Protein AF-0000000065974850 (afdb_homodimer)

Secondary structure (DSSP, 8-state):
-----EEEEEEE-TTS-HHHHHHHHHHHHHHTT--EEEEESS-SSHHHHHHHHHHHSS-GGGS-HHHHHHHHHHHHHHHIIIIIHHHHHTT-EEEEES-HHHHIIIIIIITT--HHHHHHHHHHHHTS---SEEEEEE--HHHHHHHHHHHHTTT----HHHHTS-HHHHHHHHHHHHHHHHH-TTSEEEEE-SS-HHHHHHHHHHHHHHHHTTS--/-----EEEEEEE-TTS-HHHHHHHHHHHHHHTT--EEEEESS-SSHHHHHHHHHHHSS-GGGS-HHHHHHHHHHHHHHHIIIIIHHHHHTT-EEEEES-HHHHIIIIIIITT--HHHHHHHHHHHHTS---SEEEEEE--HHHHHHHHHHHHTTT--TTHHHHTS-HHHHHHHHHHHHHHHHH-TTSEEEEE-SS-HHHHHHHHHHHHHHHHTTS--

Sequence (434 aa):
MGAQGFFLAVEGIDGSGKSGIVRSLAAHLGAEGRDVLVTREPGGTPEGEAIRGLVLAGADEAWDPMAELLLMTAARVQHVRRVIAPALAQGRVVISDRYAGSTLAYQGTGRGLSEAFIRTLHAEATGDLWPDLTLVLDLEAGIGLARSRRRLTGETLDEGRFESLDLAFHERIRAAFLAQAARDPGRHAVIDASGTPEEVQARACAALAPFLAQAPVMGAQGFFLAVEGIDGSGKSGIVRSLAAHLGAEGRDVLVTREPGGTPEGEAIRGLVLAGADEAWDPMAELLLMTAARVQHVRRVIAPALAQGRVVISDRYAGSTLAYQGTGRGLSEAFIRTLHAEATGDLWPDLTLVLDLEAGIGLARSRRRLTGETLDEGRFESLDLAFHERIRAAFLAQAARDPGRHAVIDASGTPEEVQARACAALAPFLAQAPV

Structure (mmCIF, N/CA/C/O backbone):
data_AF-0000000065974850-model_v1
#
loop_
_entity.id
_entity.type
_entity.pdbx_description
1 polymer 'Thymidylate kinase'
#
loop_
_atom_site.group_PDB
_atom_site.id
_atom_site.type_symbol
_atom_site.label_atom_id
_atom_site.label_alt_id
_atom_site.label_comp_id
_atom_site.label_asym_id
_atom_site.label_entity_id
_atom_site.label_seq_id
_atom_site.pdbx_PDB_ins_code
_atom_site.Cartn_x
_atom_site.Cartn_y
_atom_site.Cartn_z
_atom_site.occupancy
_atom_site.B_iso_or_equiv
_atom_site.auth_seq_id
_atom_site.auth_comp_id
_atom_site.auth_asym_id
_atom_site.auth_atom_id
_atom_site.pdbx_PDB_model_num
ATOM 1 N N . MET A 1 1 ? -27.281 23.719 11.734 1 38.75 1 MET A N 1
ATOM 2 C CA . MET A 1 1 ? -26.406 23.188 10.695 1 38.75 1 MET A CA 1
ATOM 3 C C . MET A 1 1 ? -25 22.969 11.219 1 38.75 1 MET A C 1
ATOM 5 O O . MET A 1 1 ? -24.344 23.906 11.688 1 38.75 1 MET A O 1
ATOM 9 N N . GLY A 1 2 ? -24.641 21.875 11.844 1 49.72 2 GLY A N 1
ATOM 10 C CA . GLY A 1 2 ? -23.484 21.719 12.727 1 49.72 2 GLY A CA 1
ATOM 11 C C . GLY A 1 2 ? -22.188 22.141 12.086 1 49.72 2 GLY A C 1
ATOM 12 O O . GLY A 1 2 ? -22.109 22.312 10.867 1 49.72 2 GLY A O 1
ATOM 13 N N . ALA A 1 3 ? -21.297 22.781 12.875 1 62.34 3 ALA A N 1
ATOM 14 C CA . ALA A 1 3 ? -20.062 23.391 12.375 1 62.34 3 ALA A CA 1
ATOM 15 C C . ALA A 1 3 ? -19.312 22.438 11.469 1 62.34 3 ALA A C 1
ATOM 17 O O . ALA A 1 3 ? -19.312 21.219 11.695 1 62.34 3 ALA A O 1
ATOM 18 N N . GLN A 1 4 ? -19.172 22.734 10.219 1 79.62 4 GLN A N 1
ATOM 19 C CA . GLN A 1 4 ? -18.391 21.953 9.266 1 79.62 4 GLN A CA 1
ATOM 20 C C . GLN A 1 4 ? -16.969 21.719 9.781 1 79.62 4 GLN A C 1
ATOM 22 O O . GLN A 1 4 ? -16.344 22.625 10.344 1 79.62 4 GLN A O 1
ATOM 27 N N . GLY A 1 5 ? -16.5 20.438 9.844 1 91.06 5 GLY A N 1
ATOM 28 C CA . GLY A 1 5 ? -15.148 20.125 10.266 1 91.06 5 GLY A CA 1
ATOM 29 C C . GLY A 1 5 ? -14.094 20.812 9.414 1 91.06 5 GLY A C 1
ATOM 30 O O . GLY A 1 5 ? -14.375 21.25 8.297 1 91.06 5 GLY A O 1
ATOM 31 N N . PHE A 1 6 ? -12.984 21.125 10.055 1 93.88 6 PHE A N 1
ATOM 32 C CA . PHE A 1 6 ? -11.867 21.781 9.383 1 93.88 6 PHE A CA 1
ATOM 33 C C . PHE A 1 6 ? -10.602 20.938 9.484 1 93.88 6 PHE A C 1
ATOM 35 O O . PHE A 1 6 ? -10.195 20.562 10.578 1 93.88 6 PHE A O 1
ATOM 42 N N . PHE A 1 7 ? -9.992 20.625 8.367 1 97 7 PHE A N 1
ATOM 43 C CA . PHE A 1 7 ? -8.828 19.75 8.32 1 97 7 PHE A CA 1
ATOM 44 C C . PHE A 1 7 ? -7.559 20.547 8.047 1 97 7 PHE A C 1
ATOM 46 O O . PHE A 1 7 ? -7.414 21.141 6.973 1 97 7 PHE A O 1
ATOM 53 N N . LEU A 1 8 ? -6.602 20.484 8.992 1 97.19 8 LEU A N 1
ATOM 54 C CA . LEU A 1 8 ? -5.324 21.188 8.914 1 97.19 8 LEU A CA 1
ATOM 55 C C . LEU A 1 8 ? -4.164 20.188 8.883 1 97.19 8 LEU A C 1
ATOM 57 O O . LEU A 1 8 ? -4.141 19.234 9.656 1 97.19 8 LEU A O 1
ATOM 61 N N . ALA A 1 9 ? -3.234 20.406 7.953 1 98.56 9 ALA A N 1
ATOM 62 C CA . ALA A 1 9 ? -1.99 19.641 7.961 1 98.56 9 ALA A CA 1
ATOM 63 C C . ALA A 1 9 ? -0.786 20.547 8.18 1 98.56 9 ALA A C 1
ATOM 65 O O . ALA A 1 9 ? -0.774 21.688 7.719 1 98.56 9 ALA A O 1
ATOM 66 N N . VAL A 1 10 ? 0.192 20.031 8.883 1 98.5 10 VAL A N 1
ATOM 67 C CA . VAL A 1 10 ? 1.468 20.719 9.062 1 98.5 10 VAL A CA 1
ATOM 68 C C . VAL A 1 10 ? 2.576 19.938 8.359 1 98.5 10 VAL A C 1
ATOM 70 O O . VAL A 1 10 ? 2.812 18.766 8.672 1 98.5 10 VAL A O 1
ATOM 73 N N . GLU A 1 11 ? 3.193 20.594 7.379 1 98.5 11 GLU A N 1
ATOM 74 C CA . GLU A 1 11 ? 4.227 19.969 6.566 1 98.5 11 GLU A CA 1
ATOM 75 C C . GLU A 1 11 ? 5.562 20.688 6.711 1 98.5 11 GLU A C 1
ATOM 77 O O . GLU A 1 11 ? 5.605 21.844 7.121 1 98.5 11 GLU A O 1
ATOM 82 N N . GLY A 1 12 ? 6.617 20 6.328 1 96.56 12 GLY A N 1
ATOM 83 C CA . GLY A 1 12 ? 7.98 20.516 6.402 1 96.56 12 GLY A CA 1
ATOM 84 C C . GLY A 1 12 ? 9.016 19.422 6.598 1 96.56 12 GLY A C 1
ATOM 85 O O . GLY A 1 12 ? 8.664 18.266 6.871 1 96.56 12 GLY A O 1
ATOM 86 N N . ILE A 1 13 ? 10.281 19.812 6.457 1 93.56 13 ILE A N 1
ATOM 87 C CA . ILE A 1 13 ? 11.359 18.844 6.602 1 93.56 13 ILE A CA 1
ATOM 88 C C . ILE A 1 13 ? 11.539 18.484 8.078 1 93.56 13 ILE A C 1
ATOM 90 O O . ILE A 1 13 ? 11.023 19.172 8.953 1 93.56 13 ILE A O 1
ATOM 94 N N . ASP A 1 14 ? 12.258 17.406 8.297 1 88.69 14 ASP A N 1
ATOM 95 C CA . ASP A 1 14 ? 12.555 17 9.664 1 88.69 14 ASP A CA 1
ATOM 96 C C . ASP A 1 14 ? 13.336 18.094 10.398 1 88.69 14 ASP A C 1
ATOM 98 O O . ASP A 1 14 ? 14.219 18.719 9.82 1 88.69 14 ASP A O 1
ATOM 102 N N . GLY A 1 15 ? 12.938 18.312 11.594 1 89.31 15 GLY A N 1
ATOM 103 C CA . GLY A 1 15 ? 13.617 19.312 12.391 1 89.31 15 GLY A CA 1
ATOM 104 C C . GLY A 1 15 ? 13.023 20.703 12.242 1 89.31 15 GLY A C 1
ATOM 105 O O . GLY A 1 15 ? 13.469 21.641 12.898 1 89.31 15 GLY A O 1
ATOM 106 N N . SER A 1 16 ? 11.992 20.797 11.5 1 92.88 16 SER A N 1
ATOM 107 C CA . SER A 1 16 ? 11.422 22.109 11.219 1 92.88 16 SER A CA 1
ATOM 108 C C . SER A 1 16 ? 10.508 22.562 12.352 1 92.88 16 SER A C 1
ATOM 110 O O . SER A 1 16 ? 10.07 23.719 12.383 1 92.88 16 SER A O 1
ATOM 112 N N . GLY A 1 17 ? 10.195 21.703 13.297 1 92.75 17 GLY A N 1
ATOM 113 C CA . GLY A 1 17 ? 9.422 22.109 14.461 1 92.75 17 GLY A CA 1
ATOM 114 C C . GLY A 1 17 ? 7.949 21.766 14.344 1 92.75 17 GLY A C 1
ATOM 115 O O . GLY A 1 17 ? 7.109 22.359 15.023 1 92.75 17 GLY A O 1
ATOM 116 N N . LYS A 1 18 ? 7.551 20.828 13.523 1 95.19 18 LYS A N 1
ATOM 117 C CA . LYS A 1 18 ? 6.168 20.453 13.25 1 95.19 18 LYS A CA 1
ATOM 118 C C . LYS A 1 18 ? 5.426 20.094 14.531 1 95.19 18 LYS A C 1
ATOM 120 O O . LYS A 1 18 ? 4.324 20.578 14.781 1 95.19 18 LYS A O 1
ATOM 125 N N . SER A 1 19 ? 6.051 19.25 15.359 1 94.12 19 SER A N 1
ATOM 126 C CA . SER A 1 19 ? 5.391 18.781 16.578 1 94.12 19 SER A CA 1
ATOM 127 C C . SER A 1 19 ? 5.031 19.953 17.484 1 94.12 19 SER A C 1
ATOM 129 O O . SER A 1 19 ? 3.943 19.984 18.062 1 94.12 19 SER A O 1
ATOM 131 N N . GLY A 1 20 ? 5.953 20.906 17.641 1 94.88 20 GLY A N 1
ATOM 132 C CA . GLY A 1 20 ? 5.68 22.094 18.438 1 94.88 20 GLY A CA 1
ATOM 133 C C . GLY A 1 20 ? 4.555 22.938 17.875 1 94.88 20 GLY A C 1
ATOM 134 O O . GLY A 1 20 ? 3.709 23.438 18.625 1 94.88 20 GLY A O 1
ATOM 135 N N . ILE A 1 21 ? 4.535 23.062 16.594 1 97 21 ILE A N 1
ATOM 136 C CA . ILE A 1 21 ? 3.52 23.859 15.922 1 97 21 ILE A CA 1
ATOM 137 C C . ILE A 1 21 ? 2.152 23.203 16.062 1 97 21 ILE A C 1
ATOM 139 O O . ILE A 1 21 ? 1.162 23.859 16.375 1 97 21 ILE A O 1
ATOM 143 N N . VAL A 1 22 ? 2.064 21.891 15.883 1 97.69 22 VAL A N 1
ATOM 144 C CA . VAL A 1 22 ? 0.821 21.141 16.016 1 97.69 22 VAL A CA 1
ATOM 145 C C . VAL A 1 22 ? 0.244 21.328 17.422 1 97.69 22 VAL A C 1
ATOM 147 O O . VAL A 1 22 ? -0.949 21.594 17.562 1 97.69 22 VAL A O 1
ATOM 150 N N . ARG A 1 23 ? 1.099 21.219 18.375 1 97 23 ARG A N 1
ATOM 151 C CA . ARG A 1 23 ? 0.671 21.391 19.75 1 97 23 ARG A CA 1
ATOM 152 C C . ARG A 1 23 ? 0.149 22.812 19.984 1 97 23 ARG A C 1
ATOM 154 O O . ARG A 1 23 ? -0.878 23 20.641 1 97 23 ARG A O 1
ATOM 161 N N . SER A 1 24 ? 0.817 23.766 19.516 1 96.81 24 SER A N 1
ATOM 162 C CA . SER A 1 24 ? 0.444 25.172 19.703 1 96.81 24 SER A CA 1
ATOM 163 C C . SER A 1 24 ? -0.885 25.484 19.016 1 96.81 24 SER A C 1
ATOM 165 O O . SER A 1 24 ? -1.731 26.172 19.578 1 96.81 24 SER A O 1
ATOM 167 N N . LEU A 1 25 ? -1.043 25 17.812 1 96.56 25 LEU A N 1
ATOM 168 C CA . LEU A 1 25 ? -2.287 25.219 17.078 1 96.56 25 LEU A CA 1
ATOM 169 C C . LEU A 1 25 ? -3.465 24.594 17.812 1 96.56 25 LEU A C 1
ATOM 171 O O . LEU A 1 25 ? -4.535 25.203 17.906 1 96.56 25 LEU A O 1
ATOM 175 N N . ALA A 1 26 ? -3.219 23.359 18.281 1 97.25 26 ALA A N 1
ATOM 176 C CA . ALA A 1 26 ? -4.27 22.672 19.016 1 97.25 26 ALA A CA 1
ATOM 177 C C . ALA A 1 26 ? -4.688 23.469 20.25 1 97.25 26 ALA A C 1
ATOM 179 O O . ALA A 1 26 ? -5.879 23.625 20.531 1 97.25 26 ALA A O 1
ATOM 180 N N . ALA A 1 27 ? -3.721 23.969 21 1 96.69 27 ALA A N 1
ATOM 181 C CA . ALA A 1 27 ? -3.992 24.766 22.188 1 96.69 27 ALA A CA 1
ATOM 182 C C . ALA A 1 27 ? -4.742 26.047 21.844 1 96.69 27 ALA A C 1
ATOM 184 O O . ALA A 1 27 ? -5.695 26.438 22.516 1 96.69 27 ALA A O 1
ATOM 185 N N . HIS A 1 28 ? -4.316 26.656 20.812 1 94.31 28 HIS A N 1
ATOM 186 C CA . HIS A 1 28 ? -4.914 27.922 20.359 1 94.31 28 HIS A CA 1
ATOM 187 C C . HIS A 1 28 ? -6.375 27.719 19.969 1 94.31 28 HIS A C 1
ATOM 189 O O . HIS A 1 28 ? -7.246 28.469 20.422 1 94.31 28 HIS A O 1
ATOM 195 N N . LEU A 1 29 ? -6.672 26.766 19.188 1 94.19 29 LEU A N 1
ATOM 196 C CA . LEU A 1 29 ? -8.023 26.5 18.719 1 94.19 29 LEU A CA 1
ATOM 197 C C . LEU A 1 29 ? -8.906 26 19.859 1 94.19 29 LEU A C 1
ATOM 199 O O . LEU A 1 29 ? -10.094 26.328 19.922 1 94.19 29 LEU A O 1
ATOM 203 N N . GLY A 1 30 ? -8.273 25.188 20.688 1 93.88 30 GLY A N 1
ATOM 204 C CA . GLY A 1 30 ? -8.992 24.766 21.891 1 93.88 30 GLY A CA 1
ATOM 205 C C . GLY A 1 30 ? -9.438 25.938 22.75 1 93.88 30 GLY A C 1
ATOM 206 O O . GLY A 1 30 ? -10.555 25.953 23.266 1 93.88 30 GLY A O 1
ATOM 207 N N . ALA A 1 31 ? -8.617 26.891 22.906 1 93.31 31 ALA A N 1
ATOM 208 C CA . ALA A 1 31 ? -8.922 28.078 23.688 1 93.31 31 ALA A CA 1
ATOM 209 C C . ALA A 1 31 ? -10.055 28.875 23.062 1 93.31 31 ALA A C 1
ATOM 211 O O . ALA A 1 31 ? -10.773 29.594 23.75 1 93.31 31 ALA A O 1
ATOM 212 N N . GLU A 1 32 ? -10.227 28.688 21.844 1 89.19 32 GLU A N 1
ATOM 213 C CA . GLU A 1 32 ? -11.312 29.359 21.141 1 89.19 32 GLU A CA 1
ATOM 214 C C . GLU A 1 32 ? -12.602 28.547 21.203 1 89.19 32 GLU A C 1
ATOM 216 O O . GLU A 1 32 ? -13.609 28.922 20.609 1 89.19 32 GLU A O 1
ATOM 221 N N . GLY A 1 33 ? -12.539 27.375 21.844 1 90.69 33 GLY A N 1
ATOM 222 C CA . GLY A 1 33 ? -13.734 26.578 22.094 1 90.69 33 GLY A CA 1
ATOM 223 C C . GLY A 1 33 ? -13.953 25.516 21.031 1 90.69 33 GLY A C 1
ATOM 224 O O . GLY A 1 33 ? -15.016 24.875 21 1 90.69 33 GLY A O 1
ATOM 225 N N . ARG A 1 34 ? -12.961 25.281 20.156 1 91.31 34 ARG A N 1
ATOM 226 C CA . ARG A 1 34 ? -13.086 24.266 19.125 1 91.31 34 ARG A CA 1
ATOM 227 C C . ARG A 1 34 ? -12.711 22.875 19.656 1 91.31 34 ARG A C 1
ATOM 229 O O . ARG A 1 34 ? -11.852 22.766 20.531 1 91.31 34 ARG A O 1
ATOM 236 N N . ASP A 1 35 ? -13.414 21.875 19.234 1 94.75 35 ASP A N 1
ATOM 237 C CA . ASP A 1 35 ? -13.039 20.484 19.484 1 94.75 35 ASP A CA 1
ATOM 238 C C . ASP A 1 35 ? -11.953 20.031 18.516 1 94.75 35 ASP A C 1
ATOM 240 O O . ASP A 1 35 ? -12.219 19.844 17.328 1 94.75 35 ASP A O 1
ATOM 244 N N . VAL A 1 36 ? -10.758 19.797 19.062 1 97.06 36 VAL A N 1
ATOM 245 C CA . VAL A 1 36 ? -9.602 19.562 18.203 1 97.06 36 VAL A CA 1
ATOM 246 C C . VAL A 1 36 ? -9.117 18.109 18.359 1 97.06 36 VAL A C 1
ATOM 248 O O . VAL A 1 36 ? -8.977 17.625 19.484 1 97.06 36 VAL A O 1
ATOM 251 N N . LEU A 1 37 ? -8.953 17.469 17.25 1 98.25 37 LEU A N 1
ATOM 252 C CA . LEU A 1 37 ? -8.289 16.172 17.203 1 98.25 37 LEU A CA 1
ATOM 253 C C . LEU A 1 37 ? -6.91 16.281 16.562 1 98.25 37 LEU A C 1
ATOM 255 O O . LEU A 1 37 ? -6.785 16.766 15.43 1 98.25 37 LEU A O 1
ATOM 259 N N . VAL A 1 38 ? -5.895 15.922 17.328 1 98.69 38 VAL A N 1
ATOM 260 C CA . VAL A 1 38 ? -4.535 15.914 16.797 1 98.69 38 VAL A CA 1
ATOM 261 C C . VAL A 1 38 ? -4.16 14.492 16.375 1 98.69 38 VAL A C 1
ATOM 263 O O . VAL A 1 38 ? -4.473 13.523 17.062 1 98.69 38 VAL A O 1
ATOM 266 N N . THR A 1 39 ? -3.504 14.391 15.203 1 98.62 39 THR A N 1
ATOM 267 C CA . THR A 1 39 ? -3.072 13.102 14.672 1 98.62 39 THR A CA 1
ATOM 268 C C . THR A 1 39 ? -1.801 13.258 13.844 1 98.62 39 THR A C 1
ATOM 270 O O . THR A 1 39 ? -1.155 14.312 13.883 1 98.62 39 THR A O 1
ATOM 273 N N . ARG A 1 40 ? -1.336 12.109 13.227 1 98.06 40 ARG A N 1
ATOM 274 C CA . ARG A 1 40 ? -0.088 12.156 12.469 1 98.06 40 ARG A CA 1
ATOM 275 C C . ARG A 1 40 ? -0.066 11.102 11.375 1 98.06 40 ARG A C 1
ATOM 277 O O . ARG A 1 40 ? -0.804 10.117 11.438 1 98.06 40 ARG A O 1
ATOM 284 N N . GLU A 1 41 ? 0.814 11.398 10.383 1 97.56 41 GLU A N 1
ATOM 285 C CA . GLU A 1 41 ? 1.076 10.406 9.344 1 97.56 41 GLU A CA 1
ATOM 286 C C . GLU A 1 41 ? 2.574 10.18 9.164 1 97.56 41 GLU A C 1
ATOM 288 O O . GLU A 1 41 ? 3.373 11.102 9.344 1 97.56 41 GLU A O 1
ATOM 293 N N . PRO A 1 42 ? 2.967 9.008 8.664 1 96.62 42 PRO A N 1
ATOM 294 C CA . PRO A 1 42 ? 2.119 7.82 8.758 1 96.62 42 PRO A CA 1
ATOM 295 C C . PRO A 1 42 ? 1.778 7.457 10.203 1 96.62 42 PRO A C 1
ATOM 297 O O . PRO A 1 42 ? 2.547 7.762 11.117 1 96.62 42 PRO A O 1
ATOM 300 N N . GLY A 1 43 ? 0.683 6.809 10.438 1 97.69 43 GLY A N 1
ATOM 301 C CA . GLY A 1 43 ? 0.201 6.473 11.766 1 97.69 43 GLY A CA 1
ATOM 302 C C . GLY A 1 43 ? -1.257 6.828 11.984 1 97.69 43 GLY A C 1
ATOM 303 O O . GLY A 1 43 ? -2.072 6.719 11.062 1 97.69 43 GLY A O 1
ATOM 304 N N . GLY A 1 44 ? -1.608 7.141 13.18 1 97.69 44 GLY A N 1
ATOM 305 C CA . GLY A 1 44 ? -2.932 7.641 13.523 1 97.69 44 GLY A CA 1
ATOM 306 C C . GLY A 1 44 ? -3.924 6.535 13.836 1 97.69 44 GLY A C 1
ATOM 307 O O . GLY A 1 44 ? -4.973 6.789 14.43 1 97.69 44 GLY A O 1
ATOM 308 N N . THR A 1 45 ? -3.67 5.328 13.453 1 97.88 45 THR A N 1
ATOM 309 C CA . THR A 1 45 ? -4.414 4.121 13.797 1 97.88 45 THR A CA 1
ATOM 310 C C . THR A 1 45 ? -3.465 2.986 14.172 1 97.88 45 THR A C 1
ATOM 312 O O . THR A 1 45 ? -2.271 3.045 13.867 1 97.88 45 THR A O 1
ATOM 315 N N . PRO A 1 46 ? -3.965 2.014 14.898 1 96.06 46 PRO A N 1
ATOM 316 C CA . PRO A 1 46 ? -3.086 0.872 15.164 1 96.06 46 PRO A CA 1
ATOM 317 C C . PRO A 1 46 ? -2.449 0.308 13.898 1 96.06 46 PRO A C 1
ATOM 319 O O . PRO A 1 46 ? -1.25 0.014 13.883 1 96.06 46 PRO A O 1
ATOM 322 N N . GLU A 1 47 ? -3.213 0.15 12.828 1 95.94 47 GLU A N 1
ATOM 323 C CA . GLU A 1 47 ? -2.725 -0.334 11.539 1 95.94 47 GLU A CA 1
ATOM 324 C C . GLU A 1 47 ? -1.72 0.639 10.93 1 95.94 47 GLU A C 1
ATOM 326 O O . GLU A 1 47 ? -0.687 0.223 10.406 1 95.94 47 GLU A O 1
ATOM 331 N N . GLY A 1 48 ? -2.096 1.926 10.969 1 97.31 48 GLY A N 1
ATOM 332 C CA . GLY A 1 48 ? -1.181 2.943 10.477 1 97.31 48 GLY A CA 1
ATOM 333 C C . GLY A 1 48 ? 0.153 2.947 11.195 1 97.31 48 GLY A C 1
ATOM 334 O O . GLY A 1 48 ? 1.2 3.146 10.578 1 97.31 48 GLY A O 1
ATOM 335 N N . GLU A 1 49 ? 0.14 2.736 12.539 1 97.19 49 GLU A N 1
ATOM 336 C CA . GLU A 1 49 ? 1.366 2.686 13.336 1 97.19 49 GLU A CA 1
ATOM 337 C C . GLU A 1 49 ? 2.197 1.455 12.984 1 97.19 49 GLU A C 1
ATOM 339 O O . GLU A 1 49 ? 3.43 1.507 13 1 97.19 49 GLU A O 1
ATOM 344 N N . ALA A 1 50 ? 1.546 0.365 12.727 1 94.88 50 ALA A N 1
ATOM 345 C CA . ALA A 1 50 ? 2.262 -0.833 12.289 1 94.88 50 ALA A CA 1
ATOM 346 C C . ALA A 1 50 ? 3.012 -0.579 10.984 1 94.88 50 ALA A C 1
ATOM 348 O O . ALA A 1 50 ? 4.172 -0.965 10.844 1 94.88 50 ALA A O 1
ATOM 349 N N . ILE A 1 51 ? 2.314 0.061 10.039 1 96.25 51 ILE A N 1
ATOM 350 C CA . ILE A 1 51 ? 2.943 0.391 8.766 1 96.25 51 ILE A CA 1
ATOM 351 C C . ILE A 1 51 ? 4.098 1.362 8.992 1 96.25 51 ILE A C 1
ATOM 353 O O . ILE A 1 51 ? 5.16 1.229 8.383 1 96.25 51 ILE A O 1
ATOM 357 N N . ARG A 1 52 ? 3.877 2.348 9.867 1 95.19 52 ARG A N 1
ATOM 358 C CA . ARG A 1 52 ? 4.926 3.299 10.227 1 95.19 52 ARG A CA 1
ATOM 359 C C . ARG A 1 52 ? 6.18 2.574 10.703 1 95.19 52 ARG A C 1
ATOM 361 O O . ARG A 1 52 ? 7.289 2.891 10.266 1 95.19 52 ARG A O 1
ATOM 368 N N . GLY A 1 53 ? 5.965 1.627 11.562 1 93.44 53 GLY A N 1
ATOM 369 C CA . GLY A 1 53 ? 7.086 0.842 12.055 1 93.44 53 GLY A CA 1
ATOM 370 C C . GLY A 1 53 ? 7.852 0.141 10.945 1 93.44 53 GLY A C 1
ATOM 371 O O . GLY A 1 53 ? 9.078 0.054 11 1 93.44 53 GLY A O 1
ATOM 372 N N . LEU A 1 54 ? 7.188 -0.333 9.93 1 91.81 54 LEU A N 1
ATOM 373 C CA . LEU A 1 54 ? 7.809 -1.041 8.812 1 91.81 54 LEU A CA 1
ATOM 374 C C . LEU A 1 54 ? 8.609 -0.082 7.941 1 91.81 54 LEU A C 1
ATOM 376 O O . LEU A 1 54 ? 9.742 -0.389 7.551 1 91.81 54 LEU A O 1
ATOM 380 N N . VAL A 1 55 ? 8.023 1.074 7.625 1 91.38 55 VAL A N 1
ATOM 381 C CA . VAL A 1 55 ? 8.609 1.952 6.617 1 91.38 55 VAL A CA 1
ATOM 382 C C . VAL A 1 55 ? 9.766 2.744 7.23 1 91.38 55 VAL A C 1
ATOM 384 O O . VAL A 1 55 ? 10.641 3.23 6.512 1 91.38 55 VAL A O 1
ATOM 387 N N . LEU A 1 56 ? 9.703 2.939 8.547 1 87.38 56 LEU A N 1
ATOM 388 C CA . LEU A 1 56 ? 10.758 3.719 9.188 1 87.38 56 LEU A CA 1
ATOM 389 C C . LEU A 1 56 ? 11.93 2.826 9.578 1 87.38 56 LEU A C 1
ATOM 391 O O . LEU A 1 56 ? 13.016 3.322 9.875 1 87.38 56 LEU A O 1
ATOM 395 N N . ALA A 1 57 ? 11.609 1.529 9.492 1 79.31 57 ALA A N 1
ATOM 396 C CA . ALA A 1 57 ? 12.641 0.581 9.898 1 79.31 57 ALA A CA 1
ATOM 397 C C . ALA A 1 57 ? 13.562 0.238 8.734 1 79.31 57 ALA A C 1
ATOM 399 O O . ALA A 1 57 ? 13.148 0.281 7.57 1 79.31 57 ALA A O 1
ATOM 400 N N . GLY A 1 58 ? 14.766 0.032 9.039 1 72.56 58 GLY A N 1
ATOM 401 C CA . GLY A 1 58 ? 15.711 -0.57 8.117 1 72.56 58 GLY A CA 1
ATOM 402 C C . GLY A 1 58 ? 16.422 0.449 7.25 1 72.56 58 GLY A C 1
ATOM 403 O O . GLY A 1 58 ? 16.359 1.652 7.508 1 72.56 58 GLY A O 1
ATOM 404 N N . ALA A 1 59 ? 17.125 -0.109 6.242 1 78 59 ALA A N 1
ATOM 405 C CA . ALA A 1 59 ? 17.922 0.71 5.332 1 78 59 ALA A CA 1
ATOM 406 C C . ALA A 1 59 ? 17.047 1.336 4.25 1 78 59 ALA A C 1
ATOM 408 O O . ALA A 1 59 ? 15.953 0.835 3.953 1 78 59 ALA A O 1
ATOM 409 N N . ASP A 1 60 ? 17.531 2.438 3.732 1 75.88 60 ASP A N 1
ATOM 410 C CA . ASP A 1 60 ? 16.797 3.166 2.705 1 75.88 60 ASP A CA 1
ATOM 411 C C . ASP A 1 60 ? 16.5 2.273 1.502 1 75.88 60 ASP A C 1
ATOM 413 O O . ASP A 1 60 ? 15.469 2.42 0.852 1 75.88 60 ASP A O 1
ATOM 417 N N . GLU A 1 61 ? 17.328 1.304 1.273 1 81.62 61 GLU A N 1
ATOM 418 C CA . GLU A 1 61 ? 17.203 0.473 0.079 1 81.62 61 GLU A CA 1
ATOM 419 C C . GLU A 1 61 ? 16.25 -0.694 0.317 1 81.62 61 GLU A C 1
ATOM 421 O O . GLU A 1 61 ? 15.945 -1.454 -0.605 1 81.62 61 GLU A O 1
ATOM 426 N N . ALA A 1 62 ? 15.711 -0.686 1.408 1 86.38 62 ALA A N 1
ATOM 427 C CA . ALA A 1 62 ? 14.891 -1.84 1.751 1 86.38 62 ALA A CA 1
ATOM 428 C C . ALA A 1 62 ? 13.602 -1.852 0.935 1 86.38 62 ALA A C 1
ATOM 430 O O . ALA A 1 62 ? 13.172 -2.904 0.454 1 86.38 62 ALA A O 1
ATOM 431 N N . TRP A 1 63 ? 13.086 -0.692 0.703 1 93.94 63 TRP A N 1
ATOM 432 C CA . TRP A 1 63 ? 11.805 -0.621 0.007 1 93.94 63 TRP A CA 1
ATOM 433 C C . TRP A 1 63 ? 11.969 0.015 -1.369 1 93.94 63 TRP A C 1
ATOM 435 O O . TRP A 1 63 ? 12.617 1.058 -1.506 1 93.94 63 TRP A O 1
ATOM 445 N N . ASP A 1 64 ? 11.43 -0.681 -2.34 1 96.31 64 ASP A N 1
ATOM 446 C CA . ASP A 1 64 ? 11.227 -0.019 -3.625 1 96.31 64 ASP A CA 1
ATOM 447 C C . ASP A 1 64 ? 10.391 1.248 -3.465 1 96.31 64 ASP A C 1
ATOM 449 O O . ASP A 1 64 ? 9.422 1.264 -2.707 1 96.31 64 ASP A O 1
ATOM 453 N N . PRO A 1 65 ? 10.719 2.318 -4.211 1 96.44 65 PRO A N 1
ATOM 454 C CA . PRO A 1 65 ? 9.961 3.566 -4.094 1 96.44 65 PRO A CA 1
ATOM 455 C C . PRO A 1 65 ? 8.461 3.365 -4.285 1 96.44 65 PRO A C 1
ATOM 457 O O . PRO A 1 65 ? 7.656 3.986 -3.582 1 96.44 65 PRO A O 1
ATOM 460 N N . MET A 1 66 ? 8.102 2.541 -5.223 1 98.31 66 MET A N 1
ATOM 461 C CA . MET A 1 66 ? 6.684 2.266 -5.461 1 98.31 66 MET A CA 1
ATOM 462 C C . MET A 1 66 ? 6.062 1.551 -4.266 1 98.31 66 MET A C 1
ATOM 464 O O . MET A 1 66 ? 4.953 1.886 -3.844 1 98.31 66 MET A O 1
ATOM 468 N N . ALA A 1 67 ? 6.75 0.564 -3.715 1 98 67 ALA A N 1
ATOM 469 C CA . ALA A 1 67 ? 6.254 -0.123 -2.525 1 98 67 ALA A CA 1
ATOM 470 C C . ALA A 1 67 ? 6.094 0.846 -1.358 1 98 67 ALA A C 1
ATOM 472 O O . ALA A 1 67 ? 5.105 0.785 -0.623 1 98 67 ALA A O 1
ATOM 473 N N . GLU A 1 68 ? 7.055 1.736 -1.178 1 96.75 68 GLU A N 1
ATOM 474 C CA . GLU A 1 68 ? 6.988 2.762 -0.14 1 96.75 68 GLU A CA 1
ATOM 475 C C . GLU A 1 68 ? 5.75 3.637 -0.307 1 96.75 68 GLU A C 1
ATOM 477 O O . GLU A 1 68 ? 5.027 3.887 0.659 1 96.75 68 GLU A O 1
ATOM 482 N N . LEU A 1 69 ? 5.523 4.086 -1.51 1 98.31 69 LEU A N 1
ATOM 483 C CA . LEU A 1 69 ? 4.348 4.891 -1.825 1 98.31 69 LEU A CA 1
ATOM 484 C C . LEU A 1 69 ? 3.068 4.164 -1.421 1 98.31 69 LEU A C 1
ATOM 486 O O . LEU A 1 69 ? 2.193 4.75 -0.779 1 98.31 69 LEU A O 1
ATOM 490 N N . LEU A 1 70 ? 2.994 2.934 -1.788 1 98.81 70 LEU A N 1
ATOM 491 C CA . LEU A 1 70 ? 1.782 2.16 -1.544 1 98.81 70 LEU A CA 1
ATOM 492 C C . LEU A 1 70 ? 1.575 1.93 -0.051 1 98.81 70 LEU A C 1
ATOM 494 O O . LEU A 1 70 ? 0.443 1.969 0.437 1 98.81 70 LEU A O 1
ATOM 498 N N . LEU A 1 71 ? 2.643 1.701 0.703 1 98.12 71 LEU A N 1
ATOM 499 C CA . LEU A 1 71 ? 2.551 1.534 2.148 1 98.12 71 LEU A CA 1
ATOM 500 C C . LEU A 1 71 ? 2.066 2.818 2.814 1 98.12 71 LEU A C 1
ATOM 502 O O . LEU A 1 71 ? 1.15 2.789 3.639 1 98.12 71 LEU A O 1
ATOM 506 N N . MET A 1 72 ? 2.656 3.939 2.398 1 98 72 MET A N 1
ATOM 507 C CA . MET A 1 72 ? 2.25 5.227 2.951 1 98 72 MET A CA 1
ATOM 508 C C . MET A 1 72 ? 0.778 5.504 2.664 1 98 72 MET A C 1
ATOM 510 O O . MET A 1 72 ? 0.054 5.996 3.531 1 98 72 MET A O 1
ATOM 514 N N . THR A 1 73 ? 0.372 5.176 1.501 1 98.75 73 THR A N 1
ATOM 515 C CA . THR A 1 73 ? -1.01 5.414 1.098 1 98.75 73 THR A CA 1
ATOM 516 C C . THR A 1 73 ? -1.96 4.48 1.843 1 98.75 73 THR A C 1
ATOM 518 O O . THR A 1 73 ? -3.066 4.879 2.213 1 98.75 73 THR A O 1
ATOM 521 N N . ALA A 1 74 ? -1.527 3.229 2.051 1 98.62 74 ALA A N 1
ATOM 522 C CA . ALA A 1 74 ? -2.344 2.293 2.82 1 98.62 74 ALA A CA 1
ATOM 523 C C . ALA A 1 74 ? -2.576 2.809 4.238 1 98.62 74 ALA A C 1
ATOM 525 O O . ALA A 1 74 ? -3.693 2.736 4.754 1 98.62 74 ALA A O 1
ATOM 526 N N . ALA A 1 75 ? -1.537 3.314 4.875 1 98.5 75 ALA A N 1
ATOM 527 C CA . ALA A 1 75 ? -1.669 3.91 6.203 1 98.5 75 ALA A CA 1
ATOM 528 C C . ALA A 1 75 ? -2.648 5.078 6.184 1 98.5 75 ALA A C 1
ATOM 530 O O . ALA A 1 75 ? -3.467 5.227 7.094 1 98.5 75 ALA A O 1
ATOM 531 N N . ARG A 1 76 ? -2.58 5.871 5.172 1 98.88 76 ARG A N 1
ATOM 532 C CA . ARG A 1 76 ? -3.445 7.039 5.066 1 98.88 76 ARG A CA 1
ATOM 533 C C . ARG A 1 76 ? -4.902 6.629 4.871 1 98.88 76 ARG A C 1
ATOM 535 O O . ARG A 1 76 ? -5.812 7.285 5.387 1 98.88 76 ARG A O 1
ATOM 542 N N . VAL A 1 77 ? -5.137 5.547 4.094 1 98.81 77 VAL A N 1
ATOM 543 C CA . VAL A 1 77 ? -6.5 5.051 3.922 1 98.81 77 VAL A CA 1
ATOM 544 C C . VAL A 1 77 ? -7.113 4.742 5.285 1 98.81 77 VAL A C 1
ATOM 546 O O . VAL A 1 77 ? -8.227 5.176 5.586 1 98.81 77 VAL A O 1
ATOM 549 N N . GLN A 1 78 ? -6.379 3.99 6.094 1 98.44 78 GLN A N 1
ATOM 550 C CA . GLN A 1 78 ? -6.848 3.678 7.438 1 98.44 78 GLN A CA 1
ATOM 551 C C . GLN A 1 78 ? -7.098 4.949 8.242 1 98.44 78 GLN A C 1
ATOM 553 O O . GLN A 1 78 ? -8.117 5.07 8.93 1 98.44 78 GLN A O 1
ATOM 558 N N . HIS A 1 79 ? -6.195 5.871 8.18 1 98.81 79 HIS A N 1
ATOM 559 C CA . HIS A 1 79 ? -6.234 7.129 8.922 1 98.81 79 HIS A CA 1
ATOM 560 C C . HIS A 1 79 ? -7.461 7.953 8.539 1 98.81 79 HIS A C 1
ATOM 562 O O . HIS A 1 79 ? -8.211 8.398 9.414 1 98.81 79 HIS A O 1
ATOM 568 N N . VAL A 1 80 ? -7.684 8.086 7.254 1 98.81 80 VAL A N 1
ATOM 569 C CA . VAL A 1 80 ? -8.789 8.883 6.73 1 98.81 80 VAL A CA 1
ATOM 570 C C . VAL A 1 80 ? -10.117 8.242 7.113 1 98.81 80 VAL A C 1
ATOM 572 O O . VAL A 1 80 ? -11.016 8.922 7.625 1 98.81 80 VAL A O 1
ATOM 575 N N . ARG A 1 81 ? -10.195 6.945 6.93 1 98.19 81 ARG A N 1
ATOM 576 C CA . ARG A 1 81 ? -11.477 6.258 7.09 1 98.19 81 ARG A CA 1
ATOM 577 C C . ARG A 1 81 ? -11.852 6.129 8.562 1 98.19 81 ARG A C 1
ATOM 579 O O . ARG A 1 81 ? -13.031 6.172 8.914 1 98.19 81 ARG A O 1
ATOM 586 N N . ARG A 1 82 ? -10.859 6.035 9.414 1 98.12 82 ARG A N 1
ATOM 587 C CA . ARG A 1 82 ? -11.156 5.664 10.789 1 98.12 82 ARG A CA 1
ATOM 588 C C . ARG A 1 82 ? -11.039 6.871 11.719 1 98.12 82 ARG A C 1
ATOM 590 O O . ARG A 1 82 ? -11.617 6.875 12.812 1 98.12 82 ARG A O 1
ATOM 597 N N . VAL A 1 83 ? -10.32 7.906 11.312 1 98.69 83 VAL A N 1
ATOM 598 C CA . VAL A 1 83 ? -10.016 8.977 12.258 1 98.69 83 VAL A CA 1
ATOM 599 C C . VAL A 1 83 ? -10.422 10.32 11.664 1 98.69 83 VAL A C 1
ATOM 601 O O . VAL A 1 83 ? -11.289 11.016 12.203 1 98.69 83 VAL A O 1
ATOM 604 N N . ILE A 1 84 ? -9.953 10.672 10.5 1 98.75 84 ILE A N 1
ATOM 605 C CA . ILE A 1 84 ? -10.055 12.031 9.984 1 98.75 84 ILE A CA 1
ATOM 606 C C . ILE A 1 84 ? -11.484 12.305 9.516 1 98.75 84 ILE A C 1
ATOM 608 O O . ILE A 1 84 ? -12.133 13.242 10 1 98.75 84 ILE A O 1
ATOM 612 N N . ALA A 1 85 ? -11.977 11.453 8.641 1 98.31 85 ALA A N 1
ATOM 613 C CA . ALA A 1 85 ? -13.289 11.695 8.047 1 98.31 85 ALA A CA 1
ATOM 614 C C . ALA A 1 85 ? -14.383 11.672 9.102 1 98.31 85 ALA A C 1
ATOM 616 O O . ALA A 1 85 ? -15.234 12.562 9.156 1 98.31 85 ALA A O 1
ATOM 617 N N . PRO A 1 86 ? -14.398 10.656 10 1 98.12 86 PRO A N 1
ATOM 618 C CA . PRO A 1 86 ? -15.43 10.656 11.039 1 98.12 86 PRO A CA 1
ATOM 619 C C . PRO A 1 86 ? -15.367 11.898 11.93 1 98.12 86 PRO A C 1
ATOM 621 O O . PRO A 1 86 ? -16.406 12.445 12.305 1 98.12 86 PRO A O 1
ATOM 624 N N . ALA A 1 87 ? -14.195 12.352 12.297 1 98.12 87 ALA A N 1
ATOM 625 C CA . ALA A 1 87 ? -14.039 13.539 13.133 1 98.12 87 ALA A CA 1
ATOM 626 C C . ALA A 1 87 ? -14.562 14.781 12.414 1 98.12 87 ALA A C 1
ATOM 628 O O . ALA A 1 87 ? -15.273 15.602 13.016 1 98.12 87 ALA A O 1
ATOM 629 N N . LEU A 1 88 ? -14.273 14.914 11.172 1 96.88 88 LEU A N 1
ATOM 630 C CA . LEU A 1 88 ? -14.727 16.047 10.383 1 96.88 88 LEU A CA 1
ATOM 631 C C . LEU A 1 88 ? -16.25 16.062 10.266 1 96.88 88 LEU A C 1
ATOM 633 O O . LEU A 1 88 ? -16.875 17.125 10.336 1 96.88 88 LEU A O 1
ATOM 637 N N . ALA A 1 89 ? -16.766 14.859 10.109 1 96.06 89 ALA A N 1
ATOM 638 C CA . ALA A 1 89 ? -18.219 14.719 10 1 96.06 89 ALA A CA 1
ATOM 639 C C . ALA A 1 89 ? -18.906 15.164 11.289 1 96.06 89 ALA A C 1
ATOM 641 O O . ALA A 1 89 ? -20.062 15.578 11.258 1 96.06 89 ALA A O 1
ATOM 642 N N . GLN A 1 90 ? -18.172 15.148 12.367 1 95.88 90 GLN A N 1
ATOM 643 C CA . GLN A 1 90 ? -18.703 15.555 13.664 1 95.88 90 GLN A CA 1
ATOM 644 C C . GLN A 1 90 ? -18.469 17.031 13.922 1 95.88 90 GLN A C 1
ATOM 646 O O . GLN A 1 90 ? -18.781 17.547 15 1 95.88 90 GLN A O 1
ATOM 651 N N . GLY A 1 91 ? -17.859 17.703 12.93 1 93.56 91 GLY A N 1
ATOM 652 C CA . GLY A 1 91 ? -17.641 19.125 13.039 1 93.56 91 GLY A CA 1
ATOM 653 C C . GLY A 1 91 ? -16.375 19.484 13.773 1 93.56 91 GLY A C 1
ATOM 654 O O . GLY A 1 91 ? -16.156 20.656 14.133 1 93.56 91 GLY A O 1
ATOM 655 N N . ARG A 1 92 ? -15.445 18.516 13.969 1 95.62 92 ARG A N 1
ATOM 656 C CA . ARG A 1 92 ? -14.211 18.75 14.711 1 95.62 92 ARG A CA 1
ATOM 657 C C . ARG A 1 92 ? -13.141 19.375 13.812 1 95.62 92 ARG A C 1
ATOM 659 O O . ARG A 1 92 ? -13.227 19.281 12.586 1 95.62 92 ARG A O 1
ATOM 666 N N . VAL A 1 93 ? -12.227 20.031 14.438 1 95.5 93 VAL A N 1
ATOM 667 C CA . VAL A 1 93 ? -11 20.422 13.758 1 95.5 93 VAL A CA 1
ATOM 668 C C . VAL A 1 93 ? -9.969 19.297 13.867 1 95.5 93 VAL A C 1
ATOM 670 O O . VAL A 1 93 ? -9.711 18.781 14.961 1 95.5 93 VAL A O 1
ATOM 673 N N . VAL A 1 94 ? -9.477 18.891 12.734 1 97.75 94 VAL A N 1
ATOM 674 C CA . VAL A 1 94 ? -8.43 17.875 12.719 1 97.75 94 VAL A CA 1
ATOM 675 C C . VAL A 1 94 ? -7.102 18.5 12.312 1 97.75 94 VAL A C 1
ATOM 677 O O . VAL A 1 94 ? -7.02 19.188 11.297 1 97.75 94 VAL A O 1
ATOM 680 N N . ILE A 1 95 ? -6.078 18.281 13.141 1 98.38 95 ILE A N 1
ATOM 681 C CA . ILE A 1 95 ? -4.719 18.719 12.836 1 98.38 95 ILE A CA 1
ATOM 682 C C . ILE A 1 95 ? -3.814 17.5 12.672 1 98.38 95 ILE A C 1
ATOM 684 O O . ILE A 1 95 ? -3.654 16.703 13.609 1 98.38 95 ILE A O 1
ATOM 688 N N . SER A 1 96 ? -3.23 17.375 11.531 1 98.69 96 SER A N 1
ATOM 689 C CA . SER A 1 96 ? -2.359 16.234 11.289 1 98.69 96 SER A CA 1
ATOM 690 C C . SER A 1 96 ? -0.914 16.672 11.086 1 98.69 96 SER A C 1
ATOM 692 O O . SER A 1 96 ? -0.636 17.547 10.258 1 98.69 96 SER A O 1
ATOM 694 N N . ASP A 1 97 ? 0.006 16.094 11.852 1 98.38 97 ASP A N 1
ATOM 695 C CA . ASP A 1 97 ? 1.425 16.156 11.508 1 98.38 97 ASP A CA 1
ATOM 696 C C . ASP A 1 97 ? 1.727 15.359 10.242 1 98.38 97 ASP A C 1
ATOM 698 O O . ASP A 1 97 ? 1.822 14.133 10.289 1 98.38 97 ASP A O 1
ATOM 702 N N . ARG A 1 98 ? 1.901 16.031 9.164 1 98.44 98 ARG A N 1
ATOM 703 C CA . ARG A 1 98 ? 2.082 15.508 7.816 1 98.44 98 ARG A CA 1
ATOM 704 C C . ARG A 1 98 ? 0.775 14.945 7.266 1 98.44 98 ARG A C 1
ATOM 706 O O . ARG A 1 98 ? -0.153 14.664 8.023 1 98.44 98 ARG A O 1
ATOM 713 N N . TYR A 1 99 ? 0.675 14.852 5.988 1 98.56 99 TYR A N 1
ATOM 714 C CA . TYR A 1 99 ? -0.389 14.234 5.203 1 98.56 99 TYR A CA 1
ATOM 715 C C . TYR A 1 99 ? 0.079 13.945 3.781 1 98.56 99 TYR A C 1
ATOM 717 O O . TYR A 1 99 ? 1.214 13.516 3.57 1 98.56 99 TYR A O 1
ATOM 725 N N . ALA A 1 100 ? -0.779 14.109 2.771 1 98.44 100 ALA A N 1
ATOM 726 C CA . ALA A 1 100 ? -0.482 13.703 1.4 1 98.44 100 ALA A CA 1
ATOM 727 C C . ALA A 1 100 ? 0.576 14.609 0.777 1 98.44 100 ALA A C 1
ATOM 729 O O . ALA A 1 100 ? 1.23 14.227 -0.197 1 98.44 100 ALA A O 1
ATOM 730 N N . GLY A 1 101 ? 0.73 15.82 1.311 1 98.56 101 GLY A N 1
ATOM 731 C CA . GLY A 1 101 ? 1.812 16.672 0.844 1 98.56 101 GLY A CA 1
ATOM 732 C C . GLY A 1 101 ? 3.182 16.047 0.997 1 98.56 101 GLY A C 1
ATOM 733 O O . GLY A 1 101 ? 4.059 16.234 0.155 1 98.56 101 GLY A O 1
ATOM 734 N N . SER A 1 102 ? 3.346 15.344 2.066 1 98.25 102 SER A N 1
ATOM 735 C CA . SER A 1 102 ? 4.594 14.625 2.287 1 98.25 102 SER A CA 1
ATOM 736 C C . SER A 1 102 ? 4.812 13.555 1.222 1 98.25 102 SER A C 1
ATOM 738 O O . SER A 1 102 ? 5.941 13.344 0.767 1 98.25 102 SER A O 1
ATOM 740 N N . THR A 1 103 ? 3.76 12.852 0.853 1 98.25 103 THR A N 1
ATOM 741 C CA . THR A 1 103 ? 3.875 11.844 -0.192 1 98.25 103 THR A CA 1
ATOM 742 C C . THR A 1 103 ? 4.324 12.469 -1.507 1 98.25 103 THR A C 1
ATOM 744 O O . THR A 1 103 ? 5.215 11.945 -2.18 1 98.25 103 THR A O 1
ATOM 747 N N . LEU A 1 104 ? 3.744 13.562 -1.879 1 98.38 104 LEU A N 1
ATOM 748 C CA . LEU A 1 104 ? 4.145 14.281 -3.088 1 98.38 104 LEU A CA 1
ATOM 749 C C . LEU A 1 104 ? 5.609 14.703 -3.012 1 98.38 104 LEU A C 1
ATOM 751 O O . LEU A 1 104 ? 6.332 14.617 -4.004 1 98.38 104 LEU A O 1
ATOM 755 N N . ALA A 1 105 ? 6.023 15.109 -1.855 1 97.88 105 ALA A N 1
ATOM 756 C CA . ALA A 1 105 ? 7.395 15.586 -1.693 1 97.88 105 ALA A CA 1
ATOM 757 C C . ALA A 1 105 ? 8.383 14.422 -1.685 1 97.88 105 ALA A C 1
ATOM 759 O O . ALA A 1 105 ? 9.328 14.391 -2.477 1 97.88 105 ALA A O 1
ATOM 760 N N . TYR A 1 106 ? 8.156 13.414 -0.891 1 95.56 106 TYR A N 1
ATOM 761 C CA . TYR A 1 106 ? 9.141 12.359 -0.661 1 95.56 106 TYR A CA 1
ATOM 762 C C . TYR A 1 106 ? 9.086 11.312 -1.773 1 95.56 106 TYR A C 1
ATOM 764 O O . TYR A 1 106 ? 10.102 11.039 -2.416 1 95.56 106 TYR A O 1
ATOM 772 N N . GLN A 1 107 ? 7.961 10.773 -2.025 1 96.19 107 GLN A N 1
ATOM 773 C CA . GLN A 1 107 ? 7.863 9.742 -3.053 1 96.19 107 GLN A CA 1
ATOM 774 C C . GLN A 1 107 ? 7.801 10.359 -4.445 1 96.19 107 GLN A C 1
ATOM 776 O O . GLN A 1 107 ? 8.328 9.797 -5.406 1 96.19 107 GLN A O 1
ATOM 781 N N . GLY A 1 108 ? 7.086 11.461 -4.566 1 97.31 108 GLY A N 1
ATOM 782 C CA . GLY A 1 108 ? 7.07 12.156 -5.848 1 97.31 108 GLY A CA 1
ATOM 783 C C . GLY A 1 108 ? 8.414 12.742 -6.223 1 97.31 108 GLY A C 1
ATOM 784 O O . GLY A 1 108 ? 9.195 12.117 -6.938 1 97.31 108 GLY A O 1
ATOM 785 N N . THR A 1 109 ? 8.695 13.914 -5.715 1 95.31 109 THR A N 1
ATOM 786 C CA . THR A 1 109 ? 9.914 14.648 -6.047 1 95.31 109 THR A CA 1
ATOM 787 C C . THR A 1 109 ? 11.148 13.891 -5.551 1 95.31 109 THR A C 1
ATOM 789 O O . THR A 1 109 ? 12.133 13.758 -6.277 1 95.31 109 THR A O 1
ATOM 792 N N . GLY A 1 110 ? 11.156 13.398 -4.414 1 92.62 110 GLY A N 1
ATOM 793 C CA . GLY A 1 110 ? 12.297 12.742 -3.799 1 92.62 110 GLY A CA 1
ATOM 794 C C . GLY A 1 110 ? 12.695 11.453 -4.488 1 92.62 110 GLY A C 1
ATOM 795 O O . GLY A 1 110 ? 13.867 11.242 -4.801 1 92.62 110 GLY A O 1
ATOM 796 N N . ARG A 1 111 ? 11.695 10.578 -4.789 1 93.06 111 ARG A N 1
ATOM 797 C CA . ARG A 1 111 ? 11.969 9.258 -5.359 1 93.06 111 ARG A CA 1
ATOM 798 C C . ARG A 1 111 ? 11.758 9.266 -6.871 1 93.06 111 ARG A C 1
ATOM 800 O O . ARG A 1 111 ? 12.055 8.281 -7.547 1 93.06 111 ARG A O 1
ATOM 807 N N . GLY A 1 112 ? 11.195 10.336 -7.352 1 95.06 112 GLY A N 1
ATOM 808 C CA . GLY A 1 112 ? 11.047 10.484 -8.789 1 95.06 112 GLY A CA 1
ATOM 809 C C . GLY A 1 112 ? 9.805 9.82 -9.336 1 95.06 112 GLY A C 1
ATOM 810 O O . GLY A 1 112 ? 9.703 9.562 -10.539 1 95.06 112 GLY A O 1
ATOM 811 N N . LEU A 1 113 ? 8.828 9.492 -8.523 1 97.31 113 LEU A N 1
ATOM 812 C CA . LEU A 1 113 ? 7.586 8.898 -8.992 1 97.31 113 LEU A CA 1
ATOM 813 C C . LEU A 1 113 ? 6.68 9.961 -9.617 1 97.31 113 LEU A C 1
ATOM 815 O O . LEU A 1 113 ? 6.789 11.141 -9.289 1 97.31 113 LEU A O 1
ATOM 819 N N . SER A 1 114 ? 5.789 9.562 -10.445 1 97.5 114 SER A N 1
ATOM 820 C CA . SER A 1 114 ? 4.875 10.445 -11.164 1 97.5 114 SER A CA 1
ATOM 821 C C . SER A 1 114 ? 3.889 11.109 -10.211 1 97.5 114 SER A C 1
ATOM 823 O O . SER A 1 114 ? 3.117 10.43 -9.531 1 97.5 114 SER A O 1
ATOM 825 N N . GLU A 1 115 ? 3.879 12.438 -10.219 1 97.56 115 GLU A N 1
ATOM 826 C 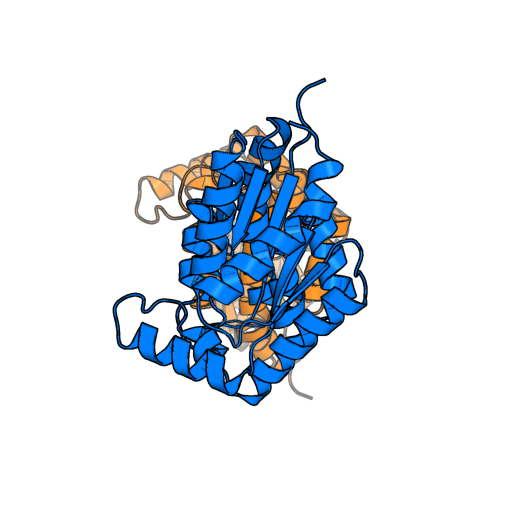CA . GLU A 1 115 ? 2.912 13.18 -9.406 1 97.56 115 GLU A CA 1
ATOM 827 C C . GLU A 1 115 ? 1.482 12.867 -9.836 1 97.56 115 GLU A C 1
ATOM 829 O O . GLU A 1 115 ? 0.585 12.766 -9 1 97.56 115 GLU A O 1
ATOM 834 N N . ALA A 1 116 ? 1.304 12.758 -11.133 1 97.62 116 ALA A N 1
ATOM 835 C CA . ALA A 1 116 ? -0.025 12.453 -11.656 1 97.62 116 ALA A CA 1
ATOM 836 C C . ALA A 1 116 ? -0.537 11.117 -11.117 1 97.62 116 ALA A C 1
ATOM 838 O O . ALA A 1 116 ? -1.7 11.008 -10.727 1 97.62 116 ALA A O 1
ATOM 839 N N . PHE A 1 117 ? 0.31 10.141 -11.117 1 97.44 117 PHE A N 1
ATOM 840 C CA . PHE A 1 117 ? -0.084 8.844 -10.586 1 97.44 117 PHE A CA 1
ATOM 841 C C . PHE A 1 117 ? -0.375 8.938 -9.094 1 97.44 117 PHE A C 1
ATOM 843 O O . PHE A 1 117 ? -1.363 8.375 -8.617 1 97.44 117 PHE A O 1
ATOM 850 N N . ILE A 1 118 ? 0.476 9.664 -8.328 1 98.44 118 ILE A N 1
ATOM 851 C CA . ILE A 1 118 ? 0.298 9.812 -6.887 1 98.44 118 ILE A CA 1
ATOM 852 C C . ILE A 1 118 ? -1.052 10.469 -6.598 1 98.44 118 ILE A C 1
ATOM 854 O O . ILE A 1 118 ? -1.782 10.031 -5.707 1 98.44 118 ILE A O 1
ATOM 858 N N . ARG A 1 119 ? -1.451 11.453 -7.352 1 98.06 119 ARG A N 1
ATOM 859 C CA . ARG A 1 119 ? -2.715 12.156 -7.145 1 98.06 119 ARG A CA 1
ATOM 860 C C . ARG A 1 119 ? -3.9 11.258 -7.484 1 98.06 119 ARG A C 1
ATOM 862 O O . ARG A 1 119 ? -4.918 11.281 -6.789 1 98.06 119 ARG A O 1
ATOM 869 N N . THR A 1 120 ? -3.77 10.5 -8.586 1 97.62 120 THR A N 1
ATOM 870 C CA . THR A 1 120 ? -4.816 9.547 -8.953 1 97.62 120 THR A CA 1
ATOM 871 C C . THR A 1 120 ? -5.004 8.508 -7.855 1 97.62 120 THR A C 1
ATOM 873 O O . THR A 1 120 ? -6.133 8.195 -7.473 1 97.62 120 THR A O 1
ATOM 876 N N . LEU A 1 121 ? -3.893 8.008 -7.375 1 98.38 121 LEU A N 1
ATOM 877 C CA . LEU A 1 121 ? -3.918 7.027 -6.301 1 98.38 121 LEU A CA 1
ATOM 878 C C . LEU A 1 121 ? -4.562 7.609 -5.047 1 98.38 121 LEU A C 1
ATOM 880 O O . LEU A 1 121 ? -5.402 6.961 -4.418 1 98.38 121 LEU A O 1
ATOM 884 N N . HIS A 1 122 ? -4.195 8.82 -4.676 1 98.56 122 HIS A N 1
ATOM 885 C CA . HIS A 1 122 ? -4.754 9.492 -3.506 1 98.56 122 HIS A CA 1
ATOM 886 C C . HIS A 1 122 ? -6.266 9.656 -3.633 1 98.56 122 HIS A C 1
ATOM 888 O O . HIS A 1 122 ? -7.004 9.391 -2.682 1 98.56 122 HIS A O 1
ATOM 894 N N . ALA A 1 123 ? -6.688 10.078 -4.785 1 98.25 123 ALA A N 1
ATOM 895 C CA . ALA A 1 123 ? -8.109 10.312 -5.02 1 98.25 123 ALA A CA 1
ATOM 896 C C . ALA A 1 123 ? -8.906 9.023 -4.855 1 98.25 123 ALA A C 1
ATOM 898 O O . ALA A 1 123 ? -9.914 8.992 -4.141 1 98.25 123 ALA A O 1
ATOM 899 N N . GLU A 1 124 ? -8.445 7.977 -5.457 1 97.31 124 GLU A N 1
ATOM 900 C CA . GLU A 1 124 ? -9.141 6.691 -5.402 1 97.31 124 GLU A CA 1
ATOM 901 C C . GLU A 1 124 ? -9.109 6.105 -3.992 1 97.31 124 GLU A C 1
ATOM 903 O O . GLU A 1 124 ? -10.078 5.492 -3.547 1 97.31 124 GLU A O 1
ATOM 908 N N . ALA A 1 125 ? -8.016 6.324 -3.293 1 98.12 125 ALA A N 1
ATOM 909 C CA . ALA A 1 125 ? -7.766 5.633 -2.033 1 98.12 125 ALA A CA 1
ATOM 910 C C . ALA A 1 125 ? -8.453 6.34 -0.87 1 98.12 125 ALA A C 1
ATOM 912 O O . ALA A 1 125 ? -8.844 5.703 0.111 1 98.12 125 ALA A O 1
ATOM 913 N N . THR A 1 126 ? -8.664 7.707 -0.974 1 98.31 126 THR A N 1
ATOM 914 C CA . THR A 1 126 ? -9.086 8.445 0.212 1 98.31 126 THR A CA 1
ATOM 915 C C . THR A 1 126 ? -10.367 9.227 -0.059 1 98.31 126 THR A C 1
ATOM 917 O O . THR A 1 126 ? -10.836 9.977 0.797 1 98.31 126 THR A O 1
ATOM 920 N N . GLY A 1 127 ? -10.914 9.039 -1.281 1 97.25 127 GLY A N 1
ATOM 921 C CA . GLY A 1 127 ? -12.016 9.906 -1.675 1 97.25 127 GLY A CA 1
ATOM 922 C C . GLY A 1 127 ? -11.586 11.344 -1.917 1 97.25 127 GLY A C 1
ATOM 923 O O . GLY A 1 127 ? -12.352 12.273 -1.666 1 97.25 127 GLY A O 1
ATOM 924 N N . ASP A 1 128 ? -10.273 11.492 -2.209 1 98.06 128 ASP A N 1
ATOM 925 C CA . ASP A 1 128 ? -9.633 12.75 -2.59 1 98.06 128 ASP A CA 1
ATOM 926 C C . ASP A 1 128 ? -9.688 13.758 -1.447 1 98.06 128 ASP A C 1
ATOM 928 O O . ASP A 1 128 ? -9.852 14.961 -1.678 1 98.06 128 ASP A O 1
ATOM 932 N N . LEU A 1 129 ? -9.609 13.281 -0.263 1 98.38 129 LEU A N 1
ATOM 933 C CA . LEU A 1 129 ? -9.617 14.172 0.894 1 98.38 129 LEU A CA 1
ATOM 934 C C . LEU A 1 129 ? -8.281 14.891 1.031 1 98.38 129 LEU A C 1
ATOM 936 O O . LEU A 1 129 ? -7.234 14.25 1.148 1 98.38 129 LEU A O 1
ATOM 940 N N . TRP A 1 130 ? -8.352 16.172 0.936 1 98.44 130 TRP A N 1
ATOM 941 C CA . TRP A 1 130 ? -7.203 17.047 1.156 1 98.44 130 TRP A CA 1
ATOM 942 C C . TRP A 1 130 ? -7.449 18 2.32 1 98.44 130 TRP A C 1
ATOM 944 O O . TRP A 1 130 ? -8.602 18.312 2.641 1 98.44 130 TRP A O 1
ATOM 954 N N . PRO A 1 131 ? -6.352 18.469 2.992 1 98 131 PRO A N 1
ATOM 955 C CA . PRO A 1 131 ? -6.551 19.484 4.027 1 98 131 PRO A CA 1
ATOM 956 C C . PRO A 1 131 ? -7.18 20.766 3.484 1 98 131 PRO A C 1
ATOM 958 O O . PRO A 1 131 ? -6.91 21.156 2.346 1 98 131 PRO A O 1
ATOM 961 N N . ASP A 1 132 ? -7.984 21.328 4.328 1 95.62 132 ASP A N 1
ATOM 962 C CA . ASP A 1 132 ? -8.492 22.656 4.004 1 95.62 132 ASP A CA 1
ATOM 963 C C . ASP A 1 132 ? -7.371 23.688 3.99 1 95.62 132 ASP A C 1
ATOM 965 O O . ASP A 1 132 ? -7.43 24.672 3.24 1 95.62 132 ASP A O 1
ATOM 969 N N . LEU A 1 133 ? -6.434 23.438 4.832 1 96.56 133 LEU A N 1
ATOM 970 C CA . LEU A 1 133 ? -5.254 24.281 4.922 1 96.56 133 LEU A CA 1
ATOM 971 C C . LEU A 1 133 ? -4.02 23.453 5.281 1 96.56 133 LEU A C 1
ATOM 973 O O . LEU A 1 133 ? -4.082 22.594 6.156 1 96.56 133 LEU A O 1
ATOM 977 N N . THR A 1 134 ? -2.932 23.719 4.598 1 98.38 134 THR A N 1
ATOM 978 C CA . THR A 1 134 ? -1.63 23.141 4.934 1 98.38 134 THR A CA 1
ATOM 979 C C . THR A 1 134 ? -0.645 24.25 5.328 1 98.38 134 THR A C 1
ATOM 981 O O . THR A 1 134 ? -0.427 25.188 4.57 1 98.38 134 THR A O 1
ATOM 984 N N . LEU A 1 135 ? -0.119 24.156 6.508 1 98.38 135 LEU A N 1
ATOM 985 C CA . LEU A 1 135 ? 0.996 25.016 6.898 1 98.38 135 LEU A CA 1
ATOM 986 C C . LEU A 1 135 ? 2.33 24.359 6.539 1 98.38 135 LEU A C 1
ATOM 988 O O . LEU A 1 135 ? 2.625 23.25 6.988 1 98.38 135 LEU A O 1
ATOM 992 N N . VAL A 1 136 ? 3.115 25.062 5.73 1 98.62 136 VAL A N 1
ATOM 993 C CA . VAL A 1 136 ? 4.434 24.578 5.336 1 98.62 136 VAL A CA 1
ATOM 994 C C . VAL A 1 136 ? 5.512 25.297 6.141 1 98.62 136 VAL A C 1
ATOM 996 O O . VAL A 1 136 ? 5.727 26.5 5.957 1 98.62 136 VAL A O 1
ATOM 999 N N . LEU A 1 137 ? 6.176 24.578 7.004 1 98.25 137 LEU A N 1
ATOM 1000 C CA . LEU A 1 137 ? 7.285 25.156 7.758 1 98.25 137 LEU A CA 1
ATOM 1001 C C . LEU A 1 137 ? 8.555 25.188 6.914 1 98.25 137 LEU A C 1
ATOM 1003 O O . LEU A 1 137 ? 9.078 24.141 6.527 1 98.25 137 LEU A O 1
ATOM 1007 N N . ASP A 1 138 ? 9.016 26.391 6.676 1 98.06 138 ASP A N 1
ATOM 1008 C CA . ASP A 1 138 ? 10.18 26.578 5.824 1 98.06 138 ASP A CA 1
ATOM 1009 C C . ASP A 1 138 ? 11.43 26.844 6.66 1 98.06 138 ASP A C 1
ATOM 1011 O O . ASP A 1 138 ? 11.5 27.844 7.379 1 98.06 138 ASP A O 1
ATOM 1015 N N . LEU A 1 139 ? 12.32 25.984 6.582 1 95.69 139 LEU A N 1
ATOM 1016 C CA . LEU A 1 139 ? 13.602 26.031 7.281 1 95.69 139 LEU A CA 1
ATOM 1017 C C . LEU A 1 139 ? 14.727 25.516 6.391 1 95.69 139 LEU A C 1
ATOM 1019 O O . LEU A 1 139 ? 14.539 24.562 5.641 1 95.69 139 LEU A O 1
ATOM 1023 N N . GLU A 1 140 ? 15.922 26.172 6.539 1 93.31 140 GLU A N 1
ATOM 1024 C CA . GLU A 1 140 ? 17.062 25.688 5.785 1 93.31 140 GLU A CA 1
ATOM 1025 C C . GLU A 1 140 ? 17.344 24.219 6.109 1 93.31 140 GLU A C 1
ATOM 1027 O O . GLU A 1 140 ? 17.406 23.828 7.281 1 93.31 140 GLU A O 1
ATOM 1032 N N . ALA A 1 141 ? 17.578 23.438 5.047 1 89.88 141 ALA A N 1
ATOM 1033 C CA . ALA A 1 141 ? 17.688 22 5.195 1 89.88 141 ALA A CA 1
ATOM 1034 C C . ALA A 1 141 ? 18.828 21.625 6.137 1 89.88 141 ALA A C 1
ATOM 1036 O O . ALA A 1 141 ? 18.688 20.703 6.953 1 89.88 141 ALA A O 1
ATOM 1037 N N . GLY A 1 142 ? 19.906 22.266 5.992 1 87 142 GLY A N 1
ATOM 1038 C CA . GLY A 1 142 ? 21.047 22.016 6.859 1 87 142 GLY A CA 1
ATOM 1039 C C . GLY A 1 142 ? 20.719 22.203 8.328 1 87 142 GLY A C 1
ATOM 1040 O O . GLY A 1 142 ? 21.156 21.406 9.172 1 87 142 GLY A O 1
ATOM 1041 N N . ILE A 1 143 ? 19.969 23.219 8.609 1 84.81 143 ILE A N 1
ATOM 1042 C CA . ILE A 1 143 ? 19.562 23.5 9.984 1 84.81 143 ILE A CA 1
ATOM 1043 C C . ILE A 1 143 ? 18.609 22.422 10.484 1 84.81 143 ILE A C 1
ATOM 1045 O O . ILE A 1 143 ? 18.781 21.906 11.602 1 84.81 143 ILE A O 1
ATOM 1049 N N . GLY A 1 144 ? 17.672 22.078 9.727 1 84.75 144 GLY A N 1
ATOM 1050 C CA . GLY A 1 144 ? 16.719 21.031 10.086 1 84.75 144 GLY A CA 1
ATOM 1051 C C . GLY A 1 144 ? 17.375 19.703 10.414 1 84.75 144 GLY A C 1
ATOM 1052 O O . GLY A 1 144 ? 17.016 19.062 11.398 1 84.75 144 GLY A O 1
ATOM 1053 N N . LEU A 1 145 ? 18.234 19.375 9.57 1 81.81 145 LEU A N 1
ATOM 1054 C CA . LEU A 1 145 ? 18.953 18.109 9.75 1 81.81 145 LEU A CA 1
ATOM 1055 C C . LEU A 1 145 ? 19.75 18.125 11.055 1 81.81 145 LEU A C 1
ATOM 1057 O O . LEU A 1 145 ? 19.766 17.125 11.781 1 81.81 145 LEU A O 1
ATOM 1061 N N . ALA A 1 146 ? 20.375 19.219 11.305 1 81.31 146 ALA A N 1
ATOM 1062 C CA . ALA A 1 146 ? 21.156 19.359 12.531 1 81.31 146 ALA A CA 1
ATOM 1063 C C . ALA A 1 146 ? 20.266 19.219 13.766 1 81.31 146 ALA A C 1
ATOM 1065 O O . ALA A 1 146 ? 20.656 18.578 14.75 1 81.31 146 ALA A O 1
ATOM 1066 N N . ARG A 1 147 ? 19.188 19.719 13.734 1 80.38 147 ARG A N 1
ATOM 1067 C CA . ARG A 1 147 ? 18.219 19.656 14.836 1 80.38 147 ARG A CA 1
ATOM 1068 C C . ARG A 1 147 ? 17.688 18.234 15.023 1 80.38 147 ARG A C 1
ATOM 1070 O O . ARG A 1 147 ? 17.531 17.766 16.156 1 80.38 147 ARG A O 1
ATOM 1077 N N . SER A 1 148 ? 17.375 17.594 13.906 1 76.31 148 SER A N 1
ATOM 1078 C CA . SER A 1 148 ? 16.828 16.234 13.938 1 76.31 148 SER A CA 1
ATOM 1079 C C . SER A 1 148 ? 17.828 15.242 14.5 1 76.31 148 SER A C 1
ATOM 1081 O O . SER A 1 148 ? 17.469 14.344 15.258 1 76.31 148 SER A O 1
ATOM 1083 N N . ARG A 1 149 ? 19.062 15.344 14.125 1 70.44 149 ARG A N 1
ATOM 1084 C CA . ARG A 1 149 ? 20.109 14.461 14.594 1 70.44 149 ARG A CA 1
ATOM 1085 C C . ARG A 1 149 ? 20.328 14.617 16.094 1 70.44 149 ARG A C 1
ATOM 1087 O O . ARG A 1 149 ? 20.641 13.648 16.797 1 70.44 149 ARG A O 1
ATOM 1094 N N . ARG A 1 150 ? 20.188 15.805 16.594 1 65.56 150 ARG A N 1
ATOM 1095 C CA . ARG A 1 150 ? 20.328 16.062 18.031 1 65.56 150 ARG A CA 1
ATOM 1096 C C . ARG A 1 150 ? 19.203 15.406 18.828 1 65.56 150 ARG A C 1
ATOM 1098 O O . ARG A 1 150 ? 19.406 14.961 19.953 1 65.56 150 ARG A O 1
ATOM 1105 N N . ARG A 1 151 ? 18.156 15.438 18.234 1 59.53 151 ARG A N 1
ATOM 1106 C CA . ARG A 1 151 ? 17.016 14.797 18.875 1 59.53 151 ARG A CA 1
ATOM 1107 C C . ARG A 1 151 ? 17.203 13.281 18.938 1 59.53 151 ARG A C 1
ATOM 1109 O O . ARG A 1 151 ? 16.734 12.641 19.891 1 59.53 151 ARG A O 1
ATOM 1116 N N . LEU A 1 152 ? 17.641 12.68 17.797 1 52.81 152 LEU A N 1
ATOM 1117 C CA . LEU A 1 152 ? 17.859 11.234 17.734 1 52.81 152 LEU A CA 1
ATOM 1118 C C . LEU A 1 152 ? 18.859 10.797 18.797 1 52.81 152 LEU A C 1
ATOM 1120 O O . LEU A 1 152 ? 18.781 9.672 19.297 1 52.81 152 LEU A O 1
ATOM 1124 N N . THR A 1 153 ? 19.984 11.641 18.922 1 45.59 153 THR A N 1
ATOM 1125 C CA . THR A 1 153 ? 20.906 11.273 20 1 45.59 153 THR A CA 1
ATOM 1126 C C . THR A 1 153 ? 20.188 11.227 21.344 1 45.59 153 THR A C 1
ATOM 1128 O O . THR A 1 153 ? 20.703 10.656 22.312 1 45.59 153 THR A O 1
ATOM 1131 N N . GLY A 1 154 ? 19.031 11.883 21.344 1 37.66 154 GLY A N 1
ATOM 1132 C CA . GLY A 1 154 ? 18.188 11.664 22.516 1 37.66 154 GLY A CA 1
ATOM 1133 C C . GLY A 1 154 ? 17.188 10.547 22.312 1 37.66 154 GLY A C 1
ATOM 1134 O O . GLY A 1 154 ? 17.359 9.695 21.438 1 37.66 154 GLY A O 1
ATOM 1135 N N . GLU A 1 155 ? 15.898 10.695 22.859 1 38.53 155 GLU A N 1
ATOM 1136 C CA . GLU A 1 155 ? 14.914 9.641 23.078 1 38.53 155 GLU A CA 1
ATOM 1137 C C . GLU A 1 155 ? 14.383 9.102 21.75 1 38.53 155 GLU A C 1
ATOM 1139 O O . GLU A 1 155 ? 13.82 8.008 21.688 1 38.53 155 GLU A O 1
ATOM 1144 N N . THR A 1 156 ? 13.812 9.992 20.859 1 40.12 156 THR A N 1
ATOM 1145 C CA . THR A 1 156 ? 12.898 9.43 19.875 1 40.12 156 THR A CA 1
ATOM 1146 C C . THR A 1 156 ? 13.656 8.945 18.641 1 40.12 156 THR A C 1
ATOM 1148 O O . THR A 1 156 ? 14.188 9.75 17.875 1 40.12 156 THR A O 1
ATOM 1151 N N . LEU A 1 157 ? 14.273 7.805 18.547 1 42.06 157 LEU A N 1
ATOM 1152 C CA . LEU A 1 157 ? 15.023 7.023 17.578 1 42.06 157 LEU A CA 1
ATOM 1153 C C . LEU A 1 157 ? 14.32 7.027 16.219 1 42.06 157 LEU A C 1
ATOM 1155 O O . LEU A 1 157 ? 14.82 6.445 15.258 1 42.06 157 LEU A O 1
ATOM 1159 N N . ASP A 1 158 ? 13.094 7.219 16.016 1 44.94 158 ASP A N 1
ATOM 1160 C CA . ASP A 1 158 ? 12.344 6.348 15.125 1 44.94 158 ASP A CA 1
ATOM 1161 C C . ASP A 1 158 ? 12.25 6.953 13.727 1 44.94 158 ASP A C 1
ATOM 1163 O O . ASP A 1 158 ? 11.438 6.516 12.906 1 44.94 158 ASP A O 1
ATOM 1167 N N . GLU A 1 159 ? 12.75 8.273 13.5 1 55.47 159 GLU A N 1
ATOM 1168 C CA . GLU A 1 159 ? 12.562 8.625 12.094 1 55.47 159 GLU A CA 1
ATOM 1169 C C . GLU A 1 159 ? 13.82 8.328 11.281 1 55.47 159 GLU A C 1
ATOM 1171 O O . GLU A 1 159 ? 14.359 9.211 10.617 1 55.47 159 GLU A O 1
ATOM 1176 N N . GLY A 1 160 ? 14.398 7.117 11.5 1 62.22 160 GLY A N 1
ATOM 1177 C CA . GLY A 1 160 ? 15.773 6.805 11.141 1 62.22 160 GLY A CA 1
ATOM 1178 C C . GLY A 1 160 ? 15.992 6.746 9.641 1 62.22 160 GLY A C 1
ATOM 1179 O O . GLY A 1 160 ? 16.875 7.422 9.109 1 62.22 160 GLY A O 1
ATOM 1180 N N . ARG A 1 161 ? 15.133 6.188 8.891 1 71.12 161 ARG A N 1
ATOM 1181 C CA . ARG A 1 161 ? 15.477 5.91 7.504 1 71.12 161 ARG A CA 1
ATOM 1182 C C . ARG A 1 161 ? 15.5 7.195 6.68 1 71.12 161 ARG A C 1
ATOM 1184 O O . ARG A 1 161 ? 16.438 7.43 5.914 1 71.12 161 ARG A O 1
ATOM 1191 N N . PHE A 1 162 ? 14.594 8.094 6.824 1 72.19 162 PHE A N 1
ATOM 1192 C CA . PHE A 1 162 ? 14.484 9.297 6.004 1 72.19 162 PHE A CA 1
ATOM 1193 C C . PHE A 1 162 ? 15.469 10.359 6.477 1 72.19 162 PHE A C 1
ATOM 1195 O O . PHE A 1 162 ? 15.93 11.18 5.684 1 72.19 162 PHE A O 1
ATOM 1202 N N . GLU A 1 163 ? 15.672 10.328 7.73 1 65.88 163 GLU A N 1
ATOM 1203 C CA . GLU A 1 163 ? 16.609 11.297 8.281 1 65.88 163 GLU A CA 1
ATOM 1204 C C . GLU A 1 163 ? 18.031 11.023 7.809 1 65.88 163 GLU A C 1
ATOM 1206 O O . GLU A 1 163 ? 18.875 11.922 7.793 1 65.88 163 GLU A O 1
ATOM 1211 N N . SER A 1 164 ? 18.266 9.766 7.395 1 67.5 164 SER A N 1
ATOM 1212 C CA . SER A 1 164 ? 19.609 9.359 6.988 1 67.5 164 SER A CA 1
ATOM 1213 C C . SER A 1 164 ? 19.891 9.773 5.547 1 67.5 164 SER A C 1
ATOM 1215 O O . SER A 1 164 ? 21.031 9.656 5.082 1 67.5 164 SER A O 1
ATOM 1217 N N . LEU A 1 165 ? 18.891 10.43 4.938 1 72.19 165 LEU A N 1
ATOM 1218 C CA . LEU A 1 165 ? 19.078 10.875 3.564 1 72.19 165 LEU A CA 1
ATOM 1219 C C . LEU A 1 165 ? 20.016 12.078 3.508 1 72.19 165 LEU A C 1
ATOM 1221 O O . LEU A 1 165 ? 20.125 12.828 4.48 1 72.19 165 LEU A O 1
ATOM 1225 N N . ASP A 1 166 ? 20.641 12.352 2.432 1 79.75 166 ASP A N 1
ATOM 1226 C CA . ASP A 1 166 ? 21.672 13.383 2.346 1 79.75 166 ASP A CA 1
ATOM 1227 C C . ASP A 1 166 ? 21.062 14.773 2.248 1 79.75 166 ASP A C 1
ATOM 1229 O O . ASP A 1 166 ? 19.844 14.914 2.107 1 79.75 166 ASP A O 1
ATOM 1233 N N . LEU A 1 167 ? 21.859 15.773 2.457 1 87.62 167 LEU A N 1
ATOM 1234 C CA . LEU A 1 167 ? 21.438 17.172 2.477 1 87.62 167 LEU A CA 1
ATOM 1235 C C . LEU A 1 167 ? 20.75 17.547 1.172 1 87.62 167 LEU A C 1
ATOM 1237 O O . LEU A 1 167 ? 19.75 18.281 1.179 1 87.62 167 LEU A O 1
ATOM 1241 N N . ALA A 1 168 ? 21.266 17.078 0.063 1 89.06 168 ALA A N 1
ATOM 1242 C CA . ALA A 1 168 ? 20.672 17.375 -1.239 1 89.06 168 ALA A CA 1
ATOM 1243 C C . ALA A 1 168 ? 19.234 16.859 -1.321 1 89.06 168 ALA A C 1
ATOM 1245 O O . ALA A 1 168 ? 18.375 17.516 -1.898 1 89.06 168 ALA A O 1
ATOM 1246 N N . PHE A 1 169 ? 19.062 15.781 -0.782 1 89.12 169 PHE A N 1
ATOM 1247 C CA . PHE A 1 169 ? 17.719 15.219 -0.734 1 89.12 169 PHE A CA 1
ATOM 1248 C C . PHE A 1 169 ? 16.781 16.109 0.072 1 89.12 169 PHE A C 1
ATOM 1250 O O . PHE A 1 169 ? 15.68 16.422 -0.373 1 89.12 169 PHE A O 1
ATOM 1257 N N . HIS A 1 170 ? 17.203 16.562 1.205 1 90.56 170 HIS A N 1
ATOM 1258 C CA . HIS A 1 170 ? 16.375 17.391 2.062 1 90.56 170 HIS A CA 1
ATOM 1259 C C . HIS A 1 170 ? 16.094 18.75 1.41 1 90.56 170 HIS A C 1
ATOM 1261 O O . HIS A 1 170 ? 15.023 19.312 1.595 1 90.56 170 HIS A O 1
ATOM 1267 N N . GLU A 1 171 ? 17.031 19.219 0.665 1 94.12 171 GLU A N 1
ATOM 1268 C CA . GLU A 1 171 ? 16.812 20.453 -0.079 1 94.12 171 GLU A CA 1
ATOM 1269 C C . GLU A 1 171 ? 15.734 20.281 -1.146 1 94.12 171 GLU A C 1
ATOM 1271 O O . GLU A 1 171 ? 14.906 21.172 -1.347 1 94.12 171 GLU A O 1
ATOM 1276 N N . ARG A 1 172 ? 15.742 19.141 -1.804 1 94.69 172 ARG A N 1
ATOM 1277 C CA . ARG A 1 172 ? 14.719 18.844 -2.795 1 94.69 172 ARG A CA 1
ATOM 1278 C C . ARG A 1 172 ? 13.336 18.75 -2.146 1 94.69 172 ARG A C 1
ATOM 1280 O O . ARG A 1 172 ? 12.344 19.219 -2.713 1 94.69 172 ARG A O 1
ATOM 1287 N N . ILE A 1 173 ? 13.359 18.172 -1.002 1 95.62 173 ILE A N 1
ATOM 1288 C CA . ILE A 1 173 ? 12.094 18.016 -0.286 1 95.62 173 ILE A CA 1
ATOM 1289 C C . ILE A 1 173 ? 11.57 19.391 0.132 1 95.62 173 ILE A C 1
ATOM 1291 O O . ILE A 1 173 ? 10.383 19.688 -0.029 1 95.62 173 ILE A O 1
ATOM 1295 N N . ARG A 1 174 ? 12.461 20.203 0.7 1 96.81 174 ARG A N 1
ATOM 1296 C CA . ARG A 1 174 ? 12.078 21.578 1.044 1 96.81 174 ARG A CA 1
ATOM 1297 C C . ARG A 1 174 ? 11.5 22.312 -0.167 1 96.81 174 ARG A C 1
ATOM 1299 O O . ARG A 1 174 ? 10.438 22.922 -0.082 1 96.81 174 ARG A O 1
ATOM 1306 N N . ALA A 1 175 ? 12.172 22.203 -1.283 1 97.56 175 ALA A N 1
ATOM 1307 C CA . ALA A 1 175 ? 11.734 22.859 -2.514 1 97.56 175 ALA A CA 1
ATOM 1308 C C . ALA A 1 175 ? 10.375 22.3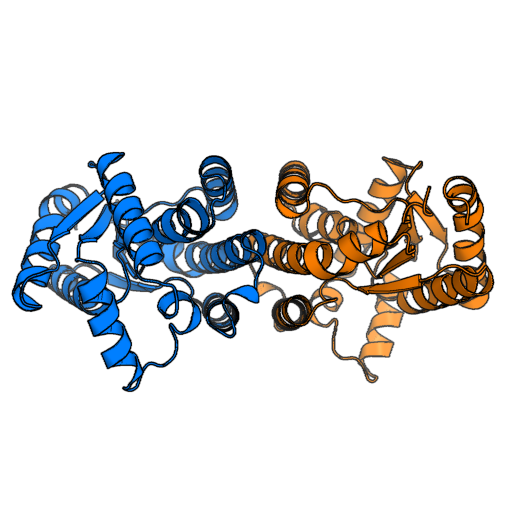28 -2.967 1 97.56 175 ALA A C 1
ATOM 1310 O O . ALA A 1 175 ? 9.547 23.078 -3.49 1 97.56 175 ALA A O 1
ATOM 1311 N N . ALA A 1 176 ? 10.164 21.062 -2.799 1 97.81 176 ALA A N 1
ATOM 1312 C CA . ALA A 1 176 ? 8.898 20.422 -3.18 1 97.81 176 ALA A CA 1
ATOM 1313 C C . ALA A 1 176 ? 7.738 20.984 -2.363 1 97.81 176 ALA A C 1
ATOM 1315 O O . ALA A 1 176 ? 6.664 21.266 -2.906 1 97.81 176 ALA A O 1
ATOM 1316 N N . PHE A 1 177 ? 7.977 21.125 -1.08 1 98.38 177 PHE A N 1
ATOM 1317 C CA . PHE A 1 177 ? 6.941 21.703 -0.23 1 98.38 177 PHE A CA 1
ATOM 1318 C C . PHE A 1 177 ? 6.625 23.125 -0.645 1 98.38 177 PHE A C 1
ATOM 1320 O O . PHE A 1 177 ? 5.461 23.516 -0.72 1 98.38 177 PHE A O 1
ATOM 1327 N N . LEU A 1 178 ? 7.625 23.875 -0.91 1 98.56 178 LEU A N 1
ATOM 1328 C CA . LEU A 1 178 ? 7.434 25.266 -1.314 1 98.56 178 LEU A CA 1
ATOM 1329 C C . LEU A 1 178 ? 6.719 25.344 -2.66 1 98.56 178 LEU A C 1
ATOM 1331 O O . LEU A 1 178 ? 5.891 26.234 -2.875 1 98.56 178 LEU A O 1
ATOM 1335 N N . ALA A 1 179 ? 7.043 24.469 -3.551 1 98.44 179 ALA A N 1
ATOM 1336 C CA . ALA A 1 179 ? 6.375 24.422 -4.848 1 98.44 179 ALA A CA 1
ATOM 1337 C C . ALA A 1 179 ? 4.895 24.094 -4.691 1 98.44 179 ALA A C 1
ATOM 1339 O O . ALA A 1 179 ? 4.051 24.641 -5.402 1 98.44 179 ALA A O 1
ATOM 1340 N N . GLN A 1 180 ? 4.582 23.141 -3.766 1 98.31 180 GLN A N 1
ATOM 1341 C CA . GLN A 1 180 ? 3.188 22.828 -3.477 1 98.31 180 GLN A CA 1
ATOM 1342 C C . GLN A 1 180 ? 2.428 24.062 -3.002 1 98.31 180 GLN A C 1
ATOM 1344 O O . GLN A 1 180 ? 1.313 24.328 -3.459 1 98.31 180 GLN A O 1
ATOM 1349 N N . ALA A 1 181 ? 3.016 24.812 -2.143 1 98.31 181 ALA A N 1
ATOM 1350 C CA . ALA A 1 181 ? 2.396 26.016 -1.608 1 98.31 181 ALA A CA 1
ATOM 1351 C C . ALA A 1 181 ? 2.191 27.062 -2.705 1 98.31 181 ALA A C 1
ATOM 1353 O O . ALA A 1 181 ? 1.148 27.719 -2.76 1 98.31 181 ALA A O 1
ATOM 1354 N N . ALA A 1 182 ? 3.174 27.188 -3.572 1 98.25 182 ALA A N 1
ATOM 1355 C CA . ALA A 1 182 ? 3.109 28.156 -4.652 1 98.25 182 ALA A CA 1
ATOM 1356 C C . ALA A 1 182 ? 2.006 27.812 -5.648 1 98.25 182 ALA A C 1
ATOM 1358 O O . ALA A 1 182 ? 1.365 28.703 -6.215 1 98.25 182 ALA A O 1
ATOM 1359 N N . ARG A 1 183 ? 1.749 26.562 -5.863 1 97.5 183 ARG A N 1
ATOM 1360 C CA . ARG A 1 183 ? 0.759 26.094 -6.828 1 97.5 183 ARG A CA 1
ATOM 1361 C C . ARG A 1 183 ? -0.658 26.328 -6.309 1 97.5 183 ARG A C 1
ATOM 1363 O O . ARG A 1 183 ? -1.598 26.453 -7.098 1 97.5 183 ARG A O 1
ATOM 1370 N N . ASP A 1 184 ? -0.777 26.328 -5.023 1 96.94 184 ASP A N 1
ATOM 1371 C CA . ASP A 1 184 ? -2.107 26.484 -4.445 1 96.94 184 ASP A CA 1
ATOM 1372 C C . ASP A 1 184 ? -2.061 27.344 -3.188 1 96.94 184 ASP A C 1
ATOM 1374 O O . ASP A 1 184 ? -2.354 26.875 -2.088 1 96.94 184 ASP A O 1
ATOM 1378 N N . PRO A 1 185 ? -1.852 28.625 -3.311 1 94.81 185 PRO A N 1
ATOM 1379 C CA . PRO A 1 185 ? -1.703 29.531 -2.166 1 94.81 185 PRO A CA 1
ATOM 1380 C C . PRO A 1 185 ? -3.002 29.703 -1.386 1 94.81 185 PRO A C 1
ATOM 1382 O O . PRO A 1 185 ? -2.982 30.203 -0.252 1 94.81 185 PRO A O 1
ATOM 1385 N N . GLY A 1 186 ? -4.133 29.328 -1.967 1 93.19 186 GLY A N 1
ATOM 1386 C CA . GLY A 1 186 ? -5.402 29.422 -1.269 1 93.19 186 GLY A CA 1
ATOM 1387 C C . GLY A 1 186 ? -5.574 28.375 -0.189 1 93.19 186 GLY A C 1
ATOM 1388 O O . GLY A 1 186 ? -6.375 28.547 0.732 1 93.19 186 GLY A O 1
ATOM 1389 N N . ARG A 1 187 ? -4.75 27.281 -0.281 1 95 187 ARG A N 1
ATOM 1390 C CA . ARG A 1 187 ? -4.875 26.203 0.686 1 95 187 ARG A CA 1
ATOM 1391 C C . ARG A 1 187 ? -3.537 25.906 1.352 1 95 187 ARG A C 1
ATOM 1393 O O . ARG A 1 187 ? -3.371 24.859 1.98 1 95 187 ARG A O 1
ATOM 1400 N N . HIS A 1 188 ? -2.586 26.828 1.135 1 97.25 188 HIS A N 1
ATOM 1401 C CA . HIS A 1 188 ? -1.282 26.672 1.771 1 97.25 188 HIS A CA 1
ATOM 1402 C C . HIS A 1 188 ? -0.809 28 2.371 1 97.25 188 HIS A C 1
ATOM 1404 O O . HIS A 1 188 ? -1.116 29.062 1.845 1 97.25 188 HIS A O 1
ATOM 1410 N N . ALA A 1 189 ? -0.143 27.891 3.461 1 97.19 189 ALA A N 1
ATOM 1411 C CA . ALA A 1 189 ? 0.576 29.016 4.055 1 97.19 189 ALA A CA 1
ATOM 1412 C C . ALA A 1 189 ? 2.006 28.625 4.418 1 97.19 189 ALA A C 1
ATOM 1414 O O . ALA A 1 189 ? 2.227 27.625 5.102 1 97.19 189 ALA A O 1
ATOM 1415 N N . VAL A 1 190 ? 2.984 29.375 3.938 1 98.25 190 VAL A N 1
ATOM 1416 C CA . VAL A 1 190 ? 4.383 29.125 4.266 1 98.25 190 VAL A CA 1
ATOM 1417 C C . VAL A 1 190 ? 4.758 29.875 5.539 1 98.25 190 VAL A C 1
ATOM 1419 O O . VAL A 1 190 ? 4.527 31.078 5.648 1 98.25 190 VAL A O 1
ATOM 1422 N N . ILE A 1 191 ? 5.32 29.172 6.48 1 98.25 191 ILE A N 1
ATOM 1423 C CA . ILE A 1 191 ? 5.73 29.734 7.762 1 98.25 191 ILE A CA 1
ATOM 1424 C C . ILE A 1 191 ? 7.254 29.734 7.859 1 98.25 191 ILE A C 1
ATOM 1426 O O . ILE A 1 191 ? 7.887 28.672 7.785 1 98.25 191 ILE A O 1
ATOM 1430 N N . ASP A 1 192 ? 7.855 30.891 8.008 1 97.88 192 ASP A N 1
ATOM 1431 C CA . ASP A 1 192 ? 9.289 30.969 8.289 1 97.88 192 ASP A CA 1
ATOM 1432 C C . ASP A 1 192 ? 9.617 30.328 9.633 1 97.88 192 ASP A C 1
ATOM 1434 O O . ASP A 1 192 ? 9.266 30.859 10.688 1 97.88 192 ASP A O 1
ATOM 1438 N N . ALA A 1 193 ? 10.367 29.219 9.594 1 96.81 193 ALA A N 1
ATOM 1439 C CA . ALA A 1 193 ? 10.625 28.438 10.797 1 96.81 193 ALA A CA 1
ATOM 1440 C C . ALA A 1 193 ? 12.016 28.719 11.352 1 96.81 193 ALA A C 1
ATOM 1442 O O . ALA A 1 193 ? 12.547 27.938 12.148 1 96.81 193 ALA A O 1
ATOM 1443 N N . SER A 1 194 ? 12.695 29.734 10.961 1 93.94 194 SER A N 1
ATOM 1444 C CA . SER A 1 194 ? 14.047 30.047 11.406 1 93.94 194 SER A CA 1
ATOM 1445 C C . SER A 1 194 ? 14.031 30.828 12.711 1 93.94 194 SER A C 1
ATOM 1447 O O . SER A 1 194 ? 15.055 30.922 13.398 1 93.94 194 SER A O 1
ATOM 1449 N N . GLY A 1 195 ? 13.008 31.328 13.273 1 93.12 195 GLY A N 1
ATOM 1450 C CA . GLY A 1 195 ? 12.938 32.094 14.508 1 93.12 195 GLY A CA 1
ATOM 1451 C C . GLY A 1 195 ? 12.844 31.219 15.742 1 93.12 195 GLY A C 1
ATOM 1452 O O . GLY A 1 195 ? 13.047 30 15.664 1 93.12 195 GLY A O 1
ATOM 1453 N N . THR A 1 196 ? 12.695 31.797 16.969 1 94.69 196 THR A N 1
ATOM 1454 C CA . THR A 1 196 ? 12.469 31.047 18.188 1 94.69 196 THR A CA 1
ATOM 1455 C C . THR A 1 196 ? 11.156 30.266 18.109 1 94.69 196 THR A C 1
ATOM 1457 O O . THR A 1 196 ? 10.289 30.594 17.297 1 94.69 196 THR A O 1
ATOM 1460 N N . PRO A 1 197 ? 11.078 29.188 18.875 1 94 197 PRO A N 1
ATOM 1461 C CA . PRO A 1 197 ? 9.82 28.422 18.875 1 94 197 PRO A CA 1
ATOM 1462 C C . PRO A 1 197 ? 8.602 29.328 19.094 1 94 197 PRO A C 1
ATOM 1464 O O . PRO A 1 197 ? 7.582 29.156 18.406 1 94 197 PRO A O 1
ATOM 1467 N N . GLU A 1 198 ? 8.719 30.281 20 1 95.5 198 GLU A N 1
ATOM 1468 C CA . GLU A 1 198 ? 7.605 31.172 20.312 1 95.5 198 GLU A CA 1
ATOM 1469 C C . GLU A 1 198 ? 7.238 32.031 19.094 1 95.5 198 GLU A C 1
ATOM 1471 O O . GLU A 1 198 ? 6.055 32.219 18.797 1 95.5 198 GLU A O 1
ATOM 1476 N N . GLU A 1 199 ? 8.234 32.5 18.391 1 97.06 199 GLU A N 1
ATOM 1477 C CA . GLU A 1 199 ? 8.008 33.312 17.203 1 97.06 199 GLU A CA 1
ATOM 1478 C C . GLU A 1 199 ? 7.348 32.531 16.094 1 97.06 199 GLU A C 1
ATOM 1480 O O . GLU A 1 199 ? 6.414 33 15.445 1 97.06 199 GLU A O 1
ATOM 1485 N N . VAL A 1 200 ? 7.832 31.344 15.875 1 96.94 200 VAL A N 1
ATOM 1486 C CA . VAL A 1 200 ? 7.32 30.484 14.805 1 96.94 200 VAL A CA 1
ATOM 1487 C C . VAL A 1 200 ? 5.883 30.078 15.117 1 96.94 200 VAL A C 1
ATOM 1489 O O . VAL A 1 200 ? 5.027 30.078 14.227 1 96.94 200 VAL A O 1
ATOM 1492 N N . GLN A 1 201 ? 5.594 29.734 16.359 1 96.31 201 GLN A N 1
ATOM 1493 C CA . GLN A 1 201 ? 4.246 29.375 16.781 1 96.31 201 GLN A CA 1
ATOM 1494 C C . GLN A 1 201 ? 3.273 30.531 16.594 1 96.31 201 GLN A C 1
ATOM 1496 O O . GLN A 1 201 ? 2.145 30.344 16.141 1 96.31 201 GLN A O 1
ATOM 1501 N N . ALA A 1 202 ? 3.725 31.766 16.906 1 96 202 ALA A N 1
ATOM 1502 C CA . ALA A 1 202 ? 2.895 32.938 16.703 1 96 202 ALA A CA 1
ATOM 1503 C C . ALA A 1 202 ? 2.58 33.156 15.227 1 96 202 ALA A C 1
ATOM 1505 O O . ALA A 1 202 ? 1.452 33.5 14.875 1 96 202 ALA A O 1
ATOM 1506 N N . ARG A 1 203 ? 3.574 32.969 14.367 1 96.94 203 ARG A N 1
ATOM 1507 C CA . ARG A 1 203 ? 3.379 33.094 12.922 1 96.94 203 ARG A CA 1
ATOM 1508 C C . ARG A 1 203 ? 2.354 32.062 12.438 1 96.94 203 ARG A C 1
ATOM 1510 O O . ARG A 1 203 ? 1.493 32.375 11.617 1 96.94 203 ARG A O 1
ATOM 1517 N N . ALA A 1 204 ? 2.438 30.844 12.93 1 96.56 204 ALA A N 1
ATOM 1518 C CA . ALA A 1 204 ? 1.539 29.766 12.531 1 96.56 204 ALA A CA 1
ATOM 1519 C C . ALA A 1 204 ? 0.1 30.062 12.938 1 96.56 204 ALA A C 1
ATOM 1521 O O . ALA A 1 204 ? -0.824 29.906 12.133 1 96.56 204 ALA A O 1
ATOM 1522 N N . CYS A 1 205 ? -0.126 30.516 14.164 1 94.62 205 CYS A N 1
ATOM 1523 C CA . CYS A 1 205 ? -1.465 30.828 14.648 1 94.62 205 CYS A CA 1
ATOM 1524 C C . CYS A 1 205 ? -2.068 32 13.875 1 94.62 205 CYS A C 1
ATOM 1526 O O . CYS A 1 205 ? -3.262 32 13.57 1 94.62 205 CYS A O 1
ATOM 1528 N N . ALA A 1 206 ? -1.218 32.969 13.562 1 93.38 206 ALA A N 1
ATOM 1529 C CA . ALA A 1 206 ? -1.68 34.125 12.805 1 93.38 206 ALA A CA 1
ATOM 1530 C C . ALA A 1 206 ? -2.127 33.719 11.398 1 93.38 206 ALA A C 1
ATOM 1532 O O . ALA A 1 206 ? -3.062 34.281 10.852 1 93.38 206 ALA A O 1
ATOM 1533 N N . ALA A 1 207 ? -1.484 32.719 10.852 1 92.5 207 ALA A N 1
ATOM 1534 C CA . ALA A 1 207 ? -1.779 32.281 9.5 1 92.5 207 ALA A CA 1
ATOM 1535 C C . ALA A 1 207 ? -3.139 31.578 9.438 1 92.5 207 ALA A C 1
ATOM 1537 O O . ALA A 1 207 ? -3.729 31.438 8.367 1 92.5 207 ALA A O 1
ATOM 1538 N N . LEU A 1 208 ? -3.668 31.125 10.555 1 89.69 208 LEU A N 1
ATOM 1539 C CA . LEU A 1 208 ? -4.934 30.406 10.617 1 89.69 208 LEU A CA 1
ATOM 1540 C C . LEU A 1 208 ? -6.113 31.375 10.5 1 89.69 208 LEU A C 1
ATOM 1542 O O . LEU A 1 208 ? -7.203 30.984 10.078 1 89.69 208 LEU A O 1
ATOM 1546 N N . ALA A 1 209 ? -5.941 32.562 10.922 1 81.69 209 ALA A N 1
ATOM 1547 C CA . ALA A 1 209 ? -7.012 33.531 11.133 1 81.69 209 ALA A CA 1
ATOM 1548 C C . ALA A 1 209 ? -7.875 33.656 9.883 1 81.69 209 ALA A C 1
ATOM 1550 O O . ALA A 1 209 ? -9.102 33.594 9.953 1 81.69 209 ALA A O 1
ATOM 1551 N N . PRO A 1 210 ? -7.246 33.781 8.727 1 80.06 210 PRO A N 1
ATOM 1552 C CA . PRO A 1 210 ? -8.07 33.969 7.531 1 80.06 210 PRO A CA 1
ATOM 1553 C C . PRO A 1 210 ? -8.906 32.75 7.191 1 80.06 210 PRO A C 1
ATOM 1555 O O . PRO A 1 210 ? -9.906 32.844 6.473 1 80.06 210 PRO A O 1
ATOM 1558 N N . PHE A 1 211 ? -8.594 31.625 7.656 1 76.06 211 PHE A N 1
ATOM 1559 C CA . PHE A 1 211 ? -9.242 30.391 7.258 1 76.06 211 PHE A CA 1
ATOM 1560 C C . PHE A 1 211 ? -10.312 29.984 8.266 1 76.06 211 PHE A C 1
ATOM 1562 O O . PHE A 1 211 ? -11.25 29.266 7.93 1 76.06 211 PHE A O 1
ATOM 1569 N N . LEU A 1 212 ? -10.242 30.344 9.492 1 70.5 212 LEU A N 1
ATOM 1570 C CA . LEU A 1 212 ? -11.219 30.047 10.531 1 70.5 212 LEU A CA 1
ATOM 1571 C C . LEU A 1 212 ? -12.461 30.922 10.367 1 70.5 212 LEU A C 1
ATOM 1573 O O . LEU A 1 212 ? -13.547 30.547 10.812 1 70.5 212 LEU A O 1
ATOM 1577 N N . ALA A 1 213 ? -12.312 32 9.82 1 61.91 213 ALA A N 1
ATOM 1578 C CA . ALA A 1 213 ? -13.484 32.875 9.617 1 61.91 213 ALA A CA 1
ATOM 1579 C C . ALA A 1 213 ? -14.492 32.188 8.688 1 61.91 213 ALA A C 1
ATOM 1581 O O . ALA A 1 213 ? -15.688 32.469 8.758 1 61.91 213 ALA A O 1
ATOM 1582 N N . GLN A 1 214 ? -14.07 31.406 7.832 1 55.31 214 GLN A N 1
ATOM 1583 C CA . GLN A 1 214 ? -14.953 30.734 6.883 1 55.31 214 GLN A CA 1
ATOM 1584 C C . GLN A 1 214 ? -15.625 29.516 7.52 1 55.31 214 GLN A C 1
ATOM 1586 O O . GLN A 1 214 ? -16.594 28.984 6.98 1 55.31 214 GLN A O 1
ATOM 1591 N N . ALA A 1 215 ? -15.133 28.938 8.625 1 55.5 215 ALA A N 1
ATOM 1592 C CA . ALA A 1 215 ? -15.742 27.828 9.344 1 55.5 215 ALA A CA 1
ATOM 1593 C C . ALA A 1 215 ? -16.172 28.25 10.742 1 55.5 215 ALA A C 1
ATOM 1595 O O . ALA A 1 215 ? -15.492 27.938 11.727 1 55.5 215 ALA A O 1
ATOM 1596 N N . PRO A 1 216 ? -17.266 29.078 10.805 1 51.53 216 PRO A N 1
ATOM 1597 C CA . PRO A 1 216 ? -17.625 29.656 12.102 1 51.53 216 PRO A CA 1
ATOM 1598 C C . PRO A 1 216 ? -17.938 28.578 13.148 1 51.53 216 PRO A C 1
ATOM 1600 O O . PRO A 1 216 ? -18.297 27.453 12.797 1 51.53 216 PRO A O 1
ATOM 1603 N N . VAL A 1 217 ? -17.562 28.828 14.445 1 53.88 217 VAL A N 1
ATOM 1604 C CA . VAL A 1 217 ? -17.922 27.984 15.586 1 53.88 217 VAL A CA 1
ATOM 1605 C C . VAL A 1 217 ? -19.422 27.766 15.633 1 53.88 217 VAL A C 1
ATOM 1607 O O . VAL A 1 217 ? -20.203 28.672 15.297 1 53.88 217 VAL A O 1
ATOM 1610 N N . MET B 1 1 ? 21.109 -17.328 -27.625 1 39 1 MET B N 1
ATOM 1611 C CA . MET B 1 1 ? 20 -16.484 -27.203 1 39 1 MET B CA 1
ATOM 1612 C C . MET B 1 1 ? 19.344 -17.031 -25.953 1 39 1 MET B C 1
ATOM 1614 O O . MET B 1 1 ? 18.875 -18.172 -25.938 1 39 1 MET B O 1
ATOM 1618 N N . GLY B 1 2 ? 19.797 -16.734 -24.766 1 49.75 2 GLY B N 1
ATOM 1619 C CA . GLY B 1 2 ? 19.547 -17.484 -23.547 1 49.75 2 GLY B CA 1
ATOM 1620 C C . GLY B 1 2 ? 18.078 -17.734 -23.281 1 49.75 2 GLY B C 1
ATOM 1621 O O . GLY B 1 2 ? 17.219 -17.094 -23.891 1 49.75 2 GLY B O 1
ATOM 1622 N N . ALA B 1 3 ? 17.75 -18.938 -22.766 1 62.56 3 ALA B N 1
ATOM 1623 C CA . ALA B 1 3 ? 16.359 -19.391 -22.609 1 62.56 3 ALA B CA 1
ATOM 1624 C C . ALA B 1 3 ? 15.508 -18.328 -21.938 1 62.56 3 ALA B C 1
ATOM 1626 O O . ALA B 1 3 ? 15.977 -17.609 -21.047 1 62.56 3 ALA B O 1
ATOM 1627 N N . GLN B 1 4 ? 14.555 -17.797 -22.578 1 79.94 4 GLN B N 1
ATOM 1628 C CA . GLN B 1 4 ? 13.602 -16.844 -22.016 1 79.94 4 GLN B CA 1
ATOM 1629 C C . GLN B 1 4 ? 12.93 -17.406 -20.781 1 79.94 4 GLN B C 1
ATOM 1631 O O . GLN B 1 4 ? 12.586 -18.594 -20.734 1 79.94 4 GLN B O 1
ATOM 1636 N N . GLY B 1 5 ? 12.977 -16.656 -19.625 1 91.06 5 GLY B N 1
ATOM 1637 C CA . GLY B 1 5 ? 12.32 -17.094 -18.406 1 91.06 5 GLY B CA 1
ATOM 1638 C C . GLY B 1 5 ? 10.828 -17.312 -18.578 1 91.06 5 GLY B C 1
ATOM 1639 O O . GLY B 1 5 ? 10.227 -16.812 -19.531 1 91.06 5 GLY B O 1
ATOM 1640 N N . PHE B 1 6 ? 10.305 -18.25 -17.797 1 94 6 PHE B N 1
ATOM 1641 C CA . PHE B 1 6 ? 8.883 -18.594 -17.828 1 94 6 PHE B CA 1
ATOM 1642 C C . PHE B 1 6 ? 8.25 -18.422 -16.453 1 94 6 PHE B C 1
ATOM 1644 O O . PHE B 1 6 ? 8.734 -18.969 -15.469 1 94 6 PHE B O 1
ATOM 1651 N N . PHE B 1 7 ? 7.207 -17.641 -16.359 1 96.81 7 PHE B N 1
ATOM 1652 C CA . PHE B 1 7 ? 6.57 -17.312 -15.094 1 96.81 7 PHE B CA 1
ATOM 1653 C C . PHE B 1 7 ? 5.242 -18.047 -14.953 1 96.81 7 PHE B C 1
ATOM 1655 O O . PHE B 1 7 ? 4.309 -17.797 -15.719 1 96.81 7 PHE B O 1
ATOM 1662 N N . LEU B 1 8 ? 5.148 -18.906 -13.93 1 97.12 8 LEU B N 1
ATOM 1663 C CA . LEU B 1 8 ? 3.965 -19.703 -13.625 1 97.12 8 LEU B CA 1
ATOM 1664 C C . LEU B 1 8 ? 3.369 -19.312 -12.281 1 97.12 8 LEU B C 1
ATOM 1666 O O . LEU B 1 8 ? 4.098 -19.141 -11.305 1 97.12 8 LEU B O 1
ATOM 1670 N N . ALA B 1 9 ? 2.045 -19.109 -12.258 1 98.56 9 ALA B N 1
ATOM 1671 C CA . ALA B 1 9 ? 1.349 -18.922 -10.984 1 98.56 9 ALA B CA 1
ATOM 1672 C C . ALA B 1 9 ? 0.338 -20.047 -10.742 1 98.56 9 ALA B C 1
ATOM 1674 O O . ALA B 1 9 ? -0.274 -20.547 -11.688 1 98.56 9 ALA B O 1
ATOM 1675 N N . VAL B 1 10 ? 0.2 -20.422 -9.492 1 98.5 10 VAL B N 1
ATOM 1676 C CA . VAL B 1 10 ? -0.827 -21.375 -9.086 1 98.5 10 VAL B CA 1
ATOM 1677 C C . VAL B 1 10 ? -1.854 -20.672 -8.195 1 98.5 10 VAL B C 1
ATOM 1679 O O . VAL B 1 10 ? -1.508 -20.125 -7.148 1 98.5 10 VAL B O 1
ATOM 1682 N N . GLU B 1 11 ? -3.1 -20.656 -8.688 1 98.5 11 GLU B N 1
ATOM 1683 C CA . GLU B 1 11 ? -4.184 -19.969 -7.992 1 98.5 11 GLU B CA 1
ATOM 1684 C C . GLU B 1 11 ? -5.285 -20.953 -7.582 1 98.5 11 GLU B C 1
ATOM 1686 O O . GLU B 1 11 ? -5.391 -22.047 -8.141 1 98.5 11 GLU B O 1
ATOM 1691 N N . GLY B 1 12 ? -6.105 -20.516 -6.648 1 96.5 12 GLY B N 1
ATOM 1692 C CA . GLY B 1 12 ? -7.207 -21.312 -6.113 1 96.5 12 GLY B CA 1
ATOM 1693 C C . GLY B 1 12 ? -7.543 -20.953 -4.676 1 96.5 12 GLY B C 1
ATOM 1694 O O . GLY B 1 12 ? -6.793 -20.234 -4.016 1 96.5 12 GLY B O 1
ATOM 1695 N N . ILE B 1 13 ? -8.68 -21.5 -4.219 1 93.44 13 ILE B N 1
ATOM 1696 C CA . ILE B 1 13 ? -9.109 -21.203 -2.855 1 93.44 13 ILE B CA 1
ATOM 1697 C C . ILE B 1 13 ? -8.227 -21.969 -1.864 1 93.44 13 ILE B C 1
ATOM 1699 O O . ILE B 1 13 ? -7.496 -22.891 -2.25 1 93.44 13 ILE B O 1
ATOM 1703 N N . ASP B 1 14 ? -8.312 -21.547 -0.625 1 88.62 14 ASP B N 1
ATOM 1704 C CA . ASP B 1 14 ? -7.57 -22.25 0.422 1 88.62 14 ASP B CA 1
ATOM 1705 C C . ASP B 1 14 ? -8 -23.703 0.518 1 88.62 14 ASP B C 1
ATOM 1707 O O . ASP B 1 14 ? -9.188 -24.031 0.393 1 88.62 14 ASP B O 1
ATOM 1711 N N . GLY B 1 15 ? -7.039 -24.531 0.656 1 89.19 15 GLY B N 1
ATOM 1712 C CA . GLY B 1 15 ? -7.328 -25.953 0.773 1 89.19 15 GLY B CA 1
ATOM 1713 C C . GLY B 1 15 ? -7.375 -26.656 -0.565 1 89.19 15 GLY B C 1
ATOM 1714 O O . GLY B 1 15 ? -7.566 -27.875 -0.621 1 89.19 15 GLY B O 1
ATOM 1715 N N . SER B 1 16 ? -7.098 -25.953 -1.588 1 92.75 16 SER B N 1
ATOM 1716 C CA . SER B 1 16 ? -7.219 -26.531 -2.918 1 92.75 16 SER B CA 1
ATOM 1717 C C . SER B 1 16 ? -5.977 -27.344 -3.283 1 92.75 16 SER B C 1
ATOM 1719 O O . SER B 1 16 ? -5.965 -28.047 -4.293 1 92.75 16 SER B O 1
ATOM 1721 N N . GLY B 1 17 ? -4.922 -27.266 -2.502 1 92.69 17 GLY B N 1
ATOM 1722 C CA . GLY B 1 17 ? -3.748 -28.094 -2.732 1 92.69 17 GLY B CA 1
ATOM 1723 C C . GLY B 1 17 ? -2.635 -27.359 -3.459 1 92.69 17 GLY B C 1
ATOM 1724 O O . GLY B 1 17 ? -1.767 -28 -4.07 1 92.69 17 GLY B O 1
ATOM 1725 N N . LYS B 1 18 ? -2.594 -26.062 -3.451 1 95.06 18 LYS B N 1
ATOM 1726 C CA . LYS B 1 18 ? -1.641 -25.234 -4.18 1 95.06 18 LYS B CA 1
ATOM 1727 C C . LYS B 1 18 ? -0.204 -25.609 -3.836 1 95.06 18 LYS B C 1
ATOM 1729 O O . LYS B 1 18 ? 0.622 -25.812 -4.73 1 95.06 18 LYS B O 1
ATOM 1734 N N . SER B 1 19 ? 0.089 -25.75 -2.535 1 94.19 19 SER B N 1
ATOM 1735 C CA . SER B 1 19 ? 1.453 -26.031 -2.107 1 94.19 19 SER B CA 1
ATOM 1736 C C . SER B 1 19 ? 1.951 -27.359 -2.695 1 94.19 19 SER B C 1
ATOM 1738 O O . SER B 1 19 ? 3.098 -27.453 -3.135 1 94.19 19 SER B O 1
ATOM 1740 N N . GLY B 1 20 ? 1.1 -28.375 -2.691 1 94.94 20 GLY B N 1
ATOM 1741 C CA . GLY B 1 20 ? 1.459 -29.656 -3.291 1 94.94 20 GLY B CA 1
ATOM 1742 C C . GLY B 1 20 ? 1.698 -29.562 -4.785 1 94.94 20 GLY B C 1
ATOM 1743 O O . GLY B 1 20 ? 2.641 -30.172 -5.305 1 94.94 20 GLY B O 1
ATOM 1744 N N . ILE B 1 21 ? 0.892 -28.797 -5.434 1 96.94 21 ILE B N 1
ATOM 1745 C CA . ILE B 1 21 ? 1 -28.641 -6.879 1 96.94 21 ILE B CA 1
ATOM 1746 C C . ILE B 1 21 ? 2.287 -27.891 -7.219 1 96.94 21 ILE B C 1
ATOM 1748 O O . ILE B 1 21 ? 3.02 -28.281 -8.125 1 96.94 21 ILE B O 1
ATOM 1752 N N . VAL B 1 22 ? 2.607 -26.828 -6.496 1 97.75 22 VAL B N 1
ATOM 1753 C CA . VAL B 1 22 ? 3.816 -26.031 -6.711 1 97.75 22 VAL B CA 1
ATOM 1754 C C . VAL B 1 22 ? 5.047 -26.938 -6.582 1 97.75 22 VAL B C 1
ATOM 1756 O O . VAL B 1 22 ? 5.945 -26.891 -7.422 1 97.75 22 VAL B O 1
ATOM 1759 N N . ARG B 1 23 ? 5.035 -27.719 -5.562 1 97 23 ARG B N 1
ATOM 1760 C CA . ARG B 1 23 ? 6.152 -28.641 -5.336 1 97 23 ARG B CA 1
ATOM 1761 C C . ARG B 1 23 ? 6.281 -29.641 -6.48 1 97 23 ARG B C 1
ATOM 1763 O O . ARG B 1 23 ? 7.391 -29.906 -6.949 1 97 23 ARG B O 1
ATOM 1770 N N . SER B 1 24 ? 5.227 -30.172 -6.906 1 96.81 24 SER B N 1
ATOM 1771 C CA . SER B 1 24 ? 5.223 -31.172 -7.973 1 96.81 24 SER B CA 1
ATOM 1772 C C . SER B 1 24 ? 5.695 -30.562 -9.289 1 96.81 24 SER B C 1
ATOM 1774 O O . SER B 1 24 ? 6.473 -31.188 -10.023 1 96.81 24 SER B O 1
ATOM 1776 N N . LEU B 1 25 ? 5.203 -29.406 -9.609 1 96.56 25 LEU B N 1
ATOM 1777 C CA . LEU B 1 25 ? 5.613 -28.719 -10.828 1 96.56 25 LEU B CA 1
ATOM 1778 C C . LEU B 1 25 ? 7.113 -28.438 -10.82 1 96.56 25 LEU B C 1
ATOM 1780 O O . LEU B 1 25 ? 7.789 -28.625 -11.836 1 96.56 25 LEU B O 1
ATOM 1784 N N . ALA B 1 26 ? 7.566 -27.953 -9.656 1 97.31 26 ALA B N 1
ATOM 1785 C CA . ALA B 1 26 ? 8.992 -27.656 -9.531 1 97.31 26 ALA B CA 1
ATOM 1786 C C . ALA B 1 26 ? 9.828 -28.906 -9.766 1 97.31 26 ALA B C 1
ATOM 1788 O O . ALA B 1 26 ? 10.836 -28.859 -10.484 1 97.31 26 ALA B O 1
ATOM 1789 N N . ALA B 1 27 ? 9.422 -30.031 -9.188 1 96.75 27 ALA B N 1
ATOM 1790 C CA . ALA B 1 27 ? 10.133 -31.297 -9.359 1 96.75 27 ALA B CA 1
ATOM 1791 C C . ALA B 1 27 ? 10.109 -31.75 -10.812 1 96.75 27 ALA B C 1
ATOM 1793 O O . ALA B 1 27 ? 11.125 -32.188 -11.352 1 96.75 27 ALA B O 1
ATOM 1794 N N . HIS B 1 28 ? 8.992 -31.625 -11.398 1 94.31 28 HIS B N 1
ATOM 1795 C CA . HIS B 1 28 ? 8.812 -32.031 -12.781 1 94.31 28 HIS B CA 1
ATOM 1796 C C . HIS B 1 28 ? 9.695 -31.234 -13.727 1 94.31 28 HIS B C 1
ATOM 1798 O O . HIS B 1 28 ? 10.406 -31.812 -14.555 1 94.31 28 HIS B O 1
ATOM 1804 N N . LEU B 1 29 ? 9.703 -29.969 -13.625 1 94.12 29 LEU B N 1
ATOM 1805 C CA . LEU B 1 29 ? 10.484 -29.078 -14.484 1 94.12 29 LEU B CA 1
ATOM 1806 C C . LEU B 1 29 ? 11.969 -29.234 -14.195 1 94.12 29 LEU B C 1
ATOM 1808 O O . LEU B 1 29 ? 12.789 -29.188 -15.117 1 94.12 29 LEU B O 1
ATOM 1812 N N . GLY B 1 30 ? 12.242 -29.391 -12.914 1 93.88 30 GLY B N 1
ATOM 1813 C CA . GLY B 1 30 ? 13.625 -29.672 -12.562 1 93.88 30 GLY B CA 1
ATOM 1814 C C . GLY B 1 30 ? 14.148 -30.938 -13.227 1 93.88 30 GLY B C 1
ATOM 1815 O O . GLY B 1 30 ? 15.289 -30.969 -13.695 1 93.88 30 GLY B O 1
ATOM 1816 N N . ALA B 1 31 ? 13.375 -31.938 -13.273 1 93.25 31 ALA B N 1
ATOM 1817 C CA . ALA B 1 31 ? 13.75 -33.188 -13.891 1 93.25 31 ALA B CA 1
ATOM 1818 C C . ALA B 1 31 ? 13.969 -33.031 -15.398 1 93.25 31 ALA B C 1
ATOM 1820 O O . ALA B 1 31 ? 14.727 -33.781 -16 1 93.25 31 ALA B O 1
ATOM 1821 N N . GLU B 1 32 ? 13.406 -32.062 -15.906 1 89.12 32 GLU B N 1
ATOM 1822 C CA . GLU B 1 32 ? 13.578 -31.75 -17.328 1 89.12 32 GLU B CA 1
ATOM 1823 C C . GLU B 1 32 ? 14.797 -30.859 -17.562 1 89.12 32 GLU B C 1
ATOM 1825 O O . GLU B 1 32 ? 15.07 -30.453 -18.688 1 89.12 32 GLU B O 1
ATOM 1830 N N . GLY B 1 33 ? 15.477 -30.469 -16.469 1 90.62 33 GLY B N 1
ATOM 1831 C CA . GLY B 1 33 ? 16.734 -29.734 -16.578 1 90.62 33 GLY B CA 1
ATOM 1832 C C . GLY B 1 33 ? 16.547 -28.234 -16.469 1 90.62 33 GLY B C 1
ATOM 1833 O O . GLY B 1 33 ? 17.484 -27.469 -16.734 1 90.62 33 GLY B O 1
ATOM 1834 N N . ARG B 1 34 ? 15.344 -27.797 -16.094 1 91.25 34 ARG B N 1
ATOM 1835 C CA . ARG B 1 34 ? 15.094 -26.359 -15.953 1 91.25 34 ARG B CA 1
ATOM 1836 C C . ARG B 1 34 ? 15.531 -25.844 -14.586 1 91.25 34 ARG B C 1
ATOM 1838 O O . ARG B 1 34 ? 15.461 -26.578 -13.594 1 91.25 34 ARG B O 1
ATOM 1845 N N . ASP B 1 35 ? 16.078 -24.656 -14.555 1 94.75 35 ASP B N 1
ATOM 1846 C CA . ASP B 1 35 ? 16.344 -23.969 -13.305 1 94.75 35 ASP B CA 1
ATOM 1847 C C . ASP B 1 35 ? 15.078 -23.312 -12.758 1 94.75 35 ASP B C 1
ATOM 1849 O O . ASP B 1 35 ? 14.586 -22.328 -13.32 1 94.75 35 ASP B O 1
ATOM 1853 N N . VAL B 1 36 ? 14.594 -23.844 -11.625 1 97.06 36 VAL B N 1
ATOM 1854 C CA . VAL B 1 36 ? 13.281 -23.438 -11.133 1 97.06 36 VAL B CA 1
ATOM 1855 C C . VAL B 1 36 ? 13.43 -22.672 -9.82 1 97.06 36 VAL B C 1
ATOM 1857 O O . VAL B 1 36 ? 14.156 -23.109 -8.922 1 97.06 36 VAL B O 1
ATOM 1860 N N . LEU B 1 37 ? 12.805 -21.531 -9.789 1 98.25 37 LEU B N 1
ATOM 1861 C CA . LEU B 1 37 ? 12.648 -20.781 -8.547 1 98.25 37 LEU B CA 1
ATOM 1862 C C . LEU B 1 37 ? 11.211 -20.828 -8.062 1 98.25 37 LEU B C 1
ATOM 1864 O O . LEU B 1 37 ? 10.289 -20.469 -8.797 1 98.25 37 LEU B O 1
ATOM 1868 N N . VAL B 1 38 ? 11.039 -21.344 -6.855 1 98.69 38 VAL B N 1
ATOM 1869 C CA . VAL B 1 38 ? 9.711 -21.375 -6.246 1 98.69 38 VAL B CA 1
ATOM 1870 C C . VAL B 1 38 ? 9.57 -20.203 -5.27 1 98.69 38 VAL B C 1
ATOM 1872 O O . VAL B 1 38 ? 10.5 -19.891 -4.523 1 98.69 38 VAL B O 1
ATOM 1875 N N . THR B 1 39 ? 8.391 -19.562 -5.309 1 98.62 39 THR B N 1
ATOM 1876 C CA . THR B 1 39 ? 8.102 -18.438 -4.43 1 98.62 39 THR B CA 1
ATOM 1877 C C . THR B 1 39 ? 6.613 -18.359 -4.113 1 98.62 39 THR B C 1
ATOM 1879 O O . THR B 1 39 ? 5.863 -19.297 -4.391 1 98.62 39 THR B O 1
ATOM 1882 N N . ARG B 1 40 ? 6.215 -17.266 -3.354 1 98.06 40 ARG B N 1
ATOM 1883 C CA . ARG B 1 40 ? 4.816 -17.156 -2.951 1 98.06 40 ARG B CA 1
ATOM 1884 C C . ARG B 1 40 ? 4.422 -15.703 -2.723 1 98.06 40 ARG B C 1
ATOM 1886 O O . ARG B 1 40 ? 5.285 -14.852 -2.504 1 98.06 40 ARG B O 1
ATOM 1893 N N . GLU B 1 41 ? 3.08 -15.516 -2.812 1 97.5 41 GLU B N 1
ATOM 1894 C CA . GLU B 1 41 ? 2.529 -14.211 -2.453 1 97.5 41 GLU B CA 1
ATOM 1895 C C . GLU B 1 41 ? 1.377 -14.352 -1.464 1 97.5 41 GLU B C 1
ATOM 1897 O O . GLU B 1 41 ? 0.643 -15.344 -1.495 1 97.5 41 GLU B O 1
ATOM 1902 N N . PRO B 1 42 ? 1.104 -13.32 -0.682 1 96.62 42 PRO B N 1
ATOM 1903 C CA . PRO B 1 42 ? 2.117 -12.305 -0.387 1 96.62 42 PRO B CA 1
ATOM 1904 C C . PRO B 1 42 ? 3.361 -12.891 0.281 1 96.62 42 PRO B C 1
ATOM 1906 O O . PRO B 1 42 ? 3.277 -13.922 0.954 1 96.62 42 PRO B O 1
ATOM 1909 N N . GLY B 1 43 ? 4.484 -12.289 0.135 1 97.69 43 GLY B N 1
ATOM 1910 C CA . GLY B 1 43 ? 5.754 -12.773 0.651 1 97.69 43 GLY B CA 1
ATOM 1911 C C . GLY B 1 43 ? 6.863 -12.766 -0.386 1 97.69 43 GLY B C 1
ATOM 1912 O O . GLY B 1 43 ? 6.926 -11.867 -1.228 1 97.69 43 GLY B O 1
ATOM 1913 N N . GLY B 1 44 ? 7.773 -13.672 -0.266 1 97.69 44 GLY B N 1
ATOM 1914 C CA . GLY B 1 44 ? 8.812 -13.875 -1.256 1 97.69 44 GLY B CA 1
ATOM 1915 C C . GLY B 1 44 ? 10.047 -13.023 -1.015 1 97.69 44 GLY B C 1
ATOM 1916 O O . GLY B 1 44 ? 11.117 -13.297 -1.568 1 97.69 44 GLY B O 1
ATOM 1917 N N . THR B 1 45 ? 9.969 -12 -0.241 1 97.88 45 THR B N 1
ATOM 1918 C CA . THR B 1 45 ? 11.062 -11.164 0.236 1 97.88 45 THR B CA 1
ATOM 1919 C C . THR B 1 45 ? 10.914 -10.875 1.727 1 97.88 45 THR B C 1
ATOM 1921 O O . THR B 1 45 ? 9.836 -11.047 2.293 1 97.88 45 THR B O 1
ATOM 1924 N N . PRO B 1 46 ? 12.008 -10.516 2.375 1 96.12 46 PRO B N 1
ATOM 1925 C CA . PRO B 1 46 ? 11.844 -10.133 3.779 1 96.12 46 PRO B CA 1
ATOM 1926 C C . PRO B 1 46 ? 10.75 -9.086 3.984 1 96.12 46 PRO B C 1
ATOM 1928 O O . PRO B 1 46 ? 9.945 -9.211 4.906 1 96.12 46 PRO B O 1
ATOM 1931 N N . GLU B 1 47 ? 10.711 -8.07 3.145 1 95.94 47 GLU B N 1
ATOM 1932 C CA . GLU B 1 47 ? 9.688 -7.027 3.195 1 95.94 47 GLU B CA 1
ATOM 1933 C C . GLU B 1 47 ? 8.305 -7.59 2.906 1 95.94 47 GLU B C 1
ATOM 1935 O O . GLU B 1 47 ? 7.332 -7.238 3.578 1 95.94 47 GLU B O 1
ATOM 1940 N N . GLY B 1 48 ? 8.242 -8.422 1.863 1 97.31 48 GLY B N 1
ATOM 1941 C CA . GLY B 1 48 ? 6.98 -9.07 1.544 1 97.31 48 GLY B CA 1
ATOM 1942 C C . GLY B 1 48 ? 6.441 -9.914 2.682 1 97.31 48 GLY B C 1
ATOM 1943 O O . GLY B 1 48 ? 5.23 -9.938 2.924 1 97.31 48 GLY B O 1
ATOM 1944 N N . GLU B 1 49 ? 7.332 -10.633 3.398 1 97.12 49 GLU B N 1
ATOM 1945 C CA . GLU B 1 49 ? 6.93 -11.453 4.535 1 97.12 49 GLU B CA 1
ATOM 1946 C C . GLU B 1 49 ? 6.445 -10.594 5.695 1 97.12 49 GLU B C 1
ATOM 1948 O O . GLU B 1 49 ? 5.531 -10.977 6.426 1 97.12 49 GLU B O 1
ATOM 1953 N N . ALA B 1 50 ? 7.066 -9.477 5.895 1 94.88 50 ALA B N 1
ATOM 1954 C CA . ALA B 1 50 ? 6.609 -8.547 6.922 1 94.88 50 ALA B CA 1
ATOM 1955 C C . ALA B 1 50 ? 5.184 -8.078 6.645 1 94.88 50 ALA B C 1
ATOM 1957 O O . ALA B 1 50 ? 4.348 -8.039 7.551 1 94.88 50 ALA B O 1
ATOM 1958 N N . ILE B 1 51 ? 4.934 -7.715 5.383 1 96.25 51 ILE B N 1
ATOM 1959 C CA . ILE B 1 51 ? 3.592 -7.289 4.992 1 96.25 51 ILE B CA 1
ATOM 1960 C C . ILE B 1 51 ? 2.611 -8.445 5.172 1 96.25 51 ILE B C 1
ATOM 1962 O O . ILE B 1 51 ? 1.488 -8.25 5.645 1 96.25 51 ILE B O 1
ATOM 1966 N N . ARG B 1 52 ? 3.035 -9.648 4.773 1 95.19 52 ARG B N 1
ATOM 1967 C CA . ARG B 1 52 ? 2.213 -10.844 4.957 1 95.19 52 ARG B CA 1
ATOM 1968 C C . ARG B 1 52 ? 1.788 -11 6.414 1 95.19 52 ARG B C 1
ATOM 1970 O O . ARG B 1 52 ? 0.614 -11.25 6.699 1 95.19 52 ARG B O 1
ATOM 1977 N N . GLY B 1 53 ? 2.738 -10.828 7.281 1 93.38 53 GLY B N 1
ATOM 1978 C CA . GLY B 1 53 ? 2.436 -10.914 8.703 1 93.38 53 GLY B CA 1
ATOM 1979 C C . GLY B 1 53 ? 1.389 -9.914 9.148 1 93.38 53 GLY B C 1
ATOM 1980 O O . GLY B 1 53 ? 0.536 -10.227 9.984 1 93.38 53 GLY B O 1
ATOM 1981 N N . LEU B 1 54 ? 1.382 -8.727 8.602 1 91.81 54 LEU B N 1
ATOM 1982 C CA . LEU B 1 54 ? 0.437 -7.672 8.953 1 91.81 54 LEU B CA 1
ATOM 1983 C C . LEU B 1 54 ? -0.961 -8 8.438 1 91.81 54 LEU B C 1
ATOM 1985 O O . LEU B 1 54 ? -1.946 -7.84 9.164 1 91.81 54 LEU B O 1
ATOM 1989 N N . VAL B 1 55 ? -1.038 -8.445 7.191 1 91.38 55 VAL B N 1
ATOM 1990 C CA . VAL B 1 55 ? -2.334 -8.57 6.531 1 91.38 55 VAL B CA 1
ATOM 1991 C C . VAL B 1 55 ? -3.033 -9.844 7 1 91.38 55 VAL B C 1
ATOM 1993 O O . VAL B 1 55 ? -4.258 -9.953 6.918 1 91.38 55 VAL B O 1
ATOM 1996 N N . LEU B 1 56 ? -2.236 -10.82 7.398 1 87.25 56 LEU B N 1
ATOM 1997 C CA . LEU B 1 56 ? -2.832 -12.086 7.82 1 87.25 56 LEU B CA 1
ATOM 1998 C C . LEU B 1 56 ? -3.207 -12.047 9.297 1 87.25 56 LEU B C 1
ATOM 2000 O O . LEU B 1 56 ? -3.967 -12.891 9.773 1 87.25 56 LEU B O 1
ATOM 2004 N N . ALA B 1 57 ? -2.654 -10.992 9.914 1 79.06 57 ALA B N 1
ATOM 2005 C CA . ALA B 1 57 ? -2.895 -10.875 11.352 1 79.06 57 ALA B CA 1
ATOM 2006 C C . ALA B 1 57 ? -4.195 -10.133 11.633 1 79.06 57 ALA B C 1
ATOM 2008 O O . ALA B 1 57 ? -4.621 -9.289 10.836 1 79.06 57 ALA B O 1
ATOM 2009 N N . GLY B 1 58 ? -4.84 -10.539 12.641 1 72.19 58 GLY B N 1
ATOM 2010 C CA . GLY B 1 58 ? -5.938 -9.781 13.219 1 72.19 58 GLY B CA 1
ATOM 2011 C C . GLY B 1 58 ? -7.285 -10.117 12.609 1 72.19 58 GLY B C 1
ATOM 2012 O O . GLY B 1 58 ? -7.414 -11.102 11.883 1 72.19 58 GLY B O 1
ATOM 2013 N N . ALA B 1 59 ? -8.25 -9.266 12.961 1 77.56 59 ALA B N 1
ATOM 2014 C CA . ALA B 1 59 ? -9.625 -9.461 12.516 1 77.56 59 ALA B CA 1
ATOM 2015 C C . ALA B 1 59 ? -9.828 -8.945 11.094 1 77.56 59 ALA B C 1
ATOM 2017 O O . ALA B 1 59 ? -9.062 -8.102 10.617 1 77.56 59 ALA B O 1
ATOM 2018 N N . ASP B 1 60 ? -10.82 -9.508 10.461 1 75.5 60 ASP B N 1
ATOM 2019 C CA . ASP B 1 60 ? -11.117 -9.148 9.078 1 75.5 60 ASP B CA 1
ATOM 2020 C C . ASP B 1 60 ? -11.391 -7.648 8.953 1 75.5 60 ASP B C 1
ATOM 2022 O O . ASP B 1 60 ? -11.07 -7.035 7.934 1 75.5 60 ASP B O 1
ATOM 2026 N N . GLU B 1 61 ? -11.867 -7.051 9.992 1 81.44 61 GLU B N 1
ATOM 2027 C CA . GLU B 1 61 ? -12.281 -5.648 9.93 1 81.44 61 GLU B CA 1
ATOM 2028 C C . GLU B 1 61 ? -11.102 -4.719 10.203 1 81.44 61 GLU B C 1
ATOM 2030 O O . GLU B 1 61 ? -11.234 -3.496 10.102 1 81.44 61 GLU B O 1
ATOM 2035 N N . ALA B 1 62 ? -10.039 -5.293 10.336 1 86.38 62 ALA B N 1
ATOM 2036 C CA . ALA B 1 62 ? -8.891 -4.477 10.727 1 86.38 62 ALA B CA 1
ATOM 2037 C C . ALA B 1 62 ? -8.445 -3.576 9.578 1 86.38 62 ALA B C 1
ATOM 2039 O O . ALA B 1 62 ? -8.125 -2.404 9.789 1 86.38 62 ALA B O 1
ATOM 2040 N N . TRP B 1 63 ? -8.539 -4.105 8.406 1 94 63 TRP B N 1
ATOM 2041 C CA . TRP B 1 63 ? -8.047 -3.344 7.266 1 94 63 TRP B CA 1
ATOM 2042 C C . TRP B 1 63 ? -9.188 -2.938 6.344 1 94 63 TRP B C 1
ATOM 2044 O O . TRP B 1 63 ? -10.039 -3.76 5.996 1 94 63 TRP B O 1
ATOM 2054 N N . ASP B 1 64 ? -9.195 -1.662 6.035 1 96.25 64 ASP B N 1
ATOM 2055 C CA . ASP B 1 64 ? -10.023 -1.229 4.91 1 96.25 64 ASP B CA 1
ATOM 2056 C C . ASP B 1 64 ? -9.656 -1.991 3.641 1 96.25 64 ASP B C 1
ATOM 2058 O O . ASP B 1 64 ? -8.477 -2.227 3.365 1 96.25 64 ASP B O 1
ATOM 2062 N N . PRO B 1 65 ? -10.664 -2.348 2.814 1 96.38 65 PRO B N 1
ATOM 2063 C CA . PRO B 1 65 ? -10.383 -3.086 1.582 1 96.38 65 PRO B CA 1
ATOM 2064 C C . PRO B 1 65 ? -9.336 -2.398 0.708 1 96.38 65 PRO B C 1
ATOM 2066 O O . PRO B 1 65 ? -8.484 -3.068 0.117 1 96.38 65 PRO B O 1
ATOM 2069 N N . MET B 1 66 ? -9.414 -1.111 0.607 1 98.31 66 MET B N 1
ATOM 2070 C CA . MET B 1 66 ? -8.445 -0.365 -0.185 1 98.31 66 MET B CA 1
ATOM 2071 C C . MET B 1 66 ? -7.051 -0.471 0.425 1 98.31 66 MET B C 1
ATOM 2073 O O . MET B 1 66 ? -6.066 -0.67 -0.292 1 98.31 66 MET B O 1
ATOM 2077 N N . ALA B 1 67 ? -6.9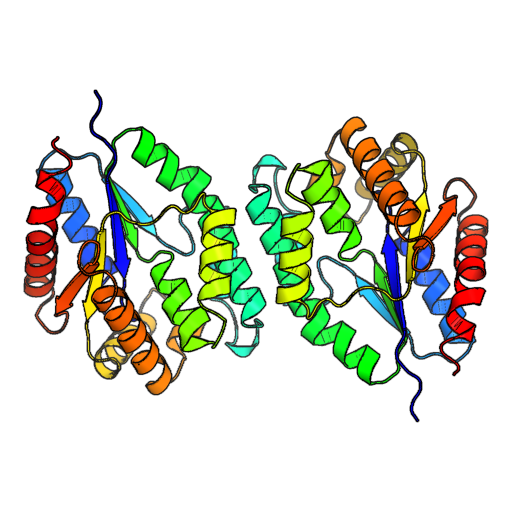41 -0.328 1.73 1 98 67 ALA B N 1
ATOM 2078 C CA . ALA B 1 67 ? -5.652 -0.483 2.396 1 98 67 ALA B CA 1
ATOM 2079 C C . ALA B 1 67 ? -5.086 -1.884 2.18 1 98 67 ALA B C 1
ATOM 2081 O O . ALA B 1 67 ? -3.889 -2.047 1.938 1 98 67 ALA B O 1
ATOM 2082 N N . GLU B 1 68 ? -5.926 -2.896 2.277 1 96.69 68 GLU B N 1
ATOM 2083 C CA . GLU B 1 68 ? -5.523 -4.277 2.023 1 96.69 68 GLU B CA 1
ATOM 2084 C C . GLU B 1 68 ? -4.961 -4.438 0.615 1 96.69 68 GLU B C 1
ATOM 2086 O O . GLU B 1 68 ? -3.902 -5.047 0.43 1 96.69 68 GLU B O 1
ATOM 2091 N N . LEU B 1 69 ? -5.66 -3.902 -0.349 1 98.31 69 LEU B N 1
ATOM 2092 C CA . LEU B 1 69 ? -5.215 -3.932 -1.738 1 98.31 69 LEU B CA 1
ATOM 2093 C C . LEU B 1 69 ? -3.82 -3.33 -1.875 1 98.31 69 LEU B C 1
ATOM 2095 O O . LEU B 1 69 ? -2.945 -3.918 -2.512 1 98.31 69 LEU B O 1
ATOM 2099 N N . LEU B 1 70 ? -3.646 -2.197 -1.286 1 98.81 70 LEU B N 1
ATOM 2100 C CA . LEU B 1 70 ? -2.387 -1.474 -1.417 1 98.81 70 LEU B CA 1
ATOM 2101 C C . LEU B 1 70 ? -1.251 -2.232 -0.739 1 98.81 70 LEU B C 1
ATOM 2103 O O . LEU B 1 70 ? -0.128 -2.26 -1.248 1 98.81 70 LEU B O 1
ATOM 2107 N N . LEU B 1 71 ? -1.513 -2.867 0.402 1 98.12 71 LEU B N 1
ATOM 2108 C CA . LEU B 1 71 ? -0.507 -3.668 1.091 1 98.12 71 LEU B CA 1
ATOM 2109 C C . LEU B 1 71 ? -0.102 -4.875 0.248 1 98.12 71 LEU B C 1
ATOM 2111 O O . LEU B 1 71 ? 1.089 -5.137 0.065 1 98.12 71 LEU B O 1
ATOM 2115 N N . MET B 1 72 ? -1.109 -5.551 -0.306 1 98 72 MET B N 1
ATOM 2116 C CA . MET B 1 72 ? -0.829 -6.707 -1.153 1 98 72 MET B CA 1
ATOM 2117 C C . MET B 1 72 ? 0.004 -6.301 -2.365 1 98 72 MET B C 1
ATOM 2119 O O . MET B 1 72 ? 0.931 -7.016 -2.752 1 98 72 MET B O 1
ATOM 2123 N N . THR B 1 73 ? -0.317 -5.195 -2.918 1 98.75 73 THR B N 1
ATOM 2124 C CA . THR B 1 73 ? 0.387 -4.715 -4.102 1 98.75 73 THR B CA 1
ATOM 2125 C C . THR B 1 73 ? 1.807 -4.281 -3.748 1 98.75 73 THR B C 1
ATOM 2127 O O . THR B 1 73 ? 2.738 -4.496 -4.523 1 98.75 73 THR B O 1
ATOM 2130 N N . ALA B 1 74 ? 1.964 -3.656 -2.576 1 98.62 74 ALA B N 1
ATOM 2131 C CA . ALA B 1 74 ? 3.301 -3.273 -2.129 1 98.62 74 ALA B CA 1
ATOM 2132 C C . ALA B 1 74 ? 4.199 -4.496 -1.981 1 98.62 74 ALA B C 1
ATOM 2134 O O . ALA B 1 74 ? 5.363 -4.473 -2.393 1 98.62 74 ALA B O 1
ATOM 2135 N N . ALA B 1 75 ? 3.684 -5.562 -1.394 1 98.5 75 ALA B N 1
ATOM 2136 C CA . ALA B 1 75 ? 4.434 -6.809 -1.277 1 98.5 75 ALA B CA 1
ATOM 2137 C C . ALA B 1 75 ? 4.82 -7.348 -2.652 1 98.5 75 ALA B C 1
ATOM 2139 O O . ALA B 1 75 ? 5.945 -7.812 -2.85 1 98.5 75 ALA B O 1
ATOM 2140 N N . ARG B 1 76 ? 3.922 -7.262 -3.57 1 98.88 76 ARG B N 1
ATOM 2141 C CA . ARG B 1 76 ? 4.172 -7.773 -4.914 1 98.88 76 ARG B CA 1
ATOM 2142 C C . ARG B 1 76 ? 5.234 -6.949 -5.629 1 98.88 76 ARG B C 1
ATOM 2144 O O . ARG B 1 76 ? 6.039 -7.492 -6.391 1 98.88 76 ARG B O 1
ATOM 2151 N N . VAL B 1 77 ? 5.234 -5.617 -5.406 1 98.81 77 VAL B N 1
ATOM 2152 C CA . VAL B 1 77 ? 6.266 -4.773 -6 1 98.81 77 VAL B CA 1
ATOM 2153 C C . VAL B 1 77 ? 7.648 -5.27 -5.574 1 98.81 77 VAL B C 1
ATOM 2155 O O . VAL B 1 77 ? 8.531 -5.465 -6.414 1 98.81 77 VAL B O 1
ATOM 2158 N N . GLN B 1 78 ? 7.816 -5.48 -4.277 1 98.5 78 GLN B N 1
ATOM 2159 C CA . GLN B 1 78 ? 9.078 -6.008 -3.771 1 98.5 78 GLN B CA 1
ATOM 2160 C C . GLN B 1 78 ? 9.398 -7.359 -4.402 1 98.5 78 GLN B C 1
ATOM 2162 O O . GLN B 1 78 ? 10.539 -7.602 -4.812 1 98.5 78 GLN B O 1
ATOM 2167 N N . HIS B 1 79 ? 8.438 -8.211 -4.477 1 98.81 79 HIS B N 1
ATOM 2168 C CA . HIS B 1 79 ? 8.57 -9.57 -4.996 1 98.81 79 HIS B CA 1
ATOM 2169 C C . HIS B 1 79 ? 9.008 -9.562 -6.457 1 98.81 79 HIS B C 1
ATOM 2171 O O . HIS B 1 79 ? 9.969 -10.234 -6.828 1 98.81 79 HIS B O 1
ATOM 2177 N N . VAL B 1 80 ? 8.344 -8.75 -7.242 1 98.81 80 VAL B N 1
ATOM 2178 C CA . VAL B 1 80 ? 8.609 -8.664 -8.672 1 98.81 80 VAL B CA 1
ATOM 2179 C C . VAL B 1 80 ? 10.008 -8.094 -8.906 1 98.81 80 VAL B C 1
ATOM 2181 O O . VAL B 1 80 ? 10.789 -8.648 -9.68 1 98.81 80 VAL B O 1
ATOM 2184 N N . ARG B 1 81 ? 10.312 -7.035 -8.195 1 98.19 81 ARG B N 1
ATOM 2185 C CA . ARG B 1 81 ? 11.539 -6.297 -8.461 1 98.19 81 ARG B CA 1
ATOM 2186 C C . ARG B 1 81 ? 12.758 -7.066 -7.961 1 98.19 81 ARG B C 1
ATOM 2188 O O . ARG B 1 81 ? 13.836 -6.996 -8.562 1 98.19 81 ARG B O 1
ATOM 2195 N N . ARG B 1 82 ? 12.578 -7.836 -6.918 1 98.12 82 ARG B N 1
ATOM 2196 C CA . ARG B 1 82 ? 13.75 -8.391 -6.25 1 98.12 82 ARG B CA 1
ATOM 2197 C C . ARG B 1 82 ? 13.906 -9.875 -6.562 1 98.12 82 ARG B C 1
ATOM 2199 O O . ARG B 1 82 ? 15 -10.43 -6.449 1 98.12 82 ARG B O 1
ATOM 2206 N N . VAL B 1 83 ? 12.828 -10.547 -6.969 1 98.69 83 VAL B N 1
ATOM 2207 C CA . VAL B 1 83 ? 12.891 -12 -7.066 1 98.69 83 VAL B CA 1
ATOM 2208 C C . VAL B 1 83 ? 12.445 -12.445 -8.461 1 98.69 83 VAL B C 1
ATOM 2210 O O . VAL B 1 83 ? 13.227 -13.039 -9.211 1 98.69 83 VAL B O 1
ATOM 2213 N N . ILE B 1 84 ? 11.289 -12.055 -8.914 1 98.75 84 ILE B N 1
ATOM 2214 C CA . ILE B 1 84 ? 10.672 -12.656 -10.094 1 98.75 84 ILE B CA 1
ATOM 2215 C C . ILE B 1 84 ? 11.359 -12.141 -11.352 1 98.75 84 ILE B C 1
ATOM 2217 O O . ILE B 1 84 ? 11.867 -12.93 -12.156 1 98.75 84 ILE B O 1
ATOM 2221 N N . ALA B 1 85 ? 11.414 -10.82 -11.484 1 98.31 85 ALA B N 1
ATOM 2222 C CA . ALA B 1 85 ? 11.945 -10.234 -12.711 1 98.31 85 ALA B CA 1
ATOM 2223 C C . ALA B 1 85 ? 13.414 -10.602 -12.906 1 98.31 85 ALA B C 1
ATOM 2225 O O . ALA B 1 85 ? 13.82 -11.023 -13.992 1 98.31 85 ALA B O 1
ATOM 2226 N N . PRO B 1 86 ? 14.266 -10.469 -11.859 1 98.12 86 PRO B N 1
ATOM 2227 C CA . PRO B 1 86 ? 15.664 -10.867 -12.047 1 98.12 86 PRO B CA 1
ATOM 2228 C C . PRO B 1 86 ? 15.812 -12.336 -12.43 1 98.12 86 PRO B C 1
ATOM 2230 O O . PRO B 1 86 ? 16.656 -12.672 -13.266 1 98.12 86 PRO B O 1
ATOM 2233 N N . ALA B 1 87 ? 15.047 -13.227 -11.844 1 98.12 87 ALA B N 1
ATOM 2234 C CA . ALA B 1 87 ? 15.109 -14.648 -12.164 1 98.12 87 ALA B CA 1
ATOM 2235 C C . ALA B 1 87 ? 14.703 -14.906 -13.609 1 98.12 87 ALA B C 1
ATOM 2237 O O . ALA B 1 87 ? 15.367 -15.672 -14.32 1 98.12 87 ALA B O 1
ATOM 2238 N N . LEU B 1 88 ? 13.695 -14.266 -14.055 1 96.81 88 LEU B N 1
ATOM 2239 C CA . LEU B 1 88 ? 13.227 -14.422 -15.422 1 96.81 88 LEU B CA 1
ATOM 2240 C C . LEU B 1 88 ? 14.273 -13.93 -16.422 1 96.81 88 LEU B C 1
ATOM 2242 O O . LEU B 1 88 ? 14.477 -14.539 -17.469 1 96.81 88 LEU B O 1
ATOM 2246 N N . ALA B 1 89 ? 14.883 -12.836 -16.016 1 96.06 89 ALA B N 1
ATOM 2247 C CA . ALA B 1 89 ? 15.922 -12.258 -16.875 1 96.06 89 ALA B CA 1
ATOM 2248 C C . ALA B 1 89 ? 17.094 -13.211 -17.016 1 96.06 89 ALA B C 1
ATOM 2250 O O . ALA B 1 89 ? 17.828 -13.164 -18.016 1 96.06 89 ALA B O 1
ATOM 2251 N N . GLN B 1 90 ? 17.234 -14.117 -16.094 1 95.81 90 GLN B N 1
ATOM 2252 C CA . GLN B 1 90 ? 18.312 -15.102 -16.125 1 95.81 90 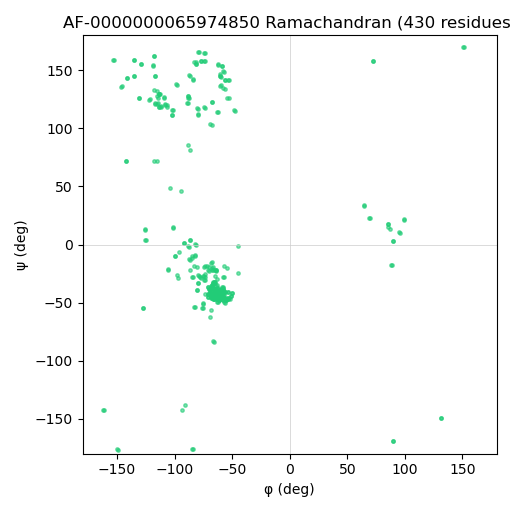GLN B CA 1
ATOM 2253 C C . GLN B 1 90 ? 17.875 -16.375 -16.828 1 95.81 90 GLN B C 1
ATOM 2255 O O . GLN B 1 90 ? 18.641 -17.359 -16.875 1 95.81 90 GLN B O 1
ATOM 2260 N N . GLY B 1 91 ? 16.625 -16.359 -17.312 1 93.5 91 GLY B N 1
ATOM 2261 C CA . GLY B 1 91 ? 16.141 -17.5 -18.078 1 93.5 91 GLY B CA 1
ATOM 2262 C C . GLY B 1 91 ? 15.547 -18.594 -17.203 1 93.5 91 GLY B C 1
ATOM 2263 O O . GLY B 1 91 ? 15.281 -19.688 -17.672 1 93.5 91 GLY B O 1
ATOM 2264 N N . ARG B 1 92 ? 15.273 -18.297 -15.906 1 95.62 92 ARG B N 1
ATOM 2265 C CA . ARG B 1 92 ? 14.742 -19.281 -14.977 1 95.62 92 ARG B CA 1
ATOM 2266 C C . ARG B 1 92 ? 13.234 -19.438 -15.125 1 95.62 92 ARG B C 1
ATOM 2268 O O . ARG B 1 92 ? 12.57 -18.547 -15.656 1 95.62 92 ARG B O 1
ATOM 2275 N N . VAL B 1 93 ? 12.766 -20.562 -14.711 1 95.44 93 VAL B N 1
ATOM 2276 C CA . VAL B 1 93 ? 11.328 -20.734 -14.5 1 95.44 93 VAL B CA 1
ATOM 2277 C C . VAL B 1 93 ? 10.953 -20.312 -13.086 1 95.44 93 VAL B C 1
ATOM 2279 O O . VAL B 1 93 ? 11.578 -20.734 -12.117 1 95.44 93 VAL B O 1
ATOM 2282 N N . VAL B 1 94 ? 10.008 -19.422 -13.016 1 97.69 94 VAL B N 1
ATOM 2283 C CA . VAL B 1 94 ? 9.516 -18.984 -11.711 1 97.69 94 VAL B CA 1
ATOM 2284 C C . VAL B 1 94 ? 8.109 -19.531 -11.484 1 97.69 94 VAL B C 1
ATOM 2286 O O . VAL B 1 94 ? 7.227 -19.375 -12.328 1 97.69 94 VAL B O 1
ATOM 2289 N N . ILE B 1 95 ? 7.926 -20.219 -10.352 1 98.38 95 ILE B N 1
ATOM 2290 C CA . ILE B 1 95 ? 6.617 -20.703 -9.93 1 98.38 95 ILE B CA 1
ATOM 2291 C C . ILE B 1 95 ? 6.195 -19.984 -8.641 1 98.38 95 ILE B C 1
ATOM 2293 O O . ILE B 1 95 ? 6.875 -20.078 -7.617 1 98.38 95 ILE B O 1
ATOM 2297 N N . SER B 1 96 ? 5.09 -19.328 -8.703 1 98.69 96 SER B N 1
ATOM 2298 C CA . SER B 1 96 ? 4.613 -18.609 -7.527 1 98.69 96 SER B CA 1
ATOM 2299 C C . SER B 1 96 ? 3.301 -19.203 -7.016 1 98.69 96 SER B C 1
ATOM 2301 O O . SER B 1 96 ? 2.344 -19.344 -7.781 1 98.69 96 SER B O 1
ATOM 2303 N N . ASP B 1 97 ? 3.264 -19.531 -5.734 1 98.38 97 ASP B N 1
ATOM 2304 C CA . ASP B 1 97 ? 1.992 -19.766 -5.055 1 98.38 97 ASP B CA 1
ATOM 2305 C C . ASP B 1 97 ? 1.215 -18.453 -4.902 1 98.38 97 ASP B C 1
ATOM 2307 O O . ASP B 1 97 ? 1.516 -17.641 -4.02 1 98.38 97 ASP B O 1
ATOM 2311 N N . ARG B 1 98 ? 0.223 -18.266 -5.703 1 98.44 98 ARG B N 1
ATOM 2312 C CA . ARG B 1 98 ? -0.594 -17.078 -5.836 1 98.44 98 ARG B CA 1
ATOM 2313 C C . ARG B 1 98 ? 0.188 -15.953 -6.52 1 98.44 98 ARG B C 1
ATOM 2315 O O . ARG B 1 98 ? 1.419 -15.992 -6.566 1 98.44 98 ARG B O 1
ATOM 2322 N N . TYR B 1 99 ? -0.492 -15.023 -7.086 1 98.56 99 TYR B N 1
ATOM 2323 C CA . TYR B 1 99 ? -0.017 -13.781 -7.68 1 98.56 99 TYR B CA 1
ATOM 2324 C C . TYR B 1 99 ? -1.155 -12.773 -7.828 1 98.56 99 TYR B C 1
ATOM 2326 O O . TYR B 1 99 ? -2.002 -12.656 -6.941 1 98.56 99 TYR B O 1
ATOM 2334 N N . ALA B 1 100 ? -1.185 -11.992 -8.906 1 98.44 100 ALA B N 1
ATOM 2335 C CA . ALA B 1 100 ? -2.133 -10.891 -9.062 1 98.44 100 ALA B CA 1
ATOM 2336 C C . ALA B 1 100 ? -3.549 -11.414 -9.273 1 98.44 100 ALA B C 1
ATOM 2338 O O . ALA B 1 100 ? -4.523 -10.688 -9.062 1 98.44 100 ALA B O 1
ATOM 2339 N N . GLY B 1 101 ? -3.68 -12.648 -9.734 1 98.56 101 GLY B N 1
ATOM 2340 C CA . GLY B 1 101 ? -5.004 -13.242 -9.836 1 98.56 101 GLY B CA 1
ATOM 2341 C C . GLY B 1 101 ? -5.742 -13.281 -8.508 1 98.56 101 GLY B C 1
ATOM 2342 O O . GLY B 1 101 ? -6.961 -13.109 -8.469 1 98.56 101 GLY B O 1
ATOM 2343 N N . SER B 1 102 ? -5.012 -13.547 -7.488 1 98.25 102 SER B N 1
ATOM 2344 C CA . SER B 1 102 ? -5.598 -13.531 -6.148 1 98.25 102 SER B CA 1
ATOM 2345 C C . SER B 1 102 ? -6.109 -12.148 -5.785 1 98.25 102 SER B C 1
ATOM 2347 O O . SER B 1 102 ? -7.16 -12.008 -5.156 1 98.25 102 SER B O 1
ATOM 2349 N N . THR B 1 103 ? -5.363 -11.109 -6.133 1 98.25 103 THR B N 1
ATOM 2350 C CA . THR B 1 103 ? -5.801 -9.75 -5.863 1 98.25 103 THR B CA 1
ATOM 2351 C C . THR B 1 103 ? -7.117 -9.453 -6.578 1 98.25 103 THR B C 1
ATOM 2353 O O . THR B 1 103 ? -8.039 -8.891 -5.984 1 98.25 103 THR B O 1
ATOM 2356 N N . LEU B 1 104 ? -7.223 -9.812 -7.812 1 98.38 104 LEU B N 1
ATOM 2357 C CA . LEU B 1 104 ? -8.461 -9.625 -8.562 1 98.38 104 LEU B CA 1
ATOM 2358 C C . LEU B 1 104 ? -9.609 -10.383 -7.906 1 98.38 104 LEU B C 1
ATOM 2360 O O . LEU B 1 104 ? -10.734 -9.875 -7.844 1 98.38 104 LEU B O 1
ATOM 2364 N N . ALA B 1 105 ? -9.32 -11.547 -7.41 1 97.94 105 ALA B N 1
ATOM 2365 C CA . ALA B 1 105 ? -10.367 -12.367 -6.809 1 97.94 105 ALA B CA 1
ATOM 2366 C C . ALA B 1 105 ? -10.766 -11.836 -5.438 1 97.94 105 ALA B C 1
ATOM 2368 O O . ALA B 1 105 ? -11.945 -11.562 -5.188 1 97.94 105 ALA B O 1
ATOM 2369 N N . TYR B 1 106 ? -9.828 -11.594 -4.562 1 95.62 106 TYR B N 1
ATOM 2370 C CA . TYR B 1 106 ? -10.117 -11.273 -3.17 1 95.62 106 TYR B CA 1
ATOM 2371 C C . TYR B 1 106 ? -10.469 -9.797 -3.008 1 95.62 106 TYR B C 1
ATOM 2373 O O . TYR B 1 106 ? -11.539 -9.469 -2.486 1 95.62 106 TYR B O 1
ATOM 2381 N N . GLN B 1 107 ? -9.641 -8.938 -3.461 1 96.19 107 GLN B N 1
ATOM 2382 C CA . GLN B 1 107 ? -9.914 -7.512 -3.299 1 96.19 107 GLN B CA 1
ATOM 2383 C C . GLN B 1 107 ? -10.898 -7.016 -4.355 1 96.19 107 GLN B C 1
ATOM 2385 O O . GLN B 1 107 ? -11.719 -6.137 -4.082 1 96.19 107 GLN B O 1
ATOM 2390 N N . GLY B 1 108 ? -10.758 -7.512 -5.566 1 97.25 108 GLY B N 1
ATOM 2391 C CA . GLY B 1 108 ? -11.727 -7.152 -6.59 1 97.25 108 GLY B CA 1
ATOM 2392 C C . GLY B 1 108 ? -13.109 -7.699 -6.316 1 97.25 108 GLY B C 1
ATOM 2393 O O . GLY B 1 108 ? -13.953 -7.008 -5.742 1 97.25 108 GLY B O 1
ATOM 2394 N N . THR B 1 109 ? -13.328 -8.93 -6.676 1 95.25 109 THR B N 1
ATOM 2395 C CA . THR B 1 109 ? -14.633 -9.57 -6.551 1 95.25 109 THR B CA 1
ATOM 2396 C C . THR B 1 109 ? -15.023 -9.711 -5.086 1 95.25 109 THR B C 1
ATOM 2398 O O . THR B 1 109 ? -16.156 -9.406 -4.711 1 95.25 109 THR B O 1
ATOM 2401 N N . GLY B 1 110 ? -14.203 -10.117 -4.258 1 92.69 110 GLY B N 1
ATOM 2402 C CA . GLY B 1 110 ? -14.484 -10.383 -2.855 1 92.69 110 GLY B CA 1
ATOM 2403 C C . GLY B 1 110 ? -14.836 -9.133 -2.07 1 92.69 110 GLY B C 1
ATOM 2404 O O . GLY B 1 110 ? -15.836 -9.109 -1.346 1 92.69 110 GLY B O 1
ATOM 2405 N N . ARG B 1 111 ? -14.039 -8.039 -2.244 1 93.06 111 ARG B N 1
ATOM 2406 C CA . ARG B 1 111 ? -14.227 -6.82 -1.469 1 93.06 111 ARG B CA 1
ATOM 2407 C C . ARG B 1 111 ? -15 -5.777 -2.266 1 93.06 111 ARG B C 1
ATOM 2409 O O . ARG B 1 111 ? -15.359 -4.723 -1.735 1 93.06 111 ARG B O 1
ATOM 2416 N N . GLY B 1 112 ? -15.18 -6.047 -3.523 1 95.06 112 GLY B N 1
ATOM 2417 C CA . GLY B 1 112 ? -16 -5.172 -4.34 1 95.06 112 GLY B CA 1
ATOM 2418 C C . GLY B 1 112 ? -15.234 -3.994 -4.914 1 95.06 112 GLY B C 1
ATOM 2419 O O . GLY B 1 112 ? -15.828 -3 -5.332 1 95.06 112 GLY B O 1
ATOM 2420 N N . LEU B 1 113 ? -13.93 -4.035 -4.938 1 97.31 113 LEU B N 1
ATOM 2421 C CA . LEU B 1 113 ? -13.133 -2.957 -5.523 1 97.31 113 LEU B CA 1
ATOM 2422 C C . LEU B 1 113 ? -13.148 -3.037 -7.047 1 97.31 113 LEU B C 1
ATOM 2424 O O . LEU B 1 113 ? -13.367 -4.109 -7.613 1 97.31 113 LEU B O 1
ATOM 2428 N N . SER B 1 114 ? -12.883 -1.954 -7.695 1 97.5 114 SER B N 1
ATOM 2429 C CA . SER B 1 114 ? -12.898 -1.845 -9.148 1 97.5 114 SER B CA 1
ATOM 2430 C C . SER B 1 114 ? -11.773 -2.662 -9.773 1 97.5 114 SER B C 1
ATOM 2432 O O . SER B 1 114 ? -10.594 -2.416 -9.508 1 97.5 114 SER B O 1
ATOM 2434 N N . GLU B 1 115 ? -12.141 -3.592 -10.656 1 97.56 115 GLU B N 1
ATOM 2435 C CA . GLU B 1 115 ? -11.148 -4.367 -11.383 1 97.56 115 GLU B CA 1
ATOM 2436 C C . GLU B 1 115 ? -10.266 -3.469 -12.242 1 97.56 115 GLU B C 1
ATOM 2438 O O . GLU B 1 115 ? -9.062 -3.697 -12.367 1 97.56 115 GLU B O 1
ATOM 2443 N N . ALA B 1 116 ? -10.898 -2.492 -12.844 1 97.62 116 ALA B N 1
ATOM 2444 C CA . ALA B 1 116 ? -10.164 -1.563 -13.688 1 97.62 116 ALA B CA 1
ATOM 2445 C C . ALA B 1 116 ? -9.078 -0.837 -12.898 1 97.62 116 ALA B C 1
ATOM 2447 O O . ALA B 1 116 ? -7.949 -0.69 -13.367 1 97.62 116 ALA B O 1
ATOM 2448 N N . PHE B 1 117 ? -9.438 -0.395 -11.75 1 97.44 117 PHE B N 1
ATOM 2449 C CA . PHE B 1 117 ? -8.453 0.279 -10.906 1 97.44 117 PHE B CA 1
ATOM 2450 C C . PHE B 1 117 ? -7.344 -0.682 -10.492 1 97.44 117 PHE B C 1
ATOM 2452 O O . PHE B 1 117 ? -6.164 -0.326 -10.523 1 97.44 117 PHE B O 1
ATOM 2459 N N . ILE B 1 118 ? -7.695 -1.941 -10.109 1 98.44 118 ILE B N 1
ATOM 2460 C CA . ILE B 1 118 ? -6.719 -2.941 -9.688 1 98.44 118 ILE B CA 1
ATOM 2461 C C . ILE B 1 118 ? -5.734 -3.213 -10.82 1 98.44 118 ILE B C 1
ATOM 2463 O O . ILE B 1 118 ? -4.523 -3.291 -10.594 1 98.44 118 ILE B O 1
ATOM 2467 N N . ARG B 1 119 ? -6.184 -3.293 -12.039 1 98.06 119 ARG B N 1
ATOM 2468 C CA . ARG B 1 119 ? -5.324 -3.566 -13.188 1 98.06 119 ARG B CA 1
ATOM 2469 C C . ARG B 1 119 ? -4.406 -2.385 -13.484 1 98.06 119 ARG B C 1
ATOM 2471 O O . ARG B 1 119 ? -3.236 -2.568 -13.82 1 98.06 119 ARG B O 1
ATOM 2478 N N . THR B 1 120 ? -4.961 -1.167 -13.375 1 97.62 120 THR B N 1
ATOM 2479 C CA . THR B 1 120 ? -4.148 0.029 -13.562 1 97.62 120 THR B CA 1
ATOM 2480 C C . THR B 1 120 ? -3.041 0.095 -12.508 1 97.62 120 THR B C 1
ATOM 2482 O O . THR B 1 120 ? -1.887 0.381 -12.836 1 97.62 120 THR B O 1
ATOM 2485 N N . LEU B 1 121 ? -3.436 -0.186 -11.297 1 98.38 121 LEU B N 1
ATOM 2486 C CA . LEU B 1 121 ? -2.479 -0.195 -10.195 1 98.38 121 LEU B CA 1
ATOM 2487 C C . LEU B 1 121 ? -1.396 -1.243 -10.422 1 98.38 121 LEU B C 1
ATOM 2489 O O . LEU B 1 121 ? -0.208 -0.966 -10.242 1 98.38 121 LEU B O 1
ATOM 2493 N N . HIS B 1 122 ? -1.773 -2.436 -10.836 1 98.5 122 HIS B N 1
ATOM 2494 C CA . HIS B 1 122 ? -0.829 -3.514 -11.102 1 98.5 122 HIS B CA 1
ATOM 2495 C C . HIS B 1 122 ? 0.157 -3.125 -12.195 1 98.5 122 HIS B C 1
ATOM 2497 O O . HIS B 1 122 ? 1.361 -3.357 -12.062 1 98.5 122 HIS B O 1
ATOM 2503 N N . ALA B 1 123 ? -0.358 -2.545 -13.234 1 98.25 123 ALA B N 1
ATOM 2504 C CA . ALA B 1 123 ? 0.481 -2.152 -14.367 1 98.25 123 ALA B CA 1
ATOM 2505 C C . ALA B 1 123 ? 1.531 -1.13 -13.938 1 98.25 123 ALA B C 1
ATOM 2507 O O . ALA B 1 123 ? 2.719 -1.297 -14.227 1 98.25 123 ALA B O 1
ATOM 2508 N N . GLU B 1 124 ? 1.118 -0.139 -13.234 1 97.31 124 GLU B N 1
ATOM 2509 C CA . GLU B 1 124 ? 2.021 0.92 -12.789 1 97.31 124 GLU B CA 1
ATOM 2510 C C . GLU B 1 124 ? 3.025 0.399 -11.766 1 97.31 124 GLU B C 1
ATOM 2512 O O . GLU B 1 124 ? 4.188 0.81 -11.766 1 97.31 124 GLU B O 1
ATOM 2517 N N . ALA B 1 125 ? 2.592 -0.521 -10.938 1 98.12 125 ALA B N 1
ATOM 2518 C CA . ALA B 1 125 ? 3.377 -0.927 -9.773 1 98.12 125 ALA B CA 1
ATOM 2519 C C . ALA B 1 125 ? 4.398 -1.996 -10.148 1 98.12 125 ALA B C 1
ATOM 2521 O O . ALA B 1 125 ? 5.469 -2.082 -9.539 1 98.12 125 ALA B O 1
ATOM 2522 N N . THR B 1 126 ? 4.105 -2.826 -11.211 1 98.31 126 THR B N 1
ATOM 2523 C CA . THR B 1 126 ? 4.938 -4.004 -11.43 1 98.31 126 THR B CA 1
ATOM 2524 C C . THR B 1 126 ? 5.496 -4.016 -12.852 1 98.31 126 THR B C 1
ATOM 2526 O O . THR B 1 126 ? 6.156 -4.977 -13.258 1 98.31 126 THR B O 1
ATOM 2529 N N . GLY B 1 127 ? 5.207 -2.936 -13.609 1 97.25 127 GLY B N 1
ATOM 2530 C CA . GLY B 1 127 ? 5.531 -2.979 -15.023 1 97.25 127 GLY B CA 1
ATOM 2531 C C . GLY B 1 127 ? 4.664 -3.949 -15.805 1 97.25 127 GLY B C 1
ATOM 2532 O O . GLY B 1 127 ? 5.121 -4.555 -16.781 1 97.25 127 GLY B O 1
ATOM 2533 N N . ASP B 1 128 ? 3.475 -4.23 -15.227 1 98.06 128 ASP B N 1
ATOM 2534 C CA . ASP B 1 128 ? 2.418 -5.039 -15.82 1 98.06 128 ASP B CA 1
ATOM 2535 C C . ASP B 1 128 ? 2.877 -6.484 -16.016 1 98.06 128 ASP B C 1
ATOM 2537 O O . ASP B 1 128 ? 2.523 -7.129 -17 1 98.06 128 ASP B O 1
ATOM 2541 N N . LEU B 1 129 ? 3.691 -6.938 -15.133 1 98.38 129 LEU B N 1
ATOM 2542 C CA . LEU B 1 129 ? 4.156 -8.312 -15.211 1 98.38 129 LEU B CA 1
ATOM 2543 C C . LEU B 1 129 ? 3.057 -9.289 -14.797 1 98.38 129 LEU B C 1
ATOM 2545 O O . LEU B 1 129 ? 2.543 -9.211 -13.68 1 98.38 129 LEU B O 1
ATOM 2549 N N . TRP B 1 130 ? 2.678 -10.109 -15.727 1 98.44 130 TRP B N 1
ATOM 2550 C CA . TRP B 1 130 ? 1.721 -11.18 -15.484 1 98.44 130 TRP B CA 1
ATOM 2551 C C . TRP B 1 130 ? 2.355 -12.547 -15.75 1 98.44 130 TRP B C 1
ATOM 2553 O O . TRP B 1 130 ? 3.312 -12.648 -16.516 1 98.44 130 TRP B O 1
ATOM 2563 N N . PRO B 1 131 ? 1.825 -13.617 -15.086 1 97.94 131 PRO B N 1
ATOM 2564 C CA . PRO B 1 131 ? 2.324 -14.953 -15.422 1 97.94 131 PRO B CA 1
ATOM 2565 C C . PRO B 1 131 ? 2.098 -15.32 -16.891 1 97.94 131 PRO B C 1
ATOM 2567 O O . PRO B 1 131 ? 1.09 -14.922 -17.484 1 97.94 131 PRO B O 1
ATOM 2570 N N . ASP B 1 132 ? 3.055 -16.047 -17.375 1 95.56 132 ASP B N 1
ATOM 2571 C CA . ASP B 1 132 ? 2.859 -16.625 -18.703 1 95.56 132 ASP B CA 1
ATOM 2572 C C . ASP B 1 132 ? 1.734 -17.656 -18.688 1 95.56 132 ASP B C 1
ATOM 2574 O O . ASP B 1 132 ? 1.044 -17.844 -19.688 1 95.56 132 ASP B O 1
ATOM 2578 N N . LEU B 1 133 ? 1.635 -18.297 -17.578 1 96.56 133 LEU B N 1
ATOM 2579 C CA . LEU B 1 133 ? 0.581 -19.281 -17.359 1 96.56 133 LEU B CA 1
ATOM 2580 C C . LEU B 1 133 ? 0.126 -19.281 -15.906 1 96.56 133 LEU B C 1
ATOM 2582 O O . LEU B 1 133 ? 0.953 -19.234 -15 1 96.56 133 LEU B O 1
ATOM 2586 N N . THR B 1 134 ? -1.172 -19.328 -15.711 1 98.38 134 THR B N 1
ATOM 2587 C CA . THR B 1 134 ? -1.768 -19.5 -14.391 1 98.38 134 THR B CA 1
ATOM 2588 C C . THR B 1 134 ? -2.557 -20.812 -14.328 1 98.38 134 THR B C 1
ATOM 2590 O O . THR B 1 134 ? -3.451 -21.047 -15.148 1 98.38 134 THR B O 1
ATOM 2593 N N . LEU B 1 135 ? -2.184 -21.672 -13.43 1 98.38 135 LEU B N 1
ATOM 2594 C CA . LEU B 1 135 ? -3.002 -22.828 -13.133 1 98.38 135 LEU B CA 1
ATOM 2595 C C . LEU B 1 135 ? -4.023 -22.516 -12.047 1 98.38 135 LEU B C 1
ATOM 2597 O O . LEU B 1 135 ? -3.656 -22.109 -10.945 1 98.38 135 LEU B O 1
ATOM 2601 N N . VAL B 1 136 ? -5.305 -22.703 -12.383 1 98.69 136 VAL B N 1
ATOM 2602 C CA . VAL B 1 136 ? -6.383 -22.469 -11.422 1 98.69 136 VAL B CA 1
ATOM 2603 C C . VAL B 1 136 ? -6.891 -23.797 -10.883 1 98.69 136 VAL B C 1
ATOM 2605 O O . VAL B 1 136 ? -7.496 -24.578 -11.617 1 98.69 136 VAL B O 1
ATOM 2608 N N . LEU B 1 137 ? -6.641 -24.047 -9.617 1 98.25 137 LEU B N 1
ATOM 2609 C CA . LEU B 1 137 ? -7.152 -25.25 -8.977 1 98.25 137 LEU B CA 1
ATOM 2610 C C . LEU B 1 137 ? -8.617 -25.078 -8.594 1 98.25 137 LEU B C 1
ATOM 2612 O O . LEU B 1 137 ? -8.953 -24.234 -7.762 1 98.25 137 LEU B O 1
ATOM 2616 N N . ASP B 1 138 ? -9.438 -25.891 -9.195 1 98.06 138 ASP B N 1
ATOM 2617 C CA . ASP B 1 138 ? -10.875 -25.797 -8.977 1 98.06 138 ASP B CA 1
ATOM 2618 C C . ASP B 1 138 ? -11.359 -26.875 -8.008 1 98.06 138 ASP B C 1
ATOM 2620 O O . ASP B 1 138 ? -11.25 -28.078 -8.297 1 98.06 138 ASP B O 1
ATOM 2624 N N . LEU B 1 139 ? -11.82 -26.469 -6.934 1 95.56 139 LEU B N 1
ATOM 2625 C CA . LEU B 1 139 ? -12.344 -27.312 -5.875 1 95.56 139 LEU B CA 1
ATOM 2626 C C . LEU B 1 139 ? -13.578 -26.672 -5.23 1 95.56 139 LEU B C 1
ATOM 2628 O O . LEU B 1 139 ? -13.633 -25.453 -5.047 1 95.56 139 LEU B O 1
ATOM 2632 N N . GLU B 1 140 ? -14.555 -27.562 -4.859 1 93.12 140 GLU B N 1
ATOM 2633 C CA . GLU B 1 140 ? -15.727 -27.047 -4.152 1 93.12 140 GLU B CA 1
ATOM 2634 C C . GLU B 1 140 ? -15.312 -26.297 -2.883 1 93.12 140 GLU B C 1
ATOM 2636 O O . GLU B 1 140 ? -14.523 -26.812 -2.088 1 93.12 140 GLU B O 1
ATOM 2641 N N . ALA B 1 141 ? -15.914 -25.125 -2.709 1 89.69 141 ALA B N 1
ATOM 2642 C CA . ALA B 1 141 ? -15.492 -24.25 -1.629 1 89.69 141 ALA B CA 1
ATOM 2643 C C . ALA B 1 141 ? -15.648 -24.922 -0.27 1 89.69 141 ALA B C 1
ATOM 2645 O O . ALA B 1 141 ? -14.789 -24.781 0.605 1 89.69 141 ALA B O 1
ATOM 2646 N N . GLY B 1 142 ? -16.719 -25.562 -0.088 1 86.75 142 GLY B N 1
ATOM 2647 C CA . GLY B 1 142 ? -16.953 -26.266 1.165 1 86.75 142 GLY B CA 1
ATOM 2648 C C . GLY B 1 142 ? -15.867 -27.281 1.489 1 86.75 142 GLY B C 1
ATOM 2649 O O . GLY B 1 142 ? -15.438 -27.391 2.641 1 86.75 142 GLY B O 1
ATOM 2650 N N . ILE B 1 143 ? -15.422 -27.969 0.49 1 84.56 143 ILE B N 1
ATOM 2651 C CA . ILE B 1 143 ? -14.367 -28.953 0.657 1 84.56 143 ILE B CA 1
ATOM 2652 C C . ILE B 1 143 ? -13.047 -28.266 0.994 1 84.56 143 ILE B C 1
ATOM 2654 O O . ILE B 1 143 ? -12.336 -28.672 1.911 1 84.56 143 ILE B O 1
ATOM 2658 N N . GLY B 1 144 ? -12.727 -27.25 0.305 1 84.56 144 GLY B N 1
ATOM 2659 C CA . GLY B 1 144 ? -11.516 -26.5 0.548 1 84.56 144 GLY B CA 1
ATOM 2660 C C . GLY B 1 144 ? -11.422 -25.953 1.963 1 84.56 144 GLY B C 1
ATOM 2661 O O . GLY B 1 144 ? -10.367 -26.047 2.598 1 84.56 144 GLY B O 1
ATOM 2662 N N . LEU B 1 145 ? -12.477 -25.422 2.354 1 81.62 145 LEU B N 1
ATOM 2663 C CA . LEU B 1 145 ? -12.539 -24.844 3.695 1 81.62 145 LEU B CA 1
ATOM 2664 C C . LEU B 1 145 ? -12.32 -25.938 4.75 1 81.62 145 LEU B C 1
ATOM 2666 O O . LEU B 1 145 ? -11.609 -25.719 5.73 1 81.62 145 LEU B O 1
ATOM 2670 N N . ALA B 1 146 ? -12.938 -27.031 4.527 1 81.06 146 ALA B N 1
ATOM 2671 C CA . ALA B 1 146 ? -12.797 -28.156 5.461 1 81.06 146 ALA B CA 1
ATOM 2672 C C . ALA B 1 146 ? -11.344 -28.625 5.543 1 81.06 146 ALA B C 1
ATOM 2674 O O . ALA B 1 146 ? -10.844 -28.906 6.633 1 81.06 146 ALA B O 1
ATOM 2675 N N . ARG B 1 147 ? -10.719 -28.641 4.535 1 80.25 147 ARG B N 1
ATOM 2676 C CA . ARG B 1 147 ? -9.32 -29.062 4.465 1 80.25 147 ARG B CA 1
ATOM 2677 C C . ARG B 1 147 ? -8.406 -28.031 5.141 1 80.25 147 ARG B C 1
ATOM 2679 O O . ARG B 1 147 ? -7.457 -28.406 5.832 1 80.25 147 ARG B O 1
ATOM 2686 N N . SER B 1 148 ? -8.672 -26.766 4.895 1 75.88 148 SER B N 1
ATOM 2687 C CA . SER B 1 148 ? -7.871 -25.688 5.445 1 75.88 148 SER B CA 1
ATOM 2688 C C . SER B 1 148 ? -7.98 -25.641 6.965 1 75.88 148 SER B C 1
ATOM 2690 O O . SER B 1 148 ? -6.984 -25.406 7.66 1 75.88 148 SER B O 1
ATOM 2692 N N . ARG B 1 149 ? -9.141 -25.797 7.492 1 69.88 149 ARG B N 1
ATOM 2693 C CA . ARG B 1 149 ? -9.375 -25.781 8.93 1 69.88 149 ARG B CA 1
ATOM 2694 C C . ARG B 1 149 ? -8.656 -26.938 9.617 1 69.88 149 ARG B C 1
ATOM 2696 O O . ARG B 1 149 ? -8.18 -26.797 10.75 1 69.88 149 ARG B O 1
ATOM 2703 N N . ARG B 1 150 ? -8.578 -28.047 8.961 1 64.88 150 ARG B N 1
ATOM 2704 C CA . ARG B 1 150 ? -7.883 -29.203 9.508 1 64.88 150 ARG B CA 1
ATOM 2705 C C . ARG B 1 150 ? -6.383 -28.953 9.594 1 64.88 150 ARG B C 1
ATOM 2707 O O . ARG B 1 150 ? -5.715 -29.453 10.508 1 64.88 150 ARG B O 1
ATOM 2714 N N . ARG B 1 151 ? -5.969 -28.297 8.688 1 59.66 151 ARG B N 1
ATOM 2715 C CA . ARG B 1 151 ? -4.551 -27.953 8.688 1 59.66 151 ARG B CA 1
ATOM 2716 C C . ARG B 1 151 ? -4.227 -26.984 9.82 1 59.66 151 ARG B C 1
ATOM 2718 O O . ARG B 1 151 ? -3.127 -27.016 10.375 1 59.66 151 ARG B O 1
ATOM 2725 N N . LEU B 1 152 ? -5.09 -25.906 10 1 53 152 LEU B N 1
ATOM 2726 C CA . LEU B 1 152 ? -4.883 -24.922 11.055 1 53 152 LEU B CA 1
ATOM 2727 C C . LEU B 1 152 ? -4.844 -25.594 12.422 1 53 152 LEU B C 1
ATOM 2729 O O . LEU B 1 152 ? -4.16 -25.125 13.336 1 53 152 LEU B O 1
ATOM 2733 N N . THR B 1 153 ? -5.852 -26.547 12.656 1 45.81 153 THR B N 1
ATOM 2734 C CA . THR B 1 153 ? -5.777 -27.25 13.938 1 45.81 153 THR B CA 1
ATOM 2735 C C . THR B 1 153 ? -4.41 -27.906 14.117 1 45.81 153 THR B C 1
ATOM 2737 O O . THR B 1 153 ? -4.035 -28.281 15.234 1 45.81 153 THR B O 1
ATOM 2740 N N . GLY B 1 154 ? -3.746 -28.078 12.984 1 37.84 154 GLY B N 1
ATOM 2741 C CA . GLY B 1 154 ? -2.352 -28.453 13.125 1 37.84 154 GLY B CA 1
ATOM 2742 C C . GLY B 1 154 ? -1.405 -27.281 13.164 1 37.84 154 GLY B C 1
ATOM 2743 O O . GLY B 1 154 ? -1.817 -26.156 13.453 1 37.84 154 GLY B O 1
ATOM 2744 N N . GLU B 1 155 ? -0.214 -27.328 12.477 1 38.88 155 GLU B N 1
ATOM 2745 C CA . GLU B 1 155 ? 0.957 -26.484 12.641 1 38.88 155 GLU B CA 1
ATOM 2746 C C . GLU B 1 155 ? 0.677 -25.062 12.156 1 38.88 155 GLU B C 1
ATOM 2748 O O . GLU B 1 155 ? 1.346 -24.109 12.578 1 38.88 155 GLU B O 1
ATOM 2753 N N . THR B 1 156 ? 0.365 -24.828 10.82 1 40.38 156 THR B N 1
ATOM 2754 C CA . THR B 1 156 ? 0.63 -23.516 10.242 1 40.38 156 THR B CA 1
ATOM 2755 C C . THR B 1 156 ? -0.565 -22.594 10.438 1 40.38 156 THR B C 1
ATOM 2757 O O . THR B 1 156 ? -1.628 -22.812 9.852 1 40.38 156 THR B O 1
ATOM 2760 N N . LEU B 1 157 ? -0.783 -21.875 11.492 1 42.5 157 LEU B N 1
ATOM 2761 C CA . LEU B 1 157 ? -1.697 -20.828 11.945 1 42.5 157 LEU B CA 1
ATOM 2762 C C . LEU B 1 157 ? -1.861 -19.766 10.875 1 42.5 157 LEU B C 1
ATOM 2764 O O . LEU B 1 157 ? -2.502 -18.734 11.117 1 42.5 157 LEU B O 1
ATOM 2768 N N . ASP B 1 158 ? -1.254 -19.797 9.766 1 45.44 158 ASP B N 1
ATOM 2769 C CA . ASP B 1 158 ? -0.812 -18.531 9.172 1 45.44 158 ASP B CA 1
ATOM 2770 C C . ASP B 1 158 ? -1.918 -17.906 8.328 1 45.44 158 ASP B C 1
ATOM 2772 O O . ASP B 1 158 ? -1.773 -16.781 7.848 1 45.44 158 ASP B O 1
ATOM 2776 N N . GLU B 1 159 ? -2.967 -18.734 7.832 1 55.56 159 GLU B N 1
ATOM 2777 C CA . GLU B 1 159 ? -3.826 -18 6.898 1 55.56 159 GLU B CA 1
ATOM 2778 C C . GLU B 1 159 ? -5.148 -17.625 7.555 1 55.56 159 GLU B C 1
ATOM 2780 O O . GLU B 1 159 ? -6.223 -17.953 7.039 1 55.56 159 GLU B O 1
ATOM 2785 N N . GLY B 1 160 ? -5.07 -17.031 8.789 1 62.25 160 GLY B N 1
ATOM 2786 C CA . GLY B 1 160 ? -6.207 -16.969 9.695 1 62.25 160 GLY B CA 1
ATOM 2787 C C . GLY B 1 160 ? -7.285 -16 9.227 1 62.25 160 GLY B C 1
ATOM 2788 O O . GLY B 1 160 ? -8.445 -16.391 9.086 1 62.25 160 GLY B O 1
ATOM 2789 N N . ARG B 1 161 ? -6.945 -14.867 8.766 1 71.12 161 ARG B N 1
ATOM 2790 C CA . ARG B 1 161 ? -7.984 -13.859 8.555 1 71.12 161 ARG B CA 1
ATOM 2791 C C . ARG B 1 161 ? -8.875 -14.227 7.371 1 71.12 161 ARG B C 1
ATOM 2793 O O . ARG B 1 161 ? -10.102 -14.156 7.465 1 71.12 161 ARG B O 1
ATOM 2800 N N . PHE B 1 162 ? -8.375 -14.688 6.289 1 71.88 162 PHE B N 1
ATOM 2801 C CA . PHE B 1 162 ? -9.141 -14.969 5.078 1 71.88 162 PHE B CA 1
ATOM 2802 C C . PHE B 1 162 ? -9.875 -16.297 5.195 1 71.88 162 PHE B C 1
ATOM 2804 O O . PHE B 1 162 ? -10.938 -16.469 4.598 1 71.88 162 PHE B O 1
ATOM 2811 N N . GLU B 1 163 ? -9.242 -17.156 5.879 1 65.69 163 GLU B N 1
ATOM 2812 C CA . GLU B 1 163 ? -9.867 -18.453 6.066 1 65.69 163 GLU B CA 1
ATOM 2813 C C . GLU B 1 163 ? -11.125 -18.344 6.922 1 65.69 163 GLU B C 1
ATOM 2815 O O . GLU B 1 163 ? -12.016 -19.188 6.852 1 65.69 163 GLU B O 1
ATOM 2820 N N . SER B 1 164 ? -11.195 -17.25 7.707 1 67.38 164 SER B N 1
ATOM 2821 C CA . SER B 1 164 ? -12.312 -17.062 8.625 1 67.38 164 SER B CA 1
ATOM 2822 C C . SER B 1 164 ? -13.531 -16.5 7.906 1 67.38 164 SER B C 1
ATOM 2824 O O . SER B 1 164 ? -14.617 -16.406 8.484 1 67.38 164 SER B O 1
ATOM 2826 N N . LEU B 1 165 ? -13.336 -16.281 6.578 1 72.19 165 LEU B N 1
ATOM 2827 C CA . LEU B 1 165 ? -14.445 -15.75 5.801 1 72.19 165 LEU B CA 1
ATOM 2828 C C . LEU B 1 165 ? -15.508 -16.828 5.559 1 72.19 165 LEU B C 1
ATOM 2830 O O . LEU B 1 165 ? -15.203 -18.016 5.574 1 72.19 165 LEU B O 1
ATOM 2834 N N . ASP B 1 166 ? -16.719 -16.469 5.281 1 79.62 166 ASP B N 1
ATOM 2835 C CA . ASP B 1 166 ? -17.812 -17.422 5.207 1 79.62 166 ASP B CA 1
ATOM 2836 C C . ASP B 1 166 ? -17.812 -18.172 3.873 1 79.62 166 ASP B C 1
ATOM 2838 O O . ASP B 1 166 ? -17.031 -17.844 2.977 1 79.62 166 ASP B O 1
ATOM 2842 N N . LEU B 1 167 ? -18.547 -19.234 3.801 1 87.62 167 LEU B N 1
ATOM 2843 C CA . LEU B 1 167 ? -18.609 -20.109 2.637 1 87.62 167 LEU B CA 1
ATOM 2844 C C . LEU B 1 167 ? -19 -19.344 1.388 1 87.62 167 LEU B C 1
ATOM 2846 O O . LEU B 1 167 ? -18.469 -19.578 0.303 1 87.62 167 LEU B O 1
ATOM 2850 N N . ALA B 1 168 ? -19.938 -18.438 1.524 1 89.19 168 ALA B N 1
ATOM 2851 C CA . ALA B 1 168 ? -20.391 -17.625 0.393 1 89.19 168 ALA B CA 1
ATOM 2852 C C . ALA B 1 168 ? -19.234 -16.812 -0.186 1 89.19 168 ALA B C 1
ATOM 2854 O O . ALA B 1 168 ? -19.141 -16.656 -1.404 1 89.19 168 ALA B O 1
ATOM 2855 N N . PHE B 1 169 ? -18.469 -16.359 0.648 1 89.06 169 PHE B N 1
ATOM 2856 C CA . PHE B 1 169 ? -17.297 -15.617 0.211 1 89.06 169 PHE B CA 1
ATOM 2857 C C . PHE B 1 169 ? -16.359 -16.516 -0.594 1 89.06 169 PHE B C 1
ATOM 2859 O O . PHE B 1 169 ? -15.906 -16.125 -1.677 1 89.06 169 PHE B O 1
ATOM 2866 N N . HIS B 1 170 ? -16.109 -17.672 -0.126 1 90.56 170 HIS B N 1
ATOM 2867 C CA . HIS B 1 170 ? -15.195 -18.594 -0.805 1 90.56 170 HIS B CA 1
ATOM 2868 C C . HIS B 1 170 ? -15.758 -19.047 -2.146 1 90.56 170 HIS B C 1
ATOM 2870 O O . HIS B 1 170 ? -15.016 -19.266 -3.1 1 90.56 170 HIS B O 1
ATOM 2876 N N . GLU B 1 171 ? -17.031 -19.141 -2.213 1 94 171 GLU B N 1
ATOM 2877 C CA . GLU B 1 171 ? -17.672 -19.469 -3.479 1 94 171 GLU B CA 1
ATOM 2878 C C . GLU B 1 171 ? -17.484 -18.359 -4.5 1 94 171 GLU B C 1
ATOM 2880 O O . GLU B 1 171 ? -17.25 -18.625 -5.68 1 94 171 GLU B O 1
ATOM 2885 N N . ARG B 1 172 ? -17.594 -17.125 -4.043 1 94.56 172 ARG B N 1
ATOM 2886 C CA . ARG B 1 172 ? -17.359 -15.984 -4.914 1 94.56 172 ARG B CA 1
ATOM 2887 C C . ARG B 1 172 ? -15.914 -15.961 -5.418 1 94.56 172 ARG B C 1
ATOM 2889 O O . ARG B 1 172 ? -15.664 -15.641 -6.578 1 94.56 172 ARG B O 1
ATOM 2896 N N . ILE B 1 173 ? -15.062 -16.297 -4.52 1 95.69 173 ILE B N 1
ATOM 2897 C CA . ILE B 1 173 ? -13.648 -16.312 -4.883 1 95.69 173 ILE B CA 1
ATOM 2898 C C . ILE B 1 173 ? -13.391 -17.406 -5.918 1 95.69 173 ILE B C 1
ATOM 2900 O O . ILE B 1 173 ? -12.695 -17.172 -6.914 1 95.69 173 ILE B O 1
ATOM 2904 N N . ARG B 1 174 ? -13.93 -18.594 -5.66 1 96.75 174 ARG B N 1
ATOM 2905 C CA . ARG B 1 174 ? -13.812 -19.672 -6.641 1 96.75 174 ARG B CA 1
ATOM 2906 C C . ARG B 1 174 ? -14.336 -19.234 -8 1 96.75 174 ARG B C 1
ATOM 2908 O O . ARG B 1 174 ? -13.672 -19.422 -9.023 1 96.75 174 ARG B O 1
ATOM 2915 N N . ALA B 1 175 ? -15.484 -18.609 -8.008 1 97.5 175 ALA B N 1
ATOM 2916 C CA . ALA B 1 175 ? -16.094 -18.141 -9.25 1 97.5 175 ALA B CA 1
ATOM 2917 C C . ALA B 1 175 ? -15.234 -17.094 -9.93 1 97.5 175 ALA B C 1
ATOM 2919 O O . ALA B 1 175 ? -15.156 -17.047 -11.164 1 97.5 175 ALA B O 1
ATOM 2920 N N . ALA B 1 176 ? -14.625 -16.266 -9.164 1 97.81 176 ALA B N 1
ATOM 2921 C CA . ALA B 1 176 ? -13.75 -15.219 -9.703 1 97.81 176 ALA B CA 1
ATOM 2922 C C . ALA B 1 176 ? -12.547 -15.82 -10.422 1 97.81 176 ALA B C 1
ATOM 2924 O O . ALA B 1 176 ? -12.172 -15.359 -11.5 1 97.81 176 ALA B O 1
ATOM 2925 N N . PHE B 1 177 ? -11.984 -16.828 -9.805 1 98.38 177 PHE B N 1
ATOM 2926 C CA . PHE B 1 177 ? -10.852 -17.5 -10.445 1 98.38 177 PHE B CA 1
ATOM 2927 C C . PHE B 1 177 ? -11.281 -18.141 -11.758 1 98.38 177 PHE B C 1
ATOM 2929 O O . PHE B 1 177 ? -10.57 -18.047 -12.758 1 98.38 177 PHE B O 1
ATOM 2936 N N . LEU B 1 178 ? -12.375 -18.781 -11.75 1 98.56 178 LEU B N 1
ATOM 2937 C CA . LEU B 1 178 ? -12.875 -19.438 -12.953 1 98.56 178 LEU B CA 1
ATOM 2938 C C . LEU B 1 178 ? -13.203 -18.406 -14.031 1 98.56 178 LEU B C 1
ATOM 2940 O O . LEU B 1 178 ? -12.969 -18.656 -15.219 1 98.56 178 LEU B O 1
ATOM 2944 N N . ALA B 1 179 ? -13.742 -17.297 -13.656 1 98.44 179 ALA B N 1
ATOM 2945 C CA . ALA B 1 179 ? -14.031 -16.219 -14.602 1 98.44 179 ALA B CA 1
ATOM 2946 C C . ALA B 1 179 ? -12.758 -15.688 -15.227 1 98.44 179 ALA B C 1
ATOM 2948 O O . ALA B 1 179 ? -12.727 -15.367 -16.422 1 98.44 179 ALA B O 1
ATOM 2949 N N . GLN B 1 180 ? -11.703 -15.547 -14.406 1 98.31 180 GLN B N 1
ATOM 2950 C CA . GLN B 1 180 ? -10.406 -15.117 -14.93 1 98.31 180 GLN B CA 1
ATOM 2951 C C . GLN B 1 180 ? -9.898 -16.094 -15.992 1 98.31 180 GLN B C 1
ATOM 2953 O O . GLN B 1 180 ? -9.43 -15.664 -17.047 1 98.31 180 GLN B O 1
ATOM 2958 N N . ALA B 1 181 ? -10.016 -17.328 -15.742 1 98.31 181 ALA B N 1
ATOM 2959 C CA . ALA B 1 181 ? -9.57 -18.359 -16.672 1 98.31 181 ALA B CA 1
ATOM 2960 C C . ALA B 1 181 ? -10.383 -18.312 -17.969 1 98.31 181 ALA B C 1
ATOM 2962 O O . ALA B 1 181 ? -9.836 -18.453 -19.062 1 98.31 181 ALA B O 1
ATOM 2963 N N . ALA B 1 182 ? -11.672 -18.109 -17.812 1 98.25 182 ALA B N 1
ATOM 2964 C CA . ALA B 1 182 ? -12.562 -18.078 -18.969 1 98.25 182 ALA B CA 1
ATOM 2965 C C . ALA B 1 182 ? -12.258 -16.875 -19.859 1 98.25 182 ALA B C 1
ATOM 2967 O O . ALA B 1 182 ? -12.383 -16.938 -21.078 1 98.25 182 ALA B O 1
ATOM 2968 N N . ARG B 1 183 ? -11.844 -15.789 -19.281 1 97.56 183 ARG B N 1
ATOM 2969 C CA . ARG B 1 183 ? -11.578 -14.547 -20.016 1 97.56 183 ARG B CA 1
ATOM 2970 C C . ARG B 1 183 ? -10.281 -14.648 -20.797 1 97.56 183 ARG B C 1
ATOM 2972 O O . ARG B 1 183 ? -10.109 -13.969 -21.812 1 97.56 183 ARG B O 1
ATOM 2979 N N . ASP B 1 184 ? -9.406 -15.453 -20.328 1 96.94 184 ASP B N 1
ATOM 2980 C CA . ASP B 1 184 ? -8.117 -15.57 -21 1 96.94 184 ASP B CA 1
ATOM 2981 C C . ASP B 1 184 ? -7.621 -17.016 -20.984 1 96.94 184 ASP B C 1
ATOM 2983 O O . ASP B 1 184 ? -6.598 -17.328 -20.375 1 96.94 184 ASP B O 1
ATOM 2987 N N . PRO B 1 185 ? -8.219 -17.891 -21.734 1 94.88 185 PRO B N 1
ATOM 2988 C CA . PRO B 1 185 ? -7.879 -19.312 -21.734 1 94.88 185 PRO B CA 1
ATOM 2989 C C . PRO B 1 185 ? -6.488 -19.594 -22.312 1 94.88 185 PRO B C 1
ATOM 2991 O O . PRO B 1 185 ? -5.945 -20.672 -22.109 1 94.88 185 PRO B O 1
ATOM 2994 N N . GLY B 1 186 ? -5.902 -18.625 -23 1 93.12 186 GLY B N 1
ATOM 2995 C CA . GLY B 1 186 ? -4.562 -18.797 -23.547 1 93.12 186 GLY B CA 1
ATOM 2996 C C . GLY B 1 186 ? -3.479 -18.719 -22.484 1 93.12 186 GLY B C 1
ATOM 2997 O O . GLY B 1 186 ? -2.371 -19.219 -22.688 1 93.12 186 GLY B O 1
ATOM 2998 N N . ARG B 1 187 ? -3.838 -18.109 -21.297 1 94.94 187 ARG B N 1
ATOM 2999 C CA . ARG B 1 187 ? -2.846 -17.953 -20.25 1 94.94 187 ARG B CA 1
ATOM 3000 C C . ARG B 1 187 ? -3.342 -18.547 -18.938 1 94.94 187 ARG B C 1
ATOM 3002 O O . ARG B 1 187 ? -2.785 -18.266 -17.875 1 94.94 187 ARG B O 1
ATOM 3009 N N . HIS B 1 188 ? -4.426 -19.328 -19.047 1 97.31 188 HIS B N 1
ATOM 3010 C CA . HIS B 1 188 ? -4.957 -20 -17.875 1 97.31 188 HIS B CA 1
ATOM 3011 C C . HIS B 1 188 ? -5.301 -21.453 -18.188 1 97.31 188 HIS B C 1
ATOM 3013 O O . HIS B 1 188 ? -5.695 -21.781 -19.312 1 97.31 188 HIS B O 1
ATOM 3019 N N . ALA B 1 189 ? -5.094 -22.281 -17.234 1 97.25 189 ALA B N 1
ATOM 3020 C CA . ALA B 1 189 ? -5.574 -23.656 -17.266 1 97.25 189 ALA B CA 1
ATOM 3021 C C . ALA B 1 189 ? -6.293 -24.031 -15.969 1 97.25 189 ALA B C 1
ATOM 3023 O O . ALA B 1 189 ? -5.75 -23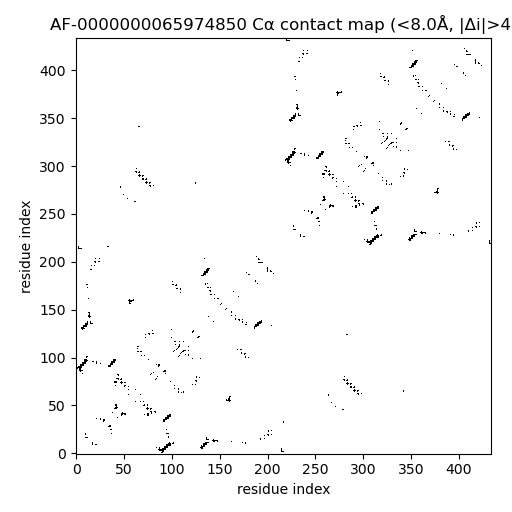.844 -14.883 1 97.25 189 ALA B O 1
ATOM 3024 N N . VAL B 1 190 ? -7.52 -24.516 -16.078 1 98.25 190 VAL B N 1
ATOM 3025 C CA . VAL B 1 190 ? -8.281 -24.938 -14.898 1 98.25 190 VAL B CA 1
ATOM 3026 C C . VAL B 1 190 ? -7.984 -26.406 -14.602 1 98.25 190 VAL B C 1
ATOM 3028 O O . VAL B 1 190 ? -8.086 -27.266 -15.484 1 98.25 190 VAL B O 1
ATOM 3031 N N . ILE B 1 191 ? -7.617 -26.688 -13.375 1 98.31 191 ILE B N 1
ATOM 3032 C CA . ILE B 1 191 ? -7.293 -28.031 -12.93 1 98.31 191 ILE B CA 1
ATOM 3033 C C . ILE B 1 191 ? -8.352 -28.531 -11.945 1 98.31 191 ILE B C 1
ATOM 3035 O O . ILE B 1 191 ? -8.57 -27.906 -10.898 1 98.31 191 ILE B O 1
ATOM 3039 N N . ASP B 1 192 ? -9.039 -29.594 -12.266 1 97.94 192 ASP B N 1
ATOM 3040 C CA . ASP B 1 192 ? -9.945 -30.234 -11.312 1 97.94 192 ASP B CA 1
ATOM 3041 C C . ASP B 1 192 ? -9.188 -30.75 -10.094 1 97.94 192 ASP B C 1
ATOM 3043 O O . ASP B 1 192 ? -8.422 -31.719 -10.203 1 97.94 192 ASP B O 1
ATOM 3047 N N . ALA B 1 193 ? -9.445 -30.172 -8.93 1 96.81 193 ALA B N 1
ATOM 3048 C CA . ALA B 1 193 ? -8.68 -30.469 -7.727 1 96.81 193 ALA B CA 1
ATOM 3049 C C . ALA B 1 193 ? -9.445 -31.422 -6.816 1 96.81 193 ALA B C 1
ATOM 3051 O O . ALA B 1 193 ? -9.125 -31.547 -5.629 1 96.81 193 ALA B O 1
ATOM 3052 N N . SER B 1 194 ? -10.453 -32.062 -7.242 1 94 194 SER B N 1
ATOM 3053 C CA . SER B 1 194 ? -11.273 -32.969 -6.418 1 94 194 SER B CA 1
ATOM 3054 C C . SER B 1 194 ? -10.68 -34.344 -6.355 1 94 194 SER B C 1
ATOM 3056 O O . SER B 1 194 ? -11.039 -35.156 -5.488 1 94 194 SER B O 1
ATOM 3058 N N . GLY B 1 195 ? -9.727 -34.781 -7.082 1 93.31 195 GLY B N 1
ATOM 3059 C CA . GLY B 1 195 ? -9.133 -36.125 -7.074 1 93.31 195 GLY B CA 1
ATOM 3060 C C . GLY B 1 195 ? -8.062 -36.281 -6.012 1 93.31 195 GLY B C 1
ATOM 3061 O O . GLY B 1 195 ? -7.918 -35.438 -5.129 1 93.31 195 GLY B O 1
ATOM 3062 N N . THR B 1 196 ? -7.367 -37.438 -5.945 1 94.75 196 THR B N 1
ATOM 3063 C CA . THR B 1 196 ? -6.234 -37.656 -5.051 1 94.75 196 THR B CA 1
ATOM 3064 C C . THR B 1 196 ? -5.102 -36.688 -5.383 1 94.75 196 THR B C 1
ATOM 3066 O O . THR B 1 196 ? -5.047 -36.156 -6.484 1 94.75 196 THR B O 1
ATOM 3069 N N . PRO B 1 197 ? -4.262 -36.406 -4.383 1 94.06 197 PRO B N 1
ATOM 3070 C CA . PRO B 1 197 ? -3.123 -35.531 -4.664 1 94.06 197 PRO B CA 1
ATOM 3071 C C . PRO B 1 197 ? -2.34 -35.969 -5.902 1 94.06 197 PRO B C 1
ATOM 3073 O O . PRO B 1 197 ? -1.953 -35.125 -6.715 1 94.06 197 PRO B O 1
ATOM 3076 N N . GLU B 1 198 ? -2.129 -37.25 -6.066 1 95.56 198 GLU B N 1
ATOM 3077 C CA . GLU B 1 198 ? -1.376 -37.781 -7.203 1 95.56 198 GLU B CA 1
ATOM 3078 C C . GLU B 1 198 ? -2.086 -37.469 -8.516 1 95.56 198 GLU B C 1
ATOM 3080 O O . GLU B 1 198 ? -1.447 -37.094 -9.5 1 95.56 198 GLU B O 1
ATOM 3085 N N . GLU B 1 199 ? -3.385 -37.656 -8.531 1 97.12 199 GLU B N 1
ATOM 3086 C CA . GLU B 1 199 ? -4.18 -37.375 -9.727 1 97.12 199 GLU B CA 1
ATOM 3087 C C . GLU B 1 199 ? -4.145 -35.906 -10.086 1 97.12 199 GLU B C 1
ATOM 3089 O O . GLU B 1 199 ? -3.986 -35.531 -11.258 1 97.12 199 GLU B O 1
ATOM 3094 N N . VAL B 1 200 ? -4.316 -35.062 -9.117 1 97 200 VAL B N 1
ATOM 3095 C CA . VAL B 1 200 ? -4.352 -33.625 -9.336 1 97 200 VAL B CA 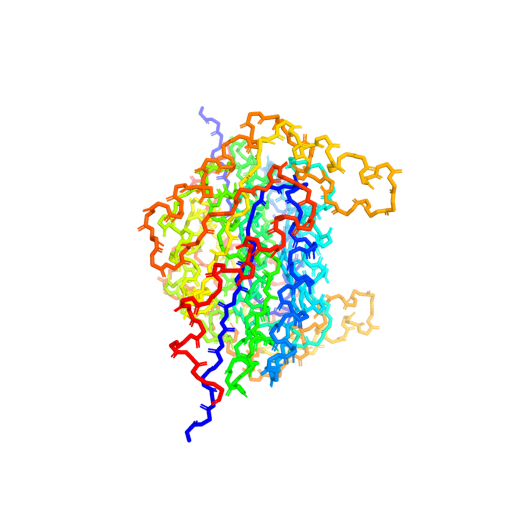1
ATOM 3096 C C . VAL B 1 200 ? -2.988 -33.125 -9.82 1 97 200 VAL B C 1
ATOM 3098 O O . VAL B 1 200 ? -2.902 -32.312 -10.734 1 97 200 VAL B O 1
ATOM 3101 N N . GLN B 1 201 ? -1.916 -33.625 -9.227 1 96.44 201 GLN B N 1
ATOM 3102 C CA . GLN B 1 201 ? -0.559 -33.281 -9.625 1 96.44 201 GLN B CA 1
ATOM 3103 C C . GLN B 1 201 ? -0.282 -33.688 -11.07 1 96.44 201 GLN B C 1
ATOM 3105 O O . GLN B 1 201 ? 0.33 -32.938 -11.828 1 96.44 201 GLN B O 1
ATOM 3110 N N . ALA B 1 202 ? -0.762 -34.875 -11.445 1 96.06 202 ALA B N 1
ATOM 3111 C CA . ALA B 1 202 ? -0.601 -35.344 -12.812 1 96.06 202 ALA B CA 1
ATOM 3112 C C . ALA B 1 202 ? -1.334 -34.438 -13.797 1 96.06 202 ALA B C 1
ATOM 3114 O O . ALA B 1 202 ? -0.817 -34.125 -14.875 1 96.06 202 ALA B O 1
ATOM 3115 N N . ARG B 1 203 ? -2.553 -34.031 -13.461 1 97 203 ARG B N 1
ATOM 3116 C CA . ARG B 1 203 ? -3.324 -33.125 -14.289 1 97 203 ARG B CA 1
ATOM 3117 C C . ARG B 1 203 ? -2.586 -31.797 -14.469 1 97 203 ARG B C 1
ATOM 3119 O O . ARG B 1 203 ? -2.545 -31.234 -15.57 1 97 203 ARG B O 1
ATOM 3126 N N . ALA B 1 204 ? -2.006 -31.281 -13.398 1 96.69 204 ALA B N 1
ATOM 3127 C CA . ALA B 1 204 ? -1.289 -30.016 -13.422 1 96.69 204 ALA B CA 1
ATOM 3128 C C . ALA B 1 204 ? -0.062 -30.094 -14.328 1 96.69 204 ALA B C 1
ATOM 3130 O O . ALA B 1 204 ? 0.174 -29.188 -15.141 1 96.69 204 ALA B O 1
ATOM 3131 N N . CYS B 1 205 ? 0.734 -31.141 -14.219 1 94.75 205 CYS B N 1
ATOM 3132 C CA . CYS B 1 205 ? 1.935 -31.312 -15.023 1 94.75 205 CYS B CA 1
ATOM 3133 C C . CYS B 1 205 ? 1.58 -31.453 -16.5 1 94.75 205 CYS B C 1
ATOM 3135 O O . CYS B 1 205 ? 2.27 -30.922 -17.375 1 94.75 205 CYS B O 1
ATOM 3137 N N . ALA B 1 206 ? 0.495 -32.156 -16.75 1 93.38 206 ALA B N 1
ATOM 3138 C CA . ALA B 1 206 ? 0.046 -32.344 -18.125 1 93.38 206 ALA B CA 1
ATOM 3139 C C . ALA B 1 206 ? -0.374 -31.031 -18.75 1 93.38 206 ALA B C 1
ATOM 3141 O O . ALA B 1 206 ? -0.192 -30.812 -19.953 1 93.38 206 ALA B O 1
ATOM 3142 N N . ALA B 1 207 ? -0.908 -30.156 -17.953 1 92.56 207 ALA B N 1
ATOM 3143 C CA . ALA B 1 207 ? -1.396 -28.859 -18.438 1 92.56 207 ALA B CA 1
ATOM 3144 C C . ALA B 1 207 ? -0.238 -27.953 -18.859 1 92.56 207 ALA B C 1
ATOM 3146 O O . ALA B 1 207 ? -0.43 -27 -19.609 1 92.56 207 ALA B O 1
ATOM 3147 N N . LEU B 1 208 ? 0.965 -28.234 -18.406 1 89.75 208 LEU B N 1
ATOM 3148 C CA . LEU B 1 208 ? 2.139 -27.406 -18.703 1 89.75 208 LEU B CA 1
ATOM 3149 C C . LEU B 1 208 ? 2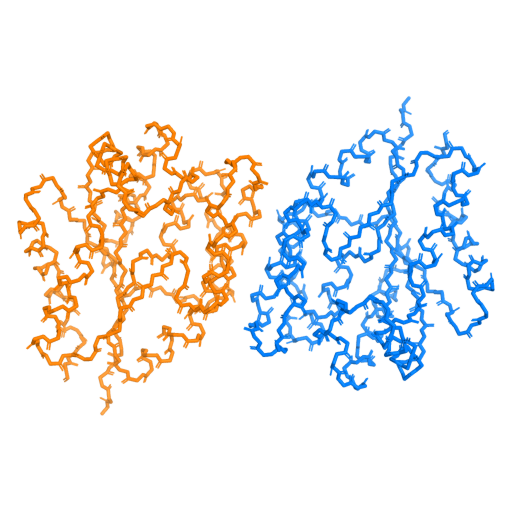.658 -27.688 -20.109 1 89.75 208 LEU B C 1
ATOM 3151 O O . LEU B 1 208 ? 3.314 -26.828 -20.703 1 89.75 208 LEU B O 1
ATOM 3155 N N . ALA B 1 209 ? 2.457 -28.812 -20.578 1 81.88 209 ALA B N 1
ATOM 3156 C CA . ALA B 1 209 ? 3.102 -29.344 -21.781 1 81.88 209 ALA B CA 1
ATOM 3157 C C . ALA B 1 209 ? 2.93 -28.391 -22.953 1 81.88 209 ALA B C 1
ATOM 3159 O O . ALA B 1 209 ? 3.9 -28.047 -23.641 1 81.88 209 ALA B O 1
ATOM 3160 N N . PRO B 1 210 ? 1.734 -27.891 -23.156 1 80.12 210 PRO B N 1
ATOM 3161 C CA . PRO B 1 210 ? 1.557 -27 -24.312 1 80.12 210 PRO B CA 1
ATOM 3162 C C . PRO B 1 210 ? 2.314 -25.688 -24.156 1 80.12 210 PRO B C 1
ATOM 3164 O O . PRO B 1 210 ? 2.588 -25 -25.156 1 80.12 210 PRO B O 1
ATOM 3167 N N . PHE B 1 211 ? 2.67 -25.297 -23.047 1 76.38 211 PHE B N 1
ATOM 3168 C CA . PHE B 1 211 ? 3.252 -23.969 -22.797 1 76.38 211 PHE B CA 1
ATOM 3169 C C . PHE B 1 211 ? 4.773 -24.062 -22.766 1 76.38 211 PHE B C 1
ATOM 3171 O O . PHE B 1 211 ? 5.461 -23.062 -23.031 1 76.38 211 PHE B O 1
ATOM 3178 N N . LEU B 1 212 ? 5.367 -25.125 -22.406 1 70.75 212 LEU B N 1
ATOM 3179 C CA . LEU B 1 212 ? 6.812 -25.312 -22.375 1 70.75 212 LEU B CA 1
ATOM 3180 C C . LEU B 1 212 ? 7.375 -25.469 -23.781 1 70.75 212 LEU B C 1
ATOM 3182 O O . LEU B 1 212 ? 8.555 -25.188 -24.016 1 70.75 212 LEU B O 1
ATOM 3186 N N . ALA B 1 213 ? 6.59 -25.891 -24.625 1 62.34 213 ALA B N 1
ATOM 3187 C CA . ALA B 1 213 ? 7.066 -26.016 -26 1 62.34 213 ALA B CA 1
ATOM 3188 C C . ALA B 1 213 ? 7.41 -24.656 -26.594 1 62.34 213 ALA B C 1
ATOM 3190 O O . ALA B 1 213 ? 8.242 -24.562 -27.5 1 62.34 213 ALA B O 1
ATOM 3191 N N . GLN B 1 214 ? 6.816 -23.641 -26.156 1 55.75 214 GLN B N 1
ATOM 3192 C CA . GLN B 1 214 ? 7.051 -22.297 -26.656 1 55.75 214 GLN B CA 1
ATOM 3193 C C . GLN B 1 214 ? 8.273 -21.672 -26 1 55.75 214 GLN B C 1
ATOM 3195 O O . GLN B 1 214 ? 8.773 -20.641 -26.469 1 55.75 214 GLN B O 1
ATOM 3200 N N . ALA B 1 215 ? 8.781 -22.156 -24.859 1 55.34 215 ALA B N 1
ATOM 3201 C CA . ALA B 1 215 ? 9.984 -21.672 -24.188 1 55.34 215 ALA B CA 1
ATOM 3202 C C . ALA B 1 215 ? 11.047 -22.766 -24.125 1 55.34 215 ALA B C 1
ATOM 3204 O O . ALA B 1 215 ? 11.25 -23.375 -23.078 1 55.34 215 ALA B O 1
ATOM 3205 N N . PRO B 1 216 ? 11.641 -23.062 -25.328 1 51.41 216 PRO B N 1
ATOM 3206 C CA . PRO B 1 216 ? 12.555 -24.219 -25.359 1 51.41 216 PRO B CA 1
ATOM 3207 C C . PRO B 1 216 ? 13.742 -24.047 -24.406 1 51.41 216 PRO B C 1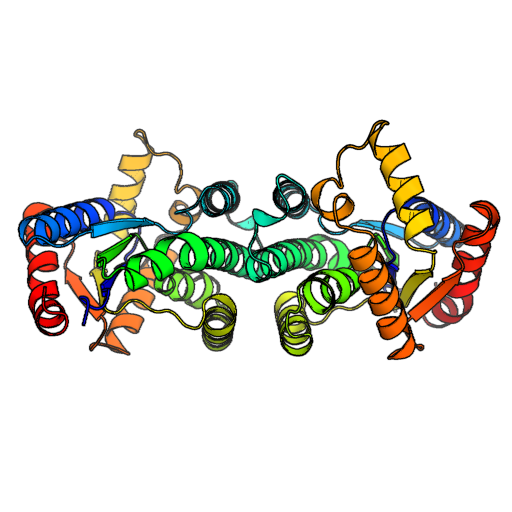
ATOM 3209 O O . PRO B 1 216 ? 14.102 -22.922 -24.062 1 51.41 216 PRO B O 1
ATOM 3212 N N . VAL B 1 217 ? 14.234 -25.172 -23.812 1 53.62 217 VAL B N 1
ATOM 3213 C CA . VAL B 1 217 ? 15.445 -25.219 -22.984 1 53.62 217 VAL B CA 1
ATOM 3214 C C . VAL B 1 217 ? 16.625 -24.656 -23.781 1 53.62 217 VAL B C 1
ATOM 3216 O O . VAL B 1 217 ? 16.719 -24.875 -25 1 53.62 217 VAL B O 1
#

Nearest PDB structures (foldseek):
  4edh-assembly1_B  TM=9.421E-01  e=3.425E-19  Pseudomonas aeruginosa PAO1
  3uxm-assembly6_D  TM=9.457E-01  e=2.607E-19  Pseudomonas aeruginosa PAO1
  3uxm-assembly5_B-2  TM=9.511E-01  e=5.299E-19  Pseudomonas aeruginosa PAO1
  3uwk-assembly3_A  TM=9.570E-01  e=9.657E-19  Pseudomonas aeruginosa PAO1
  4gmd-assembly2_B  TM=9.492E-01  e=5.534E-18  Pseudomonas aeruginosa PAO1

pLDDT: mean 90.13, std 14.01, range [37.66, 98.88]

Organism: Cereibacter sphaeroides (strain ATCC 17029 / ATH 2.4.9) (NCBI:txid349101)

Radius of gyration: 24.77 Å; Cα contacts (8 Å, |Δi|>4): 773; chains: 2; bounding box: 48×72×51 Å

InterPro domains:
  IPR018094 Thymidylate kinase [MF_00165] (6-212)
  IPR018094 Thymidylate kinase [TIGR00041] (4-202)
  IPR018095 Thymidylate kinase, conserved site [PS01331] (95-107)
  IPR027417 P-loop containing nucleoside triphosphate hydrolase [G3DSA:3.40.50.300] (3-215)
  IPR027417 P-loop containing nucleoside triphosphate hydrolase [SSF52540] (3-204)
  IPR039430 Thymidylate kinase-like domain [PF02223] (10-202)

Solvent-accessible surface area (backbone atoms only — not comparable to full-atom values): 22662 Å² total; per-residue (Å²): 131,76,41,65,36,44,38,36,27,38,40,62,53,67,50,39,49,59,71,60,41,54,52,47,47,46,52,54,42,39,72,71,70,47,57,68,45,79,47,38,49,71,12,70,37,76,67,9,40,52,48,35,55,56,71,32,45,66,59,71,80,70,52,49,63,65,25,47,47,28,44,51,49,21,16,45,27,48,24,38,69,69,45,49,52,57,41,29,74,72,31,21,34,37,38,22,46,31,54,69,67,50,47,49,15,47,41,14,68,61,63,64,43,57,59,69,57,51,52,54,50,44,32,73,58,52,74,54,73,68,58,61,32,32,41,34,35,46,52,61,44,69,58,14,48,55,47,38,54,57,42,39,77,44,84,66,60,66,65,47,29,72,66,69,51,55,68,69,54,44,44,50,32,48,52,38,51,52,49,54,31,69,76,38,56,89,38,28,46,81,36,69,38,77,57,54,71,70,54,31,40,52,52,52,53,60,64,43,54,79,59,47,70,78,51,55,127,129,75,40,63,37,44,39,34,28,38,41,61,55,67,50,38,50,57,70,62,40,54,52,47,48,47,52,53,43,38,73,72,69,47,56,68,44,80,47,37,48,70,13,69,36,76,68,10,39,54,46,35,54,57,70,33,44,66,59,72,79,71,52,49,63,65,25,47,47,29,44,52,48,21,16,44,28,47,24,39,70,71,46,50,50,57,40,30,74,72,29,21,34,36,40,23,46,31,54,71,68,50,47,50,16,48,39,14,68,63,63,67,45,60,58,69,57,53,50,52,50,44,32,73,57,55,74,54,72,70,57,61,32,32,40,33,34,46,52,61,44,71,58,14,49,54,49,39,54,58,43,38,80,46,84,64,65,66,63,46,31,72,65,69,51,54,68,70,54,44,43,50,32,47,51,38,52,51,49,54,32,69,75,37,55,89,38,28,44,81,36,70,37,77,58,54,72,69,56,31,41,50,51,52,54,59,66,43,54,79,59,47,67,77,50,56,128

Foldseek 3Di:
DAQQEAEEEEAEFAQLCLVLLLVLLQVVVVVVVAAEAEEEPCPQDPLSVVLLQVLLDDALPPDDLVRSLVSRLVSQLCNLVPPVVVCSVNNHYYYYHDDLLLSCLCSPQLVPDDPVVSQVSNCVRRVNDDGQAYEYRADQLVNNLVSNVVCCVDDDVGNHHVSPDDSVSSVSSNVSSVVVCVVCVSRYDYFHSPDPSVVRSVSSNVVCVVVAVVRDD/DAQFEAEEEEAEFAQLCLVLLLVLLQVVVVVVVAAEAEEEPCPQDPLSVVLLQVLQDDALPPDDLVRSLVSRLVSVLCNLVPPVVVCSVNNHYYYYHDDLLLSCLCSPQLVPDDPVVSQVSNCVRRVNDDGQAYEYRADQLVNNLVSNVVCCVDDDVRNPHVSPDDSVSSVSSNVSSVVVCVVCVSRYDYFHSPDPSVVRSVSSNVVCVVVDVVRDD